Protein AF-A0A9P1DIW6-F1 (afdb_monomer)

pLDDT: mean 87.78, std 13.2, range [25.47, 98.81]

Solvent-accessible surface area (backbone atoms only — not comparable to full-atom values): 33264 Å² total; per-residue (Å²): 138,62,74,63,28,59,47,50,49,52,50,36,61,75,68,66,60,57,73,90,80,55,85,47,70,55,65,44,51,48,47,33,37,69,75,28,48,71,43,39,50,51,54,51,56,49,51,27,59,48,53,73,47,86,48,31,51,28,42,22,46,47,41,66,28,62,101,30,38,67,57,37,50,53,44,52,49,51,38,34,76,72,56,43,21,75,39,52,29,36,16,64,69,49,72,65,61,49,49,55,37,54,76,69,69,48,83,81,48,56,30,41,39,33,76,36,30,46,51,48,53,44,60,43,43,52,52,52,45,44,74,75,66,26,40,45,33,31,41,58,39,67,35,57,95,82,37,65,62,57,60,70,29,68,69,42,48,52,51,12,62,74,70,76,46,51,43,62,34,51,41,49,27,52,36,46,77,71,67,30,48,66,71,88,84,70,91,48,66,72,58,46,59,55,53,63,50,34,77,78,62,80,80,53,73,69,59,50,52,58,40,63,66,51,42,44,72,68,45,42,53,50,48,50,56,49,48,66,49,57,41,40,64,61,48,62,75,78,57,38,71,79,46,56,79,91,75,79,79,71,47,46,69,59,63,60,82,68,61,79,74,50,67,88,65,94,72,91,81,60,72,78,78,64,52,44,74,87,58,94,66,55,76,86,49,41,49,81,57,60,44,58,47,76,56,100,52,37,36,29,24,36,28,31,35,67,91,78,68,46,69,29,25,39,38,40,32,37,44,55,56,33,58,76,69,68,40,55,69,44,55,53,44,19,54,58,51,46,66,70,56,75,48,97,47,38,56,46,58,28,30,58,34,67,61,62,33,35,39,38,39,39,27,59,55,59,57,32,19,40,39,37,62,54,41,60,74,59,45,39,40,53,71,68,51,37,48,59,52,51,51,54,54,49,53,52,50,48,57,34,44,76,70,31,33,34,55,54,54,72,50,50,75,37,26,30,27,25,65,77,29,48,53,28,40,49,83,46,62,62,34,42,80,49,95,71,65,47,70,80,82,70,55,51,78,68,38,53,40,54,50,53,79,65,61,68,47,41,51,65,58,44,45,37,24,20,50,22,36,50,51,43,19,34,57,67,45,50,55,77,38,76,56,97,44,71,66,54,20,50,53,42,50,68,64,65,72,74,86,81,62,90,86,56,52,70,49,54,52,55,50,32,54,33,21,63,35,87,53,61,91,68,14,46,44,54,45,98,63,25,54,50,57,54,62,70,28,78,64,40,68,90,59,56,68,67,40,49,66,37,65,69,57,83,50,86,52,58,50,90,73,90,52,97,83,39,63,84,52,38,66,91,56,81,85,78,90,76,79,66,63,69,49,55,77,96,75,43,90,61,81,86,87

Organism: NCBI:txid2562237

Sequence (593 aa):
MSMLGWLFELERQAAGIPRSELYIASKVWNDRIFEGPAAVRAQCLKSIEDLQCEYLDLYMIHWPVPGKHLEAYQELMKLKEEGKVKSIGVSNYTVEDLAELEAAKLPLPTVNQIEINPFLYRKKTIAHFASLGIKFQAYRALSNFGKSASLESEVVAALAAKHGRSASQILGRWCVQKGFQHIPKSEKFSRMQENAQVFDFALDKEDMEKLENLTSEATLETFKSTYQKCVLRDTPLEAQKELAKSSITLDCPDWREYWGWFSGQTFTMTEKEMDLSGEKLSVGDFSLGKTLGTGAFGRVRFVTHKGNGRHYALKTLKKAAIIKMKQVDHIMSEKQILAKLQHPFIVNMFGSFHDPRYIYMVLEYIVGGEFFTHLRKAGRFENEQSLFYAAQITCIFEYCHELNIVYRDLKPENILINADGYVKLTDFGFAKVIEHRTYTLCGTPEYIAPEVLLNKGHGKPVDWWTLGILIYEMIVGYPPFVDEDPMGIYQKILAGKITFPKIFHKEAKSLVKKLLTPDLGKRFGNLKNGAADIKEHKWFKDLSWEDLLAKKIEAPFKPAVKGATDTSNFDDYPDSDQEPPAVNASQDPFTNW

Structure (mmCIF, N/CA/C/O backbone):
data_AF-A0A9P1DIW6-F1
#
_entry.id   AF-A0A9P1DIW6-F1
#
loop_
_atom_site.group_PDB
_atom_site.id
_atom_site.type_symbol
_atom_site.label_atom_id
_atom_site.label_alt_id
_atom_site.label_comp_id
_atom_site.label_asym_id
_atom_site.label_entity_id
_atom_site.label_seq_id
_atom_site.pdbx_PDB_ins_code
_atom_site.Cartn_x
_atom_site.Cartn_y
_atom_site.Cartn_z
_atom_site.occupancy
_atom_site.B_iso_or_equiv
_atom_site.auth_seq_id
_atom_site.auth_comp_id
_atom_site.auth_asym_id
_atom_site.auth_atom_id
_atom_site.pdbx_PDB_model_num
ATOM 1 N N . MET A 1 1 ? -45.781 -22.981 -8.769 1.00 44.72 1 MET A N 1
ATOM 2 C CA . MET A 1 1 ? -46.181 -23.899 -7.686 1.00 44.72 1 MET A CA 1
ATOM 3 C C . MET A 1 1 ? -45.787 -25.283 -8.147 1.00 44.72 1 MET A C 1
ATOM 5 O O . MET A 1 1 ? -46.456 -25.826 -9.016 1.00 44.72 1 MET A O 1
ATOM 9 N N . SER A 1 2 ? -44.625 -25.779 -7.732 1.00 46.06 2 SER A N 1
ATOM 10 C CA . SER A 1 2 ? -44.123 -27.054 -8.238 1.00 46.06 2 SER A CA 1
ATOM 11 C C . SER A 1 2 ? -44.399 -28.150 -7.217 1.00 46.06 2 SER A C 1
ATOM 13 O O . SER A 1 2 ? -43.998 -28.068 -6.063 1.00 46.06 2 SER A O 1
ATOM 15 N N . MET A 1 3 ? -45.054 -29.204 -7.691 1.00 53.44 3 MET A N 1
ATOM 16 C CA . MET A 1 3 ? -45.194 -30.535 -7.087 1.00 53.44 3 MET A CA 1
ATOM 17 C C . MET A 1 3 ? -43.943 -31.001 -6.300 1.00 53.44 3 MET A C 1
ATOM 19 O O . MET A 1 3 ? -44.057 -31.707 -5.309 1.00 53.44 3 MET A O 1
ATOM 23 N N . LEU A 1 4 ? -42.759 -30.528 -6.701 1.00 57.12 4 LEU A N 1
ATOM 24 C CA . LEU A 1 4 ? -41.448 -30.765 -6.095 1.00 57.12 4 LEU A CA 1
ATOM 25 C C . LEU A 1 4 ? -41.312 -30.346 -4.621 1.00 57.12 4 LEU A C 1
ATOM 27 O O . LEU A 1 4 ? -40.657 -31.059 -3.872 1.00 57.12 4 LEU A O 1
ATOM 31 N N . GLY A 1 5 ? -41.895 -29.220 -4.199 1.00 60.81 5 GLY A N 1
ATOM 32 C CA . GLY A 1 5 ? -41.768 -28.747 -2.811 1.00 60.81 5 GLY A CA 1
ATOM 33 C C . GLY A 1 5 ? -42.530 -29.629 -1.817 1.00 60.81 5 GLY A C 1
ATOM 34 O O . GLY A 1 5 ? -41.997 -30.047 -0.793 1.00 60.81 5 GLY A O 1
ATOM 35 N N . TRP A 1 6 ? -43.746 -30.017 -2.205 1.00 60.25 6 TRP A N 1
ATOM 36 C CA . TRP A 1 6 ? -44.558 -30.992 -1.478 1.00 60.25 6 TRP A CA 1
ATOM 37 C C . TRP A 1 6 ? -43.916 -32.381 -1.457 1.00 60.25 6 TRP A C 1
ATOM 39 O O . TRP A 1 6 ? -43.907 -33.026 -0.413 1.00 60.25 6 TRP A O 1
ATOM 49 N N . LEU A 1 7 ? -43.358 -32.839 -2.585 1.00 63.25 7 LEU A N 1
ATOM 50 C CA . LEU A 1 7 ? -42.628 -34.109 -2.624 1.00 63.25 7 LEU A CA 1
ATOM 51 C C . LEU A 1 7 ? -41.418 -34.098 -1.685 1.00 63.25 7 LEU A C 1
ATOM 53 O O . LEU A 1 7 ? -41.221 -35.072 -0.972 1.00 63.25 7 LEU A O 1
ATOM 57 N N . PHE A 1 8 ? -40.648 -33.009 -1.638 1.00 73.25 8 PHE A N 1
ATOM 58 C CA . PHE A 1 8 ? -39.472 -32.905 -0.773 1.00 73.25 8 PHE A CA 1
ATOM 59 C C . PHE A 1 8 ? -39.815 -33.087 0.710 1.00 73.25 8 PHE A C 1
ATOM 61 O O . PHE A 1 8 ? -39.167 -33.870 1.401 1.00 73.25 8 PHE A O 1
ATOM 68 N N . GLU A 1 9 ? -40.842 -32.394 1.201 1.00 70.25 9 GLU A N 1
ATOM 69 C CA . GLU A 1 9 ? -41.228 -32.477 2.610 1.00 70.25 9 GLU A CA 1
ATOM 70 C C . GLU A 1 9 ? -41.873 -33.829 2.949 1.00 70.25 9 GLU A C 1
ATOM 72 O O . GLU A 1 9 ? -41.573 -34.410 3.993 1.00 70.25 9 GLU A O 1
ATOM 77 N N . LEU A 1 10 ? -42.686 -34.384 2.042 1.00 67.88 10 LEU A N 1
ATOM 78 C CA . LEU A 1 10 ? -43.236 -35.736 2.185 1.00 67.88 10 LEU A CA 1
ATOM 79 C C . LEU A 1 10 ? -42.131 -36.800 2.225 1.00 67.88 10 LEU A C 1
ATOM 81 O O . LEU A 1 10 ? -42.157 -37.672 3.090 1.00 67.88 10 LEU A O 1
ATOM 85 N N . GLU A 1 11 ? -41.140 -36.719 1.334 1.00 74.12 11 GLU A N 1
ATOM 86 C CA . GLU A 1 11 ? -39.992 -37.631 1.309 1.00 74.12 11 GLU A CA 1
ATOM 87 C C . GLU A 1 11 ? -39.104 -37.460 2.547 1.00 74.12 11 GLU A C 1
ATOM 89 O O . GLU A 1 11 ? -38.665 -38.457 3.120 1.00 74.12 11 GLU A O 1
A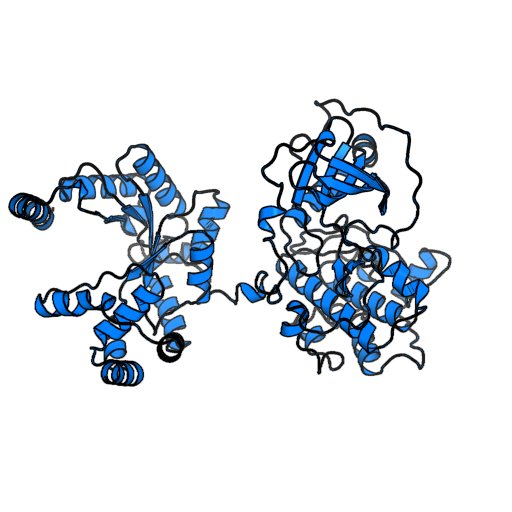TOM 94 N N . ARG A 1 12 ? -38.888 -36.226 3.024 1.00 81.38 12 ARG A N 1
ATOM 95 C CA . ARG A 1 12 ? -38.149 -35.952 4.268 1.00 81.38 12 ARG A CA 1
ATOM 96 C C . ARG A 1 12 ? -38.835 -36.584 5.475 1.00 81.38 12 ARG A C 1
ATOM 98 O O . ARG A 1 12 ? -38.172 -37.238 6.282 1.00 81.38 12 ARG A O 1
ATOM 105 N N . GLN A 1 13 ? -40.144 -36.370 5.611 1.00 74.56 13 GLN A N 1
ATOM 106 C CA . GLN A 1 13 ? -40.936 -36.937 6.701 1.00 74.56 13 GLN A CA 1
ATOM 107 C C . GLN A 1 13 ? -40.965 -38.466 6.619 1.00 74.56 13 GLN A C 1
ATOM 109 O O . GLN A 1 13 ? -40.765 -39.126 7.636 1.00 74.56 13 GLN A O 1
ATOM 114 N N . ALA A 1 14 ? -41.121 -39.031 5.417 1.00 74.81 14 ALA A N 1
ATOM 115 C CA . ALA A 1 14 ? -41.066 -40.474 5.191 1.00 74.81 14 ALA A CA 1
ATOM 116 C C . ALA A 1 14 ? -39.682 -41.076 5.506 1.00 74.81 14 ALA A C 1
ATOM 118 O O . ALA A 1 14 ? -39.604 -42.188 6.022 1.00 74.81 14 ALA A O 1
ATOM 119 N N . ALA A 1 15 ? -38.598 -40.339 5.243 1.00 78.25 15 ALA A N 1
ATOM 120 C CA . ALA A 1 15 ? -37.229 -40.731 5.582 1.00 78.25 15 ALA A CA 1
ATOM 121 C C . ALA A 1 15 ? -36.866 -40.493 7.062 1.00 78.25 15 ALA A C 1
ATOM 123 O O . ALA A 1 15 ? -35.792 -40.902 7.497 1.00 78.25 15 ALA A O 1
ATOM 124 N N . GLY A 1 16 ? -37.731 -39.827 7.838 1.00 82.25 16 GLY A N 1
ATOM 125 C CA . GLY A 1 16 ? -37.520 -39.556 9.262 1.00 82.25 16 GLY A CA 1
ATOM 126 C C . GLY A 1 16 ? -36.393 -38.564 9.576 1.00 82.25 16 GLY A C 1
ATOM 127 O O . GLY A 1 16 ? -35.950 -38.515 10.719 1.00 82.25 16 GLY A O 1
ATOM 128 N N . ILE A 1 17 ? -35.922 -37.777 8.601 1.00 81.62 17 ILE A N 1
ATOM 129 C CA . ILE A 1 17 ? -34.770 -36.873 8.772 1.00 81.62 17 ILE A CA 1
ATOM 130 C C . ILE A 1 17 ? -35.231 -35.556 9.420 1.00 81.62 17 ILE A C 1
ATOM 132 O O . ILE A 1 17 ? -36.020 -34.833 8.801 1.00 81.62 17 ILE A O 1
ATOM 136 N N . PRO A 1 18 ? -34.759 -35.181 10.624 1.00 83.94 18 PRO A N 1
ATOM 137 C CA . PRO A 1 18 ? -35.119 -33.915 11.265 1.00 83.94 18 PRO A CA 1
ATOM 138 C C . PRO A 1 18 ? -34.714 -32.688 10.431 1.00 83.94 18 PRO A C 1
ATOM 140 O O . PRO A 1 18 ? -33.638 -32.653 9.839 1.00 83.94 18 PRO A O 1
ATOM 143 N N . ARG A 1 19 ? -35.521 -31.613 10.442 1.00 83.81 19 ARG A N 1
ATOM 144 C CA . ARG A 1 19 ? -35.181 -30.343 9.756 1.00 83.81 19 ARG A CA 1
ATOM 145 C C . ARG A 1 19 ? -33.834 -29.768 10.211 1.00 83.81 19 ARG A C 1
ATOM 147 O O . ARG A 1 19 ? -33.161 -29.122 9.412 1.00 83.81 19 ARG A O 1
ATOM 154 N N . SER A 1 20 ? -33.444 -30.003 11.465 1.00 82.38 20 SER A N 1
ATOM 155 C CA . SER A 1 20 ? -32.158 -29.584 12.037 1.00 82.38 20 SER A CA 1
ATOM 156 C C . SER A 1 20 ? -30.943 -30.271 11.412 1.00 82.38 20 SER A C 1
ATOM 158 O O . SER A 1 20 ? -29.840 -29.752 11.540 1.00 82.38 20 SER A O 1
ATOM 160 N N . GLU A 1 21 ? -31.131 -31.410 10.741 1.00 83.81 21 GLU A N 1
ATOM 161 C CA . GLU A 1 21 ? -30.065 -32.139 10.042 1.00 83.81 21 GLU A CA 1
ATOM 162 C C . GLU A 1 21 ? -29.923 -31.716 8.572 1.00 83.81 21 GLU A C 1
ATOM 164 O O . GLU A 1 21 ? -28.983 -32.122 7.891 1.00 83.81 21 GLU A O 1
ATOM 169 N N . LEU A 1 22 ? -30.830 -30.869 8.074 1.00 84.69 22 LEU A N 1
ATOM 170 C CA . LEU A 1 22 ? -30.790 -30.348 6.713 1.00 84.69 22 LEU A CA 1
ATOM 171 C C . LEU A 1 22 ? -30.205 -28.939 6.675 1.00 84.69 22 LEU A C 1
ATOM 173 O O . LEU A 1 22 ? -30.529 -28.090 7.503 1.00 84.69 22 LEU A O 1
ATOM 177 N N . TYR A 1 23 ? -29.410 -28.674 5.642 1.00 87.44 23 TYR A N 1
ATOM 178 C CA . TYR A 1 23 ? -28.941 -27.335 5.308 1.00 87.44 23 TYR A CA 1
ATOM 179 C C . TYR A 1 23 ? -29.617 -26.872 4.016 1.00 87.44 23 TYR A C 1
ATOM 181 O O . TYR A 1 23 ? -29.267 -27.326 2.925 1.00 87.44 23 TYR A O 1
ATOM 189 N N . ILE A 1 24 ? -30.611 -25.991 4.133 1.00 90.50 24 ILE A N 1
ATOM 190 C CA . ILE A 1 24 ? -31.422 -25.541 2.996 1.00 90.50 24 ILE A CA 1
ATOM 191 C C . ILE A 1 24 ? -30.920 -24.185 2.506 1.00 90.50 24 ILE A C 1
ATOM 193 O O . ILE A 1 24 ? -30.925 -23.199 3.246 1.00 90.50 24 ILE A O 1
ATOM 197 N N . ALA A 1 25 ? -30.530 -24.131 1.233 1.00 91.94 25 ALA A N 1
ATOM 198 C CA . ALA A 1 25 ? -30.071 -22.916 0.575 1.00 91.94 25 ALA A CA 1
ATOM 199 C C . ALA A 1 25 ? -30.934 -22.569 -0.647 1.00 91.94 25 ALA A C 1
ATOM 201 O O . ALA A 1 25 ? -31.302 -23.453 -1.419 1.00 91.94 25 ALA A O 1
ATOM 202 N N . SER A 1 26 ? -31.207 -21.280 -0.860 1.00 94.38 26 SER A N 1
ATOM 203 C CA . SER A 1 26 ? -31.887 -20.772 -2.064 1.00 94.38 26 SER A CA 1
ATOM 204 C C . SER A 1 26 ? -31.258 -19.458 -2.546 1.00 94.38 26 SER A C 1
ATOM 206 O O . SER A 1 26 ? -30.336 -18.929 -1.916 1.00 94.38 26 SER A O 1
ATOM 208 N N . LYS A 1 27 ? -31.718 -18.936 -3.688 1.00 95.00 27 LYS A N 1
ATOM 209 C CA . LYS A 1 27 ? -31.220 -17.686 -4.275 1.00 95.00 27 LYS A CA 1
ATOM 210 C C . LYS A 1 27 ? -32.324 -16.818 -4.857 1.00 95.00 27 LYS A C 1
ATOM 212 O O . LYS A 1 27 ? -33.278 -17.341 -5.431 1.00 95.00 27 LYS A O 1
ATOM 217 N N . VAL A 1 28 ? -32.114 -15.504 -4.802 1.00 96.31 28 VAL A N 1
ATOM 218 C CA . VAL A 1 28 ? -32.919 -14.521 -5.530 1.00 96.31 28 VAL A CA 1
ATOM 219 C C . VAL A 1 28 ? -32.389 -14.335 -6.955 1.00 96.31 28 VAL A C 1
ATOM 221 O O . VAL A 1 28 ? -31.180 -14.194 -7.156 1.00 96.31 28 VAL A O 1
ATOM 224 N N . TRP A 1 29 ? -33.285 -14.357 -7.942 1.00 94.31 29 TRP A N 1
ATOM 225 C CA . TRP A 1 29 ? -32.956 -14.265 -9.371 1.00 94.31 29 TRP A CA 1
ATOM 226 C C . TRP A 1 29 ? -32.946 -12.820 -9.887 1.00 94.31 29 TRP A C 1
ATOM 228 O O . TRP A 1 29 ? -33.507 -11.916 -9.270 1.00 94.31 29 TRP A O 1
ATOM 238 N N . ASN A 1 30 ? -32.274 -12.608 -11.022 1.00 92.88 30 ASN A N 1
ATOM 239 C CA . ASN A 1 30 ? -31.995 -11.287 -11.587 1.00 92.88 30 ASN A CA 1
ATOM 240 C C . ASN A 1 30 ? -33.263 -10.471 -11.872 1.00 92.88 30 ASN A C 1
ATOM 242 O O . ASN A 1 30 ? -33.261 -9.267 -11.635 1.00 92.88 30 ASN A O 1
ATOM 246 N N . ASP A 1 31 ? -34.338 -11.118 -12.328 1.00 92.50 31 ASP A N 1
ATOM 247 C CA . ASP A 1 31 ? -35.634 -10.483 -12.587 1.00 92.50 31 ASP A CA 1
ATOM 248 C C . ASP A 1 31 ? -36.193 -9.824 -11.317 1.00 92.50 31 ASP A C 1
ATOM 250 O O . ASP A 1 31 ? -36.545 -8.646 -11.322 1.00 92.50 31 ASP A O 1
ATOM 254 N N . ARG A 1 32 ? -36.181 -10.550 -10.193 1.00 95.81 32 ARG A N 1
ATOM 255 C CA . ARG A 1 32 ? -36.654 -10.035 -8.899 1.00 95.81 32 ARG A CA 1
ATOM 256 C C . ARG A 1 32 ? -35.725 -8.983 -8.314 1.00 95.81 32 ARG A C 1
ATOM 258 O O . ARG A 1 32 ? -36.202 -8.032 -7.705 1.00 95.81 32 ARG A O 1
ATOM 265 N N . ILE A 1 33 ? -34.413 -9.123 -8.509 1.00 95.38 33 ILE A N 1
ATOM 266 C CA . ILE A 1 33 ? -33.445 -8.090 -8.108 1.00 95.38 33 ILE A CA 1
ATOM 267 C C . ILE A 1 33 ? -33.717 -6.789 -8.875 1.00 95.38 33 ILE A C 1
ATOM 269 O O . ILE A 1 33 ? -33.694 -5.714 -8.280 1.00 95.38 33 ILE A O 1
ATOM 273 N N . PHE A 1 34 ? -33.997 -6.880 -10.177 1.00 94.00 34 PHE A N 1
ATOM 274 C CA . PHE A 1 34 ? -34.291 -5.720 -11.013 1.00 94.00 34 PHE A CA 1
ATOM 275 C C . PHE A 1 34 ? -35.615 -5.038 -10.633 1.00 94.00 34 PHE A C 1
ATOM 277 O O . PHE A 1 34 ? -35.664 -3.809 -10.572 1.00 94.00 34 PHE A O 1
ATOM 284 N N . GLU A 1 35 ? -36.660 -5.818 -10.328 1.00 94.94 35 GLU A N 1
ATOM 285 C CA . GLU A 1 35 ? -37.954 -5.314 -9.834 1.00 94.94 35 GLU A CA 1
ATOM 286 C C . GLU A 1 35 ? -37.833 -4.566 -8.492 1.00 94.94 35 GLU A C 1
ATOM 288 O O . GLU A 1 35 ? -38.607 -3.645 -8.225 1.00 94.94 35 GLU A O 1
ATOM 293 N N . GLY A 1 36 ? -36.851 -4.931 -7.662 1.00 96.00 36 GLY A N 1
ATOM 294 C CA . GLY A 1 36 ? -36.481 -4.214 -6.443 1.00 96.00 36 GLY A CA 1
ATOM 295 C C . GLY A 1 36 ? -36.782 -4.965 -5.137 1.00 96.00 36 GLY A C 1
ATOM 296 O O . GLY A 1 36 ? -37.245 -6.110 -5.146 1.00 96.00 36 GLY A O 1
ATOM 297 N N . PRO A 1 37 ? -36.534 -4.331 -3.973 1.00 97.25 37 PRO A N 1
ATOM 298 C CA . PRO A 1 37 ? -36.513 -5.008 -2.670 1.00 97.25 37 PRO A CA 1
ATOM 299 C C . PRO A 1 37 ? -37.789 -5.787 -2.313 1.00 97.25 37 PRO A C 1
ATOM 301 O O . PRO A 1 37 ? -37.720 -6.900 -1.794 1.00 97.25 37 PRO A O 1
ATOM 304 N N . ALA A 1 38 ? -38.972 -5.260 -2.639 1.00 97.56 38 ALA A N 1
ATOM 305 C CA . ALA A 1 38 ? -40.235 -5.945 -2.350 1.00 97.56 38 ALA A CA 1
ATOM 306 C C . ALA A 1 38 ? -40.355 -7.295 -3.087 1.00 97.56 38 ALA A C 1
ATOM 308 O O . ALA A 1 38 ? -40.826 -8.279 -2.510 1.00 97.56 38 ALA A O 1
ATOM 309 N N . ALA A 1 39 ? -39.879 -7.367 -4.334 1.00 97.62 39 ALA A N 1
ATOM 310 C CA . ALA A 1 39 ? -39.869 -8.595 -5.122 1.00 97.62 39 ALA A CA 1
ATOM 311 C C . ALA A 1 39 ? -38.831 -9.602 -4.600 1.00 97.62 39 ALA A C 1
ATOM 313 O O . ALA A 1 39 ? -39.126 -10.797 -4.501 1.00 97.62 39 ALA A O 1
ATOM 314 N N . VAL A 1 40 ? -37.650 -9.120 -4.189 1.00 97.88 40 VAL A N 1
ATOM 315 C CA . VAL A 1 40 ? -36.606 -9.928 -3.527 1.00 97.88 40 VAL A CA 1
ATOM 316 C C . VAL A 1 40 ? -37.167 -10.621 -2.282 1.00 97.88 40 VAL A C 1
ATOM 318 O O . VAL A 1 40 ? -37.023 -11.839 -2.121 1.00 97.88 40 VAL A O 1
ATOM 321 N N . ARG A 1 41 ? -37.865 -9.861 -1.428 1.00 98.06 41 ARG A N 1
ATOM 322 C CA . ARG A 1 41 ? -38.547 -10.378 -0.235 1.00 98.06 41 ARG A CA 1
ATOM 323 C C . ARG A 1 41 ? -39.611 -11.410 -0.589 1.00 98.06 41 ARG A C 1
ATOM 325 O O . ARG A 1 41 ? -39.607 -12.500 -0.018 1.00 98.06 41 ARG A O 1
ATOM 332 N N . ALA A 1 42 ? -40.500 -11.090 -1.527 1.00 97.62 42 ALA A N 1
ATOM 333 C CA . ALA A 1 42 ? -41.580 -11.987 -1.927 1.00 97.62 42 ALA A CA 1
ATOM 334 C C . ALA A 1 42 ? -41.048 -13.343 -2.428 1.00 97.62 42 ALA A C 1
ATOM 336 O O . ALA A 1 42 ? -41.591 -14.385 -2.064 1.00 97.62 42 ALA A O 1
ATOM 337 N N . GLN A 1 43 ? -39.950 -13.354 -3.194 1.00 96.88 43 GLN A N 1
ATOM 338 C CA . GLN A 1 43 ? -39.327 -14.594 -3.669 1.00 96.88 43 GLN A CA 1
ATOM 339 C C . GLN A 1 43 ? -38.721 -15.435 -2.533 1.00 96.88 43 GLN A C 1
ATOM 341 O O . GLN A 1 43 ? -38.816 -16.666 -2.567 1.00 96.88 43 GLN A O 1
ATOM 346 N N . CYS A 1 44 ? -38.137 -14.795 -1.515 1.00 96.81 44 CYS A N 1
ATOM 347 C CA . CYS A 1 44 ? -37.619 -15.501 -0.342 1.00 96.81 44 CYS A CA 1
ATOM 348 C C . CYS A 1 44 ? -38.751 -16.187 0.432 1.00 96.81 44 CYS A C 1
ATOM 350 O O . CYS A 1 44 ? -38.705 -17.396 0.658 1.00 96.81 44 CYS A O 1
ATOM 352 N N . LEU A 1 45 ? -39.805 -15.435 0.769 1.00 96.56 45 LEU A N 1
ATOM 353 C CA . LEU A 1 45 ? -40.954 -15.959 1.514 1.00 96.56 45 LEU A CA 1
ATOM 354 C C . LEU A 1 45 ? -41.661 -17.079 0.749 1.00 96.56 45 LEU A C 1
ATOM 356 O O . LEU A 1 45 ? -42.007 -18.100 1.337 1.00 96.56 45 LEU A O 1
ATOM 360 N N . LYS A 1 46 ? -41.784 -16.932 -0.572 1.00 94.44 46 LYS A N 1
ATOM 361 C CA . LYS A 1 46 ? -42.299 -17.989 -1.438 1.00 94.44 46 LYS A CA 1
ATOM 362 C C . LYS A 1 46 ? -41.430 -19.247 -1.408 1.00 94.44 46 LYS A C 1
ATOM 364 O O . LYS A 1 46 ? -41.967 -20.343 -1.384 1.00 94.44 46 LYS A O 1
ATOM 369 N N . SER A 1 47 ? -40.102 -19.109 -1.396 1.00 93.75 47 SER A N 1
ATOM 370 C CA . SER A 1 47 ? -39.196 -20.264 -1.297 1.00 93.75 47 SER A CA 1
ATOM 371 C C . SER A 1 47 ? -39.362 -21.002 0.034 1.00 93.75 47 SER A C 1
ATOM 373 O O . SER A 1 47 ? -39.327 -22.226 0.061 1.00 93.75 47 SER A O 1
ATOM 375 N N . ILE A 1 48 ? -39.556 -20.260 1.128 1.00 92.88 48 ILE A N 1
ATOM 376 C CA . ILE A 1 48 ? -39.814 -20.809 2.466 1.00 92.88 48 ILE A CA 1
ATOM 377 C C . ILE A 1 48 ? -41.136 -21.591 2.484 1.00 92.88 48 ILE A C 1
ATOM 379 O O . ILE A 1 48 ? -41.166 -22.723 2.964 1.00 92.88 48 ILE A O 1
ATOM 383 N N . GLU A 1 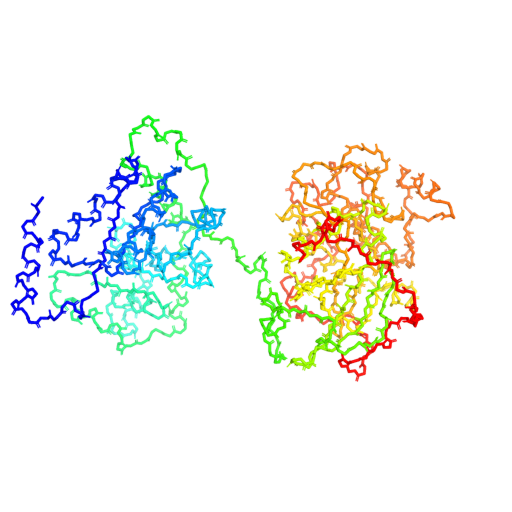49 ? -42.193 -21.009 1.909 1.00 91.81 49 GLU A N 1
ATOM 384 C CA . GLU A 1 49 ? -43.514 -21.632 1.765 1.00 91.81 49 GLU A CA 1
ATOM 385 C C . GLU A 1 49 ? -43.467 -22.889 0.884 1.00 91.81 49 GLU A C 1
ATOM 387 O O . GLU A 1 49 ? -43.922 -23.952 1.305 1.00 91.81 49 GLU A O 1
ATOM 392 N N . ASP A 1 50 ? -42.878 -22.791 -0.313 1.00 86.62 50 ASP A N 1
ATOM 393 C CA . ASP A 1 50 ? -42.801 -23.895 -1.276 1.00 86.62 50 ASP A CA 1
ATOM 394 C C . ASP A 1 50 ? -41.985 -25.076 -0.707 1.00 86.62 50 ASP A C 1
ATOM 396 O O . ASP A 1 50 ? -42.306 -26.228 -0.987 1.00 86.62 50 ASP A O 1
ATOM 400 N N . LEU A 1 51 ? -40.956 -24.810 0.109 1.00 85.62 51 LEU A N 1
ATOM 401 C CA . LEU A 1 51 ? -40.149 -25.832 0.794 1.00 85.62 51 LEU A CA 1
ATOM 402 C C . LEU A 1 51 ? -40.730 -26.270 2.147 1.00 85.62 51 LEU A C 1
ATOM 404 O O . LEU A 1 51 ? -40.103 -27.079 2.828 1.00 85.62 51 LEU A O 1
ATOM 408 N N . GLN A 1 52 ? -41.883 -25.722 2.546 1.00 85.25 52 GLN A N 1
ATOM 409 C CA . GLN A 1 52 ? -42.577 -26.026 3.801 1.00 85.25 52 GLN A CA 1
ATOM 410 C C . GLN A 1 52 ? -41.662 -25.936 5.037 1.00 85.25 52 GLN A C 1
ATOM 412 O O . GLN A 1 52 ? -41.711 -26.769 5.940 1.00 85.25 52 GLN A O 1
ATOM 417 N N . CYS A 1 53 ? -40.813 -24.907 5.086 1.00 85.38 53 CYS A N 1
ATOM 418 C CA . CYS A 1 53 ? -39.884 -24.672 6.191 1.00 85.38 53 CYS A CA 1
ATOM 419 C C . CYS A 1 53 ? -40.168 -23.334 6.890 1.00 85.38 53 CYS A C 1
ATOM 421 O O . CYS A 1 53 ? -40.906 -22.501 6.380 1.00 85.38 53 CYS A O 1
ATOM 423 N N . GLU A 1 54 ? -39.600 -23.113 8.078 1.00 89.31 54 GLU A N 1
ATOM 424 C CA . GLU A 1 54 ? -39.760 -21.839 8.807 1.00 89.31 54 GLU A CA 1
ATOM 425 C C . GLU A 1 54 ? -38.729 -20.782 8.379 1.00 89.31 54 GLU A C 1
ATOM 427 O O . GLU A 1 54 ? -38.985 -19.577 8.456 1.00 89.31 54 GLU A O 1
ATOM 432 N N . TYR A 1 55 ? -37.561 -21.247 7.928 1.00 93.19 55 TYR A N 1
ATOM 433 C CA . TYR A 1 55 ? -36.414 -20.432 7.546 1.00 93.19 55 TYR A CA 1
ATOM 434 C C . TYR A 1 55 ? -35.509 -21.168 6.546 1.00 93.19 55 TYR A C 1
ATOM 436 O O . TYR A 1 55 ? -35.465 -22.406 6.491 1.00 93.19 55 TYR A O 1
ATOM 444 N N . LEU A 1 56 ? -34.701 -20.390 5.826 1.00 95.19 56 LEU A N 1
ATOM 445 C CA . LEU A 1 56 ? -33.578 -20.881 5.023 1.00 95.19 56 LEU A CA 1
ATOM 446 C C . LEU A 1 56 ? -32.269 -20.781 5.814 1.00 95.19 56 LEU A C 1
ATOM 448 O O . LEU A 1 56 ? -32.024 -19.793 6.509 1.00 95.19 56 LEU A O 1
ATOM 452 N N . ASP A 1 57 ? -31.397 -21.782 5.706 1.00 95.88 57 ASP A N 1
ATOM 453 C CA . ASP A 1 57 ? -30.072 -21.719 6.336 1.00 95.88 57 ASP A CA 1
ATOM 454 C C . ASP A 1 57 ? -29.165 -20.720 5.605 1.00 95.88 57 ASP A C 1
ATOM 456 O O . ASP A 1 57 ? -28.383 -20.009 6.240 1.00 95.88 57 ASP A O 1
ATOM 460 N N . LEU A 1 58 ? -29.330 -20.611 4.282 1.00 95.75 58 LEU A N 1
ATOM 461 C CA . LEU A 1 58 ? -28.601 -19.682 3.428 1.00 95.75 58 LEU A CA 1
ATOM 462 C C . LEU A 1 58 ? -29.494 -19.105 2.321 1.00 95.75 58 LEU A C 1
ATOM 464 O O . LEU A 1 58 ? -30.119 -19.848 1.565 1.00 95.75 58 LEU A O 1
ATOM 468 N N . TYR A 1 59 ? -29.492 -17.784 2.156 1.00 97.75 59 TYR A N 1
ATOM 469 C CA . TYR A 1 59 ? -30.114 -17.128 1.003 1.00 97.75 59 TYR A CA 1
ATOM 470 C C . TYR A 1 59 ? -29.111 -16.224 0.290 1.00 97.75 59 TYR A C 1
ATOM 472 O O . TYR A 1 59 ? -28.379 -15.477 0.941 1.00 97.75 59 TYR A O 1
ATOM 480 N N . MET A 1 60 ? -29.031 -16.324 -1.039 1.00 97.75 60 MET A N 1
ATOM 481 C CA . MET A 1 60 ? -27.993 -15.633 -1.812 1.00 97.75 60 MET A CA 1
ATOM 482 C C . MET A 1 60 ? -28.538 -14.780 -2.949 1.00 97.75 60 MET A C 1
ATOM 484 O O . MET A 1 60 ? -29.533 -15.125 -3.581 1.00 97.75 60 MET A O 1
ATOM 488 N N . ILE A 1 61 ? -27.802 -13.728 -3.296 1.00 97.44 61 ILE A N 1
ATOM 489 C CA . ILE A 1 61 ? -27.944 -13.063 -4.597 1.00 97.44 61 ILE A CA 1
ATOM 490 C C . ILE A 1 61 ? -27.402 -13.989 -5.693 1.00 97.44 61 ILE A C 1
ATOM 492 O O . ILE A 1 61 ? -26.285 -14.491 -5.570 1.00 97.44 61 ILE A O 1
ATOM 496 N N . HIS A 1 62 ? -28.175 -14.243 -6.756 1.00 94.88 62 HIS A N 1
ATOM 497 C CA . HIS A 1 62 ? -27.741 -15.127 -7.845 1.00 94.88 62 HIS A CA 1
ATOM 498 C C . HIS A 1 62 ? -26.711 -14.474 -8.779 1.00 94.88 62 HIS A C 1
ATOM 500 O O . HIS A 1 62 ? -25.697 -15.099 -9.096 1.00 94.88 62 HIS A O 1
ATOM 506 N N . TRP A 1 63 ? -26.969 -13.238 -9.205 1.00 94.44 63 TRP A N 1
ATOM 507 C CA . TRP A 1 63 ? -26.028 -12.401 -9.945 1.00 94.44 63 TRP A CA 1
ATOM 508 C C . TRP A 1 63 ? -26.138 -10.952 -9.459 1.00 94.44 63 TRP A C 1
ATOM 510 O O . TRP A 1 63 ? -27.244 -10.504 -9.143 1.00 94.44 63 TRP A O 1
ATOM 520 N N . PRO A 1 64 ? -25.025 -10.208 -9.409 1.00 93.81 64 PRO A N 1
ATOM 521 C CA . PRO A 1 64 ? -25.008 -8.813 -8.984 1.00 93.81 64 PRO A CA 1
ATOM 522 C C . PRO A 1 64 ? -25.541 -7.898 -10.091 1.00 93.81 64 PRO A C 1
ATOM 524 O O . PRO A 1 64 ? -24.777 -7.299 -10.840 1.00 93.81 64 PRO A O 1
ATOM 527 N N . VAL A 1 65 ? -26.869 -7.797 -10.218 1.00 93.75 65 VAL A N 1
ATOM 528 C CA . VAL A 1 65 ? -27.499 -6.889 -11.192 1.00 93.75 65 VAL A CA 1
ATOM 529 C C . VAL A 1 65 ? -26.981 -5.458 -10.957 1.00 93.75 65 VAL A C 1
ATOM 531 O O . VAL A 1 65 ? -27.192 -4.921 -9.859 1.00 93.75 65 VAL A O 1
ATOM 534 N N . PRO A 1 66 ? -26.306 -4.831 -11.941 1.00 90.81 66 PRO A N 1
ATOM 535 C CA . PRO A 1 66 ? -25.642 -3.548 -11.738 1.00 90.81 66 PRO A CA 1
ATOM 536 C C . PRO A 1 66 ? -26.635 -2.472 -11.298 1.00 90.81 66 PRO A C 1
ATOM 538 O O . PRO A 1 66 ? -27.771 -2.432 -11.770 1.00 90.81 66 PRO A O 1
ATOM 541 N N . GLY A 1 67 ? -26.235 -1.645 -10.331 1.00 89.69 67 GLY A N 1
ATOM 542 C CA . GLY A 1 67 ? -27.083 -0.592 -9.758 1.00 89.69 67 GLY A CA 1
ATOM 543 C C . GLY A 1 67 ? -28.267 -1.078 -8.907 1.00 89.69 67 GLY A C 1
ATOM 544 O O . GLY A 1 67 ? -28.981 -0.249 -8.352 1.00 89.69 67 GLY A O 1
ATOM 545 N N . LYS A 1 68 ? -28.493 -2.394 -8.784 1.00 94.31 68 LYS A N 1
ATOM 546 C CA . LYS A 1 68 ? -29.627 -2.974 -8.035 1.00 94.31 68 LYS A CA 1
ATOM 547 C C . LYS A 1 68 ? -29.210 -3.958 -6.945 1.00 94.31 68 LYS A C 1
ATOM 549 O O . LYS A 1 68 ? -29.934 -4.144 -5.968 1.00 94.31 68 LYS A O 1
ATOM 554 N N . HIS A 1 69 ? -28.039 -4.580 -7.073 1.00 94.94 69 HIS A N 1
ATOM 555 C CA . HIS A 1 69 ? -27.605 -5.630 -6.150 1.00 94.94 69 HIS A CA 1
ATOM 556 C C . HIS A 1 69 ? -27.398 -5.155 -4.696 1.00 94.94 69 HIS A C 1
ATOM 558 O O . HIS A 1 69 ? -27.622 -5.944 -3.780 1.00 94.94 69 HIS A O 1
ATOM 564 N N . LEU A 1 70 ? -27.045 -3.882 -4.459 1.00 96.19 70 LEU A N 1
ATOM 565 C CA . LEU A 1 70 ? -26.887 -3.327 -3.106 1.00 96.19 70 LEU A CA 1
ATOM 566 C C . LEU A 1 70 ? -28.219 -3.282 -2.345 1.00 96.19 70 LEU A C 1
ATOM 568 O O . LEU A 1 70 ? -28.294 -3.745 -1.208 1.00 96.19 70 LEU A O 1
ATOM 572 N N . GLU A 1 71 ? -29.281 -2.788 -2.987 1.00 97.25 71 GLU A N 1
ATOM 573 C CA . GLU A 1 71 ? -30.629 -2.735 -2.401 1.00 97.25 71 GLU A CA 1
ATOM 574 C C . GLU A 1 71 ? -31.161 -4.147 -2.118 1.00 97.25 71 GLU A C 1
ATOM 576 O O . GLU A 1 71 ? -31.748 -4.406 -1.065 1.00 97.25 71 GLU A O 1
ATOM 581 N N . ALA A 1 72 ? -30.899 -5.096 -3.024 1.00 97.50 72 ALA A N 1
ATOM 582 C CA . ALA A 1 72 ? -31.238 -6.498 -2.805 1.00 97.50 72 ALA A CA 1
ATOM 583 C C . ALA A 1 72 ? -30.468 -7.101 -1.618 1.00 97.50 72 ALA A C 1
ATOM 585 O O . ALA A 1 72 ? -31.049 -7.841 -0.825 1.00 97.50 72 ALA A O 1
ATOM 586 N N . TYR A 1 73 ? -29.181 -6.773 -1.460 1.00 98.00 73 TYR A N 1
ATOM 587 C CA . TYR A 1 73 ? -28.362 -7.273 -0.353 1.00 98.00 73 TYR A CA 1
ATOM 588 C C . TYR A 1 73 ? -28.837 -6.730 0.999 1.00 98.00 73 TYR A C 1
ATOM 590 O O . TYR A 1 73 ? -28.951 -7.482 1.967 1.00 98.00 73 TYR A O 1
ATOM 598 N N . GLN A 1 74 ? -29.194 -5.446 1.054 1.00 98.06 74 GLN A N 1
ATOM 599 C CA . GLN A 1 74 ? -29.817 -4.837 2.231 1.00 98.06 74 GLN A CA 1
ATOM 600 C C . GLN A 1 74 ? -31.141 -5.523 2.591 1.00 98.06 74 GLN A C 1
ATOM 602 O O . GLN A 1 74 ? -31.423 -5.747 3.767 1.00 98.06 74 GLN A O 1
ATOM 607 N N . GLU A 1 75 ? -31.950 -5.907 1.603 1.00 98.25 75 GLU A N 1
ATOM 608 C CA . GLU A 1 75 ? -33.194 -6.633 1.867 1.00 98.25 75 GLU A CA 1
ATOM 609 C C . GLU A 1 75 ? -32.946 -8.047 2.418 1.00 98.25 75 GLU A C 1
ATOM 611 O O . GLU A 1 75 ? -33.643 -8.493 3.331 1.00 98.25 75 GLU A O 1
ATOM 616 N N . LEU A 1 76 ? -31.906 -8.731 1.932 1.00 97.94 76 LEU A N 1
ATOM 617 C CA . LEU A 1 76 ? -31.430 -9.995 2.501 1.00 97.94 76 LEU A CA 1
ATOM 618 C C . LEU A 1 76 ? -31.031 -9.849 3.979 1.00 97.94 76 LEU A C 1
ATOM 620 O O . LEU A 1 76 ? -31.313 -10.744 4.776 1.00 97.94 76 LEU A O 1
ATOM 624 N N . MET A 1 77 ? -30.410 -8.729 4.360 1.00 97.69 77 MET A N 1
ATOM 625 C CA . MET A 1 77 ? -30.071 -8.450 5.760 1.00 97.69 77 MET A CA 1
ATOM 626 C C . MET A 1 77 ? -31.317 -8.300 6.634 1.00 97.69 77 MET A C 1
ATOM 628 O O . MET A 1 77 ? -31.370 -8.903 7.702 1.00 97.69 77 MET A O 1
ATOM 632 N N . LYS A 1 78 ? -32.350 -7.592 6.162 1.00 98.00 78 LYS A N 1
ATOM 633 C CA . LYS A 1 78 ? -33.622 -7.482 6.898 1.00 98.00 78 LYS A CA 1
ATOM 634 C C . LYS A 1 78 ? -34.276 -8.849 7.098 1.00 98.00 78 LYS A C 1
ATOM 636 O O . LYS A 1 78 ? -34.691 -9.186 8.199 1.00 98.00 78 LYS A O 1
ATOM 641 N N . LEU A 1 79 ? -34.297 -9.685 6.058 1.00 97.81 79 LEU A N 1
ATOM 642 C CA . LEU A 1 79 ? -34.803 -11.062 6.156 1.00 97.81 79 LEU A CA 1
ATOM 643 C C . LEU A 1 79 ? -34.020 -11.909 7.172 1.00 97.81 79 LEU A C 1
ATOM 645 O O . LEU A 1 79 ? -34.593 -12.800 7.805 1.00 97.81 79 LEU A O 1
ATOM 649 N N . LYS A 1 80 ? -32.720 -11.640 7.330 1.00 97.25 80 LYS A N 1
ATOM 650 C CA . LYS A 1 80 ? -31.885 -12.275 8.352 1.00 97.25 80 LYS A CA 1
ATOM 651 C C . LYS A 1 80 ? -32.238 -11.791 9.757 1.00 97.25 80 LYS A C 1
ATOM 653 O O . LYS A 1 80 ? -32.383 -12.613 10.656 1.00 97.25 80 LYS A O 1
ATOM 658 N N . GLU A 1 81 ? -32.408 -10.486 9.941 1.00 97.06 81 GLU A N 1
ATOM 659 C CA . GLU A 1 81 ? -32.841 -9.888 11.214 1.00 97.06 81 GLU A CA 1
ATOM 660 C C . GLU A 1 81 ? -34.223 -10.400 11.649 1.00 97.06 81 GLU A C 1
ATOM 662 O O . GLU A 1 81 ? -34.451 -10.655 12.828 1.00 97.06 81 GLU A O 1
ATOM 667 N N . GLU A 1 82 ? -35.116 -10.648 10.691 1.00 97.12 82 GLU A N 1
ATOM 668 C CA . GLU A 1 82 ? -36.445 -11.236 10.910 1.00 97.12 82 GLU A CA 1
ATOM 669 C C . GLU A 1 82 ? -36.427 -12.757 11.162 1.00 97.12 82 GLU A C 1
ATOM 671 O O . GLU A 1 82 ? -37.481 -13.368 11.351 1.00 97.12 82 GLU A O 1
ATOM 676 N N . GLY A 1 83 ? -35.258 -13.403 11.118 1.00 96.50 83 GLY A N 1
ATOM 677 C CA . GLY A 1 83 ? -35.112 -14.844 11.339 1.00 96.50 83 GLY A CA 1
ATOM 678 C C . GLY A 1 83 ? -35.618 -15.730 10.194 1.00 96.50 83 GLY A C 1
ATOM 679 O O . GLY A 1 83 ? -35.652 -16.950 10.338 1.00 96.50 83 GLY A O 1
ATOM 680 N N . LYS A 1 84 ? -35.981 -15.156 9.039 1.00 97.12 84 LYS A N 1
ATOM 681 C CA . LYS A 1 84 ? -36.378 -15.918 7.837 1.00 97.12 84 LYS A CA 1
ATOM 682 C C . LYS A 1 84 ? -35.191 -16.576 7.145 1.00 97.12 84 LYS A C 1
ATOM 684 O O . LYS A 1 84 ? -35.350 -17.566 6.431 1.00 97.12 84 LYS A O 1
ATOM 689 N N . VAL A 1 85 ? -33.997 -16.038 7.366 1.00 96.94 85 VAL A N 1
ATOM 690 C CA . VAL A 1 85 ? -32.743 -16.552 6.824 1.00 96.94 85 VAL A CA 1
ATOM 691 C C . VAL A 1 85 ? -31.684 -16.545 7.925 1.00 96.94 85 VAL A C 1
ATOM 693 O O . VAL A 1 85 ? -31.510 -15.538 8.598 1.00 96.94 85 VAL A O 1
ATOM 696 N N . LYS A 1 86 ? -30.931 -17.632 8.110 1.00 95.25 86 LYS A N 1
ATOM 697 C CA . LYS A 1 86 ? -29.843 -17.657 9.107 1.00 95.25 86 LYS A CA 1
ATOM 698 C C . LYS A 1 86 ? -28.563 -16.984 8.613 1.00 95.25 86 LYS A C 1
ATOM 700 O O . LYS A 1 86 ? -27.897 -16.283 9.372 1.00 95.25 86 LYS A O 1
ATOM 705 N N . SER A 1 87 ? -28.198 -17.210 7.352 1.00 96.19 87 SER A N 1
ATOM 706 C CA . SER A 1 87 ? -26.982 -16.671 6.733 1.00 96.19 87 SER A CA 1
ATOM 707 C C . SER A 1 87 ? -27.258 -16.116 5.342 1.00 96.19 87 SER A C 1
ATOM 709 O O . SER A 1 87 ? -28.096 -16.633 4.607 1.00 96.19 87 SER A O 1
ATOM 711 N N . ILE A 1 88 ? -26.520 -15.081 4.956 1.00 97.50 88 ILE A N 1
ATOM 712 C CA . ILE A 1 88 ? -26.619 -14.486 3.623 1.00 97.50 88 ILE A CA 1
ATOM 713 C C . ILE A 1 88 ? -25.329 -14.737 2.854 1.00 97.50 88 ILE A C 1
ATOM 715 O O . ILE A 1 88 ? -24.233 -14.760 3.421 1.00 97.50 88 ILE A O 1
ATOM 719 N N . GLY A 1 89 ? -25.467 -14.953 1.555 1.00 97.12 89 GLY A N 1
ATOM 720 C CA . GLY A 1 89 ? -24.338 -15.162 0.665 1.00 97.12 89 GLY A CA 1
ATOM 721 C C . GLY A 1 89 ? -24.544 -14.485 -0.675 1.00 97.12 89 GLY A C 1
ATOM 722 O O . GLY A 1 89 ? -25.538 -13.806 -0.928 1.00 97.12 89 GLY A O 1
ATOM 723 N N . VAL A 1 90 ? -23.588 -14.701 -1.557 1.00 97.31 90 VAL A N 1
ATOM 724 C CA . VAL A 1 90 ? -23.607 -14.181 -2.917 1.00 97.31 90 VAL A CA 1
ATOM 725 C C . VAL A 1 90 ? -23.218 -15.279 -3.892 1.00 97.31 90 VAL A C 1
ATOM 727 O O . VAL A 1 90 ? -22.684 -16.323 -3.515 1.00 97.31 90 VAL A O 1
ATOM 730 N N . SER A 1 91 ? -23.514 -15.069 -5.164 1.00 95.62 91 SER A N 1
ATOM 731 C CA . SER A 1 91 ? -23.131 -15.979 -6.227 1.00 95.62 91 SER A CA 1
ATOM 732 C C . SER A 1 91 ? -22.627 -15.187 -7.416 1.00 95.62 91 SER A C 1
ATOM 734 O O . SER A 1 91 ? -23.169 -14.137 -7.752 1.00 95.62 91 SER A O 1
ATOM 736 N N . ASN A 1 92 ? -21.571 -15.706 -8.038 1.00 93.75 92 ASN A N 1
ATOM 737 C CA . ASN A 1 92 ? -20.915 -15.107 -9.197 1.00 93.75 92 ASN A CA 1
ATOM 738 C C . ASN A 1 92 ? -20.285 -13.728 -8.957 1.00 93.75 92 ASN A C 1
ATOM 740 O O . ASN A 1 92 ? -19.859 -13.122 -9.927 1.00 93.75 92 ASN A O 1
ATOM 744 N N . TYR A 1 93 ? -20.161 -13.253 -7.713 1.00 93.94 93 TYR A N 1
ATOM 745 C CA . TYR A 1 93 ? -19.566 -11.940 -7.435 1.00 93.94 93 TYR A CA 1
ATOM 746 C C . TYR A 1 93 ? -18.094 -11.887 -7.862 1.00 93.94 93 TYR A C 1
ATOM 748 O O . TYR A 1 93 ? -17.326 -12.820 -7.582 1.00 93.94 93 TYR A O 1
ATOM 756 N N . THR A 1 94 ? -17.716 -10.790 -8.515 1.00 91.75 94 THR A N 1
ATOM 757 C CA . THR A 1 94 ? -16.337 -10.379 -8.798 1.00 91.75 94 THR A CA 1
ATOM 758 C C . THR A 1 94 ? -15.796 -9.483 -7.683 1.00 91.75 94 THR A C 1
ATOM 760 O O . THR A 1 94 ? -16.496 -9.166 -6.721 1.00 91.75 94 THR A O 1
ATOM 763 N N . VAL A 1 95 ? -14.524 -9.089 -7.793 1.00 86.94 95 VAL A N 1
ATOM 764 C CA . VAL A 1 95 ? -13.884 -8.174 -6.834 1.00 86.94 95 VAL A CA 1
ATOM 765 C C . VAL A 1 95 ? -14.561 -6.803 -6.823 1.00 86.94 95 VAL A C 1
ATOM 767 O O . VAL A 1 95 ? -14.724 -6.216 -5.762 1.00 86.94 95 VAL A O 1
ATOM 770 N N . GLU A 1 96 ? -15.037 -6.330 -7.974 1.00 87.81 96 GLU A N 1
ATOM 771 C CA . GLU A 1 96 ? -15.760 -5.064 -8.095 1.00 87.81 96 GLU A CA 1
ATOM 772 C C . GLU A 1 96 ? -17.111 -5.127 -7.381 1.00 87.81 96 GLU A C 1
ATOM 774 O O . GLU A 1 96 ? -17.460 -4.212 -6.645 1.00 87.81 96 GLU A O 1
ATOM 779 N N . ASP A 1 97 ? -17.842 -6.238 -7.526 1.00 91.88 97 ASP A N 1
ATOM 780 C CA . ASP A 1 97 ? -19.126 -6.426 -6.839 1.00 91.88 97 ASP A CA 1
ATOM 781 C C . ASP A 1 97 ? -18.967 -6.448 -5.312 1.00 91.88 97 ASP A C 1
ATOM 783 O O . ASP A 1 97 ? -19.849 -6.002 -4.576 1.00 91.88 97 ASP A O 1
ATOM 787 N N . LEU A 1 98 ? -17.850 -7.000 -4.828 1.00 89.62 98 LEU A N 1
ATOM 788 C CA . LEU A 1 98 ? -17.520 -7.007 -3.407 1.00 89.62 98 LEU A CA 1
ATOM 789 C C . LEU A 1 98 ? -17.119 -5.607 -2.925 1.00 89.62 98 LEU A C 1
ATOM 791 O O . LEU A 1 98 ? -17.619 -5.164 -1.894 1.00 89.62 98 LEU A O 1
ATOM 795 N N . ALA A 1 99 ? -16.307 -4.890 -3.703 1.00 84.00 99 ALA A N 1
ATOM 796 C CA . ALA A 1 99 ? -15.913 -3.516 -3.405 1.00 84.00 99 ALA A CA 1
ATOM 797 C C . ALA A 1 99 ? -17.125 -2.569 -3.343 1.00 84.00 99 ALA A C 1
ATOM 799 O O . ALA A 1 99 ? -17.158 -1.667 -2.509 1.00 84.00 99 ALA A O 1
ATOM 800 N N . GLU A 1 100 ? -18.153 -2.793 -4.170 1.00 88.12 100 GLU A N 1
ATOM 801 C CA . GLU A 1 100 ? -19.423 -2.058 -4.095 1.00 88.12 100 GLU A CA 1
ATOM 802 C C . GLU A 1 100 ? -20.138 -2.291 -2.744 1.00 88.12 100 GLU A C 1
ATOM 804 O O . GLU A 1 100 ? -20.651 -1.338 -2.149 1.00 88.12 100 GLU A O 1
ATOM 809 N N . LEU A 1 101 ? -20.122 -3.520 -2.200 1.00 87.31 101 LEU A N 1
ATOM 810 C CA . LEU A 1 101 ? -20.660 -3.809 -0.859 1.00 87.31 101 LEU A CA 1
ATOM 811 C C . LEU A 1 101 ? -19.847 -3.119 0.247 1.00 87.31 101 LEU A C 1
ATOM 813 O O . LEU A 1 101 ? -20.426 -2.536 1.167 1.00 87.31 101 LEU A O 1
ATOM 817 N N . GLU A 1 102 ? -18.518 -3.172 0.157 1.00 83.62 102 GLU A N 1
ATOM 818 C CA . GLU A 1 102 ? -17.611 -2.556 1.132 1.00 83.62 102 GLU A CA 1
ATOM 819 C C . GLU A 1 102 ? -17.731 -1.028 1.135 1.00 83.62 102 GLU A C 1
ATOM 821 O O . GLU A 1 102 ? -17.828 -0.412 2.199 1.00 83.62 102 GLU A O 1
ATOM 826 N N . ALA A 1 103 ? -17.811 -0.407 -0.046 1.00 78.38 103 ALA A N 1
ATOM 827 C CA . ALA A 1 103 ? -18.033 1.029 -0.198 1.00 78.38 103 ALA A CA 1
ATOM 828 C C . ALA A 1 103 ? -19.380 1.463 0.404 1.00 78.38 103 ALA A C 1
ATOM 830 O O . ALA A 1 103 ? -19.473 2.519 1.035 1.00 78.38 103 ALA A O 1
ATOM 831 N N . ALA A 1 104 ? -20.406 0.616 0.279 1.00 84.25 104 ALA A N 1
ATOM 832 C CA . ALA A 1 104 ? -21.702 0.798 0.925 1.00 84.25 104 ALA A CA 1
ATOM 833 C C . ALA A 1 104 ? -21.700 0.461 2.432 1.00 84.25 104 ALA A C 1
ATOM 835 O O . ALA A 1 104 ? -22.736 0.594 3.085 1.00 84.25 104 ALA A O 1
ATOM 836 N N . LYS A 1 105 ? -20.552 0.053 2.998 1.00 88.50 105 LYS A N 1
ATOM 837 C CA . LYS A 1 105 ? -20.367 -0.363 4.400 1.00 88.50 105 LYS A CA 1
ATOM 838 C C . LYS A 1 105 ? -21.297 -1.505 4.818 1.00 88.50 105 LYS A C 1
ATOM 840 O O . LYS A 1 105 ? -21.736 -1.571 5.967 1.00 88.50 105 LYS A O 1
ATOM 845 N N . LEU A 1 106 ? -21.615 -2.395 3.883 1.00 88.44 106 LEU A N 1
ATOM 846 C CA . LEU A 1 106 ? -22.443 -3.566 4.141 1.00 88.44 106 LEU A CA 1
ATOM 847 C C . LEU A 1 106 ? -21.573 -4.720 4.668 1.00 88.44 106 LEU A C 1
ATOM 849 O O . LEU A 1 106 ? -20.418 -4.858 4.265 1.00 88.44 106 LEU A O 1
ATOM 853 N N . PRO A 1 107 ? -22.096 -5.565 5.575 1.00 90.56 107 PRO A N 1
ATOM 854 C CA . PRO A 1 107 ? -21.360 -6.712 6.089 1.00 90.56 107 PRO A CA 1
ATOM 855 C C . PRO A 1 107 ? -21.051 -7.709 4.973 1.00 90.56 107 PRO A C 1
ATOM 857 O O . PRO A 1 107 ? -21.878 -7.958 4.093 1.00 90.56 107 PRO A O 1
ATOM 860 N N . LEU A 1 108 ? -19.878 -8.331 5.055 1.00 90.75 108 LEU A N 1
ATOM 861 C CA . LEU A 1 108 ? -19.416 -9.284 4.053 1.00 90.75 108 LEU A CA 1
ATOM 862 C C . LEU A 1 108 ? -20.282 -10.558 4.015 1.00 90.75 108 LEU A C 1
ATOM 864 O O . LEU A 1 108 ? -20.760 -11.020 5.060 1.00 90.75 108 LEU A O 1
ATOM 868 N N . PRO A 1 109 ? -20.477 -11.156 2.826 1.00 95.81 109 PRO A N 1
ATOM 869 C CA . PRO A 1 109 ? -21.256 -12.379 2.684 1.00 95.81 109 PRO A CA 1
ATOM 870 C C . PRO A 1 109 ? -20.526 -13.578 3.289 1.00 95.81 109 PRO A C 1
ATOM 872 O O . PRO A 1 109 ? -19.304 -13.679 3.238 1.00 95.81 109 PRO A O 1
ATOM 875 N N . THR A 1 110 ? -21.271 -14.555 3.806 1.00 95.00 110 THR A N 1
ATOM 876 C CA . THR A 1 110 ? -20.664 -15.763 4.396 1.00 95.00 110 THR A CA 1
ATOM 877 C C . THR A 1 110 ? -20.052 -16.684 3.335 1.00 95.00 110 THR A C 1
ATOM 879 O O . THR A 1 110 ? -19.072 -17.387 3.593 1.00 95.00 110 THR A O 1
ATOM 882 N N . VAL A 1 111 ? -20.622 -16.689 2.128 1.00 95.50 111 VAL A N 1
ATOM 883 C CA . VAL A 1 111 ? -20.201 -17.555 1.023 1.00 95.50 111 VAL A CA 1
ATOM 884 C C . VAL A 1 111 ? -20.333 -16.838 -0.316 1.00 95.50 111 VAL A C 1
ATOM 886 O O . VAL A 1 111 ? -21.290 -16.091 -0.526 1.00 95.50 111 VAL A O 1
ATOM 889 N N . ASN A 1 112 ? -19.399 -17.105 -1.228 1.00 96.44 112 ASN A N 1
ATOM 890 C CA . ASN A 1 112 ? -19.527 -16.807 -2.648 1.00 96.44 112 ASN A CA 1
ATOM 891 C C . ASN A 1 112 ? -19.603 -18.126 -3.435 1.00 96.44 112 ASN A C 1
ATOM 893 O O . ASN A 1 112 ? -18.641 -18.898 -3.481 1.00 96.44 112 ASN A O 1
ATOM 897 N N . GLN A 1 113 ? -20.759 -18.415 -4.035 1.00 94.94 113 GLN A N 1
ATOM 898 C CA . GLN A 1 113 ? -20.926 -19.577 -4.909 1.00 94.94 113 GLN A CA 1
ATOM 899 C C . GLN A 1 113 ? -20.528 -19.201 -6.346 1.00 94.94 113 GLN A C 1
ATOM 901 O O . GLN A 1 113 ? -21.254 -18.461 -7.019 1.00 94.94 113 GLN A O 1
ATOM 906 N N . ILE A 1 114 ? -19.400 -19.729 -6.828 1.00 92.19 114 ILE A N 1
ATOM 907 C CA . ILE A 1 114 ? -18.839 -19.442 -8.162 1.00 92.19 114 ILE A CA 1
ATOM 908 C C . ILE A 1 114 ? -18.450 -20.732 -8.900 1.00 92.19 114 ILE A C 1
ATOM 910 O O . ILE A 1 114 ? -18.344 -21.800 -8.290 1.00 92.19 114 ILE A O 1
ATOM 914 N N . GLU A 1 115 ? -18.253 -20.640 -10.218 1.00 90.44 115 GLU A N 1
ATOM 915 C CA . GLU A 1 115 ? -17.687 -21.745 -10.994 1.00 90.44 115 GLU A CA 1
ATOM 916 C C . GLU A 1 115 ? -16.214 -21.882 -10.609 1.00 90.44 115 GLU A C 1
ATOM 918 O O . GLU A 1 115 ? -15.446 -20.927 -10.745 1.00 90.44 115 GLU A O 1
ATOM 923 N N . ILE A 1 116 ? -15.846 -23.045 -10.066 1.00 90.12 116 ILE A N 1
ATOM 924 C CA . ILE A 1 116 ? -14.466 -23.368 -9.691 1.00 90.12 116 ILE A CA 1
ATOM 925 C C . ILE A 1 116 ? -14.182 -24.794 -10.121 1.00 90.12 116 ILE A C 1
ATOM 927 O O . ILE A 1 116 ? -14.798 -25.738 -9.627 1.00 90.12 116 ILE A O 1
ATOM 931 N N . ASN A 1 117 ? -13.221 -24.941 -11.018 1.00 90.50 117 ASN A N 1
ATOM 932 C CA . ASN A 1 117 ? -12.652 -26.216 -11.429 1.00 90.50 117 ASN A CA 1
ATOM 933 C C . ASN A 1 117 ? -11.213 -25.964 -11.926 1.00 90.50 117 ASN A C 1
ATOM 935 O O . ASN A 1 117 ? -10.866 -24.808 -12.166 1.00 90.50 117 ASN A O 1
ATOM 939 N N . PRO A 1 118 ? -10.375 -26.997 -12.109 1.00 90.44 118 PRO A N 1
ATOM 940 C CA . PRO A 1 118 ? -8.995 -26.842 -12.591 1.00 90.44 118 PRO A CA 1
ATOM 941 C C . PRO A 1 118 ? -8.828 -26.004 -13.873 1.00 90.44 118 PRO A C 1
ATOM 943 O O . PRO A 1 118 ? -7.809 -25.345 -14.058 1.00 90.44 118 PRO A O 1
ATOM 946 N N . PHE A 1 119 ? -9.840 -25.980 -14.743 1.00 89.56 119 PHE A N 1
ATOM 947 C CA . PHE A 1 119 ? -9.814 -25.256 -16.017 1.00 89.56 119 PHE A CA 1
ATOM 948 C C . PHE A 1 119 ? -10.316 -23.814 -15.912 1.00 89.56 119 PHE A C 1
ATOM 950 O O . PHE A 1 119 ? -10.061 -23.036 -16.830 1.00 89.56 119 PHE A O 1
ATOM 957 N N . LEU A 1 120 ? -11.012 -23.470 -14.823 1.00 89.44 120 LEU A N 1
ATOM 958 C CA . LEU A 1 120 ? -11.452 -22.125 -14.451 1.00 89.44 120 LEU A CA 1
ATOM 959 C C . LEU A 1 120 ? -11.159 -21.900 -12.960 1.00 89.44 120 LEU A C 1
ATOM 961 O O . LEU A 1 120 ? -12.054 -21.837 -12.112 1.00 89.44 120 LEU A O 1
ATOM 965 N N . TYR A 1 121 ? -9.873 -21.811 -12.639 1.00 90.12 121 TYR A N 1
ATOM 966 C CA . TYR A 1 121 ? -9.380 -21.549 -11.298 1.00 90.12 121 TYR A CA 1
ATOM 967 C C . TYR A 1 121 ? -8.799 -20.137 -11.225 1.00 90.12 121 TYR A C 1
ATOM 969 O O . TYR A 1 121 ? -7.607 -19.921 -11.419 1.00 90.12 121 TYR A O 1
ATOM 977 N N . ARG A 1 122 ? -9.666 -19.166 -10.914 1.00 90.12 122 ARG A N 1
ATOM 978 C CA . ARG A 1 122 ? -9.290 -17.765 -10.655 1.00 90.12 122 ARG A CA 1
ATOM 979 C C . ARG A 1 122 ? -8.595 -17.647 -9.297 1.00 90.12 122 ARG A C 1
ATOM 981 O O . ARG A 1 122 ? -9.201 -17.242 -8.298 1.00 90.12 122 ARG A O 1
ATOM 988 N N . LYS A 1 123 ? -7.362 -18.152 -9.231 1.00 85.88 123 LYS A N 1
ATOM 989 C CA . LYS A 1 123 ? -6.606 -18.417 -8.001 1.00 85.88 123 LYS A CA 1
ATOM 990 C C . LYS A 1 123 ? -6.494 -17.171 -7.133 1.00 85.88 123 LYS A C 1
ATOM 992 O O . LYS A 1 123 ? -6.663 -17.259 -5.915 1.00 85.88 123 LYS A O 1
ATOM 997 N N . LYS A 1 124 ? -6.236 -16.023 -7.755 1.00 77.44 124 LYS A N 1
ATOM 998 C CA . LYS A 1 124 ? -5.969 -14.768 -7.055 1.00 77.44 124 LYS A CA 1
ATOM 999 C C . LYS A 1 124 ? -7.270 -14.152 -6.533 1.00 77.44 124 LYS A C 1
ATOM 1001 O O . LYS A 1 124 ? -7.330 -13.762 -5.368 1.00 77.44 124 LYS A O 1
ATOM 1006 N N . THR A 1 125 ? -8.349 -14.185 -7.319 1.00 84.25 125 THR A N 1
ATOM 1007 C CA . THR A 1 125 ? -9.692 -13.796 -6.847 1.00 84.25 125 THR A CA 1
ATOM 1008 C C . THR A 1 125 ? -10.161 -14.663 -5.677 1.00 84.25 125 THR A C 1
ATOM 1010 O O . THR A 1 125 ? -10.664 -14.145 -4.681 1.00 84.25 125 THR A O 1
ATOM 1013 N N . ILE A 1 126 ? -9.977 -15.983 -5.765 1.00 89.38 126 ILE A N 1
ATOM 1014 C CA . ILE A 1 126 ? -10.385 -16.911 -4.703 1.00 89.38 126 ILE A CA 1
ATOM 1015 C C . ILE A 1 126 ? -9.589 -16.660 -3.417 1.00 89.38 126 ILE A C 1
ATOM 1017 O O . ILE A 1 126 ? -10.169 -16.621 -2.334 1.00 89.38 126 ILE A O 1
ATOM 1021 N N . ALA A 1 127 ? -8.276 -16.441 -3.516 1.00 81.50 127 ALA A N 1
ATOM 1022 C CA . ALA A 1 127 ? -7.450 -16.120 -2.354 1.00 81.50 127 ALA A CA 1
ATOM 1023 C C . ALA A 1 127 ? -7.901 -14.823 -1.658 1.00 81.50 127 ALA A C 1
ATOM 1025 O O . ALA A 1 127 ? -7.979 -14.791 -0.429 1.00 81.50 127 ALA A O 1
ATOM 1026 N N . HIS A 1 128 ? -8.252 -13.789 -2.429 1.00 77.50 128 HIS A N 1
ATOM 1027 C CA . HIS A 1 128 ? -8.715 -12.511 -1.888 1.00 77.50 128 HIS A CA 1
ATOM 1028 C C . HIS A 1 128 ? -9.992 -12.664 -1.049 1.00 77.50 128 HIS A C 1
ATOM 1030 O O . HIS A 1 128 ? -9.989 -12.360 0.141 1.00 77.50 128 HIS A O 1
ATOM 1036 N N . PHE A 1 129 ? -11.057 -13.233 -1.611 1.00 87.56 129 PHE A N 1
ATOM 1037 C CA . PHE A 1 129 ? -12.302 -13.479 -0.869 1.00 87.56 129 PHE A CA 1
ATOM 1038 C C . PHE A 1 129 ? -12.083 -14.380 0.358 1.00 87.56 129 PHE A C 1
ATOM 1040 O O . PHE A 1 129 ? -12.655 -14.132 1.419 1.00 87.56 129 PHE A O 1
ATOM 1047 N N . ALA A 1 130 ? -11.230 -15.406 0.243 1.00 83.56 130 ALA A N 1
ATOM 1048 C CA . ALA A 1 130 ? -10.921 -16.290 1.363 1.00 83.56 130 ALA A CA 1
ATOM 1049 C C . ALA A 1 130 ? -10.223 -15.548 2.520 1.00 83.56 130 ALA A C 1
ATOM 1051 O O . ALA A 1 130 ? -10.504 -15.849 3.682 1.00 83.56 130 ALA A O 1
ATOM 1052 N N . SER A 1 131 ? -9.364 -14.560 2.220 1.00 78.69 131 SER A N 1
ATOM 1053 C CA . SER A 1 131 ? -8.706 -13.705 3.227 1.00 78.69 131 SER A CA 1
ATOM 1054 C C . SER A 1 131 ? -9.690 -12.844 4.022 1.00 78.69 131 SER A C 1
ATOM 1056 O O . SER A 1 131 ? -9.477 -12.592 5.204 1.00 78.69 131 SER A O 1
ATOM 1058 N N . LEU A 1 132 ? -10.821 -12.496 3.408 1.00 80.19 132 LEU A N 1
ATOM 1059 C CA . LEU A 1 132 ? -11.927 -11.771 4.033 1.00 80.19 132 LEU A CA 1
ATOM 1060 C C . LEU A 1 132 ? -12.876 -12.689 4.830 1.00 80.19 132 LEU A C 1
ATOM 1062 O O . LEU A 1 132 ? -13.926 -12.262 5.302 1.00 80.19 132 LEU A O 1
ATOM 1066 N N . GLY A 1 133 ? -12.529 -13.973 4.970 1.00 86.69 133 GLY A N 1
ATOM 1067 C CA . GLY A 1 133 ? -13.338 -14.974 5.665 1.00 86.69 133 GLY A CA 1
ATOM 1068 C C . GLY A 1 133 ? -14.494 -15.542 4.836 1.00 86.69 133 GLY A C 1
ATOM 1069 O O . GLY A 1 133 ? -15.233 -16.391 5.341 1.00 86.69 133 GLY A O 1
ATOM 1070 N N . ILE A 1 134 ? -14.632 -15.141 3.569 1.00 93.38 134 ILE A N 1
ATOM 1071 C CA . ILE A 1 134 ? -15.709 -15.590 2.683 1.00 93.38 134 ILE A CA 1
ATOM 1072 C C . ILE A 1 134 ? -15.408 -17.014 2.212 1.00 93.38 134 ILE A C 1
ATOM 1074 O O . ILE A 1 134 ? -14.342 -17.306 1.664 1.00 93.38 134 ILE A O 1
ATOM 1078 N N . LYS A 1 135 ? -16.351 -17.934 2.427 1.00 93.75 135 LYS A N 1
ATOM 1079 C CA . LYS A 1 135 ? -16.211 -19.325 1.979 1.00 93.75 135 LYS A CA 1
ATOM 1080 C C . LYS A 1 135 ? -16.596 -19.473 0.514 1.00 93.75 135 LYS A C 1
ATOM 1082 O O . LYS A 1 135 ? -17.379 -18.697 -0.024 1.00 93.75 135 LYS A O 1
ATOM 1087 N N . PHE A 1 136 ? -16.077 -20.513 -0.124 1.00 94.62 136 PHE A N 1
ATOM 1088 C CA . PHE A 1 136 ? -16.381 -20.815 -1.515 1.00 94.62 136 PHE A CA 1
ATOM 1089 C C . PHE A 1 136 ? -17.156 -22.109 -1.642 1.00 94.62 136 PHE A C 1
ATOM 1091 O O . PHE A 1 136 ? -16.746 -23.148 -1.121 1.00 94.62 136 PHE A O 1
ATOM 1098 N N . GLN A 1 137 ? -18.242 -22.040 -2.401 1.00 92.62 137 GLN A N 1
ATOM 1099 C CA . GLN A 1 137 ? -18.957 -23.213 -2.867 1.00 92.62 137 GLN A CA 1
ATOM 1100 C C . GLN A 1 137 ? -18.741 -23.347 -4.370 1.00 92.62 137 GLN A C 1
ATOM 1102 O O . GLN A 1 137 ? -19.144 -22.481 -5.147 1.00 92.62 137 GLN A O 1
ATOM 1107 N N . ALA A 1 138 ? -18.080 -24.435 -4.760 1.00 90.94 138 ALA A N 1
ATOM 1108 C CA . ALA A 1 138 ? -17.752 -24.707 -6.149 1.00 90.94 138 ALA A CA 1
ATOM 1109 C C . ALA A 1 138 ? -18.981 -25.288 -6.854 1.00 90.94 138 ALA A C 1
ATOM 1111 O O . ALA A 1 138 ? -19.385 -26.421 -6.577 1.00 90.94 138 ALA A O 1
ATOM 1112 N N . TYR A 1 139 ? -19.568 -24.535 -7.786 1.00 85.50 139 TYR A N 1
ATOM 1113 C CA . TYR A 1 139 ? -20.521 -25.107 -8.736 1.00 85.50 139 TYR A CA 1
ATOM 1114 C C . TYR A 1 139 ? -19.799 -25.510 -10.023 1.00 85.50 139 TYR A C 1
ATOM 1116 O O . TYR A 1 139 ? -18.736 -24.982 -10.341 1.00 85.50 139 TYR A O 1
ATOM 1124 N N . ARG A 1 140 ? -20.356 -26.488 -10.753 1.00 81.50 140 ARG A N 1
ATOM 1125 C CA . ARG A 1 140 ? -19.747 -27.033 -11.986 1.00 81.50 140 ARG A CA 1
ATOM 1126 C C . ARG A 1 140 ? -18.296 -27.513 -11.801 1.00 81.50 140 ARG A C 1
ATOM 1128 O O . ARG A 1 140 ? -17.523 -27.531 -12.745 1.00 81.50 140 ARG A O 1
ATOM 1135 N N . ALA A 1 141 ? -17.956 -28.024 -10.619 1.00 80.00 141 ALA A N 1
ATOM 1136 C CA . ALA A 1 141 ? -16.621 -28.547 -10.312 1.00 80.00 141 ALA A CA 1
ATOM 1137 C C . ALA A 1 141 ? -16.107 -29.631 -11.287 1.00 80.00 141 ALA A C 1
ATOM 1139 O O . ALA A 1 141 ? -14.903 -29.816 -11.429 1.00 80.00 141 ALA A O 1
ATOM 1140 N N . LEU A 1 142 ? -17.016 -30.341 -11.966 1.00 79.38 142 LEU A N 1
ATOM 1141 C CA . LEU A 1 142 ? -16.691 -31.426 -12.897 1.00 79.38 142 LEU A CA 1
ATOM 1142 C C . LEU A 1 142 ? -16.759 -31.024 -14.380 1.00 79.38 142 LEU A C 1
ATOM 1144 O O . LEU A 1 142 ? -16.458 -31.850 -15.237 1.00 79.38 142 LEU A O 1
ATOM 1148 N N . SER A 1 143 ? -17.187 -29.800 -14.705 1.00 68.81 143 SER A N 1
ATOM 1149 C CA . SER A 1 143 ? -17.466 -29.359 -16.081 1.00 68.81 143 SER A CA 1
ATOM 1150 C C . SER A 1 143 ? -16.929 -27.957 -16.326 1.00 68.81 143 SER A C 1
ATOM 1152 O O . SER A 1 143 ? -17.135 -27.098 -15.479 1.00 68.81 143 SER A O 1
ATOM 1154 N N . ASN A 1 144 ? -16.383 -27.682 -17.507 1.00 59.69 144 ASN A N 1
ATOM 1155 C CA . ASN A 1 144 ? -16.028 -26.318 -17.903 1.00 59.69 144 ASN A CA 1
ATOM 1156 C C . ASN A 1 144 ? -17.100 -25.760 -18.856 1.00 59.69 144 ASN A C 1
ATOM 1158 O O . ASN A 1 144 ? -17.297 -26.313 -19.943 1.00 59.69 144 ASN A O 1
ATOM 1162 N N . PHE A 1 145 ? -17.854 -24.737 -18.437 1.00 56.06 145 PHE A N 1
ATOM 1163 C CA . PHE A 1 145 ? -18.952 -24.127 -19.217 1.00 56.06 145 PHE A CA 1
ATOM 1164 C C . PHE A 1 145 ? -19.983 -25.126 -19.786 1.00 56.06 145 PHE A C 1
ATOM 1166 O O . PHE A 1 145 ? -20.543 -24.937 -20.865 1.00 56.06 145 PHE A O 1
ATOM 1173 N N . GLY A 1 146 ? -20.236 -26.226 -19.070 1.00 54.66 146 GLY A N 1
ATOM 1174 C CA . GLY A 1 146 ? -21.199 -27.254 -19.486 1.00 54.66 146 GLY A CA 1
ATOM 1175 C C . GLY A 1 146 ? -20.705 -28.223 -20.563 1.00 54.66 146 GLY A C 1
ATOM 1176 O O . GLY A 1 146 ? -21.504 -29.018 -21.051 1.00 54.66 146 GLY A O 1
ATOM 1177 N N . LYS A 1 147 ? -19.411 -28.202 -20.903 1.00 58.75 147 LYS A N 1
ATOM 1178 C CA . LYS A 1 147 ? -18.770 -29.207 -21.760 1.00 58.75 147 LYS A CA 1
ATOM 1179 C C . LYS A 1 147 ? -18.074 -30.277 -20.913 1.00 58.75 147 LYS A C 1
ATOM 1181 O O . LYS A 1 147 ? -17.477 -29.966 -19.882 1.00 58.75 147 LYS A O 1
ATOM 1186 N N . SER A 1 148 ? -18.100 -31.522 -21.392 1.00 60.69 148 SER A N 1
ATOM 1187 C CA . SER A 1 148 ? -17.391 -32.676 -20.805 1.00 60.69 148 SER A CA 1
ATOM 1188 C C . SER A 1 148 ? -15.868 -32.618 -20.974 1.00 60.69 148 SER A C 1
ATOM 1190 O O . SER A 1 148 ? -15.176 -33.521 -20.523 1.00 60.69 148 SER A O 1
ATOM 1192 N N . ALA A 1 149 ? -15.336 -31.554 -21.585 1.00 63.19 149 ALA A N 1
ATOM 1193 C CA . ALA A 1 149 ? -13.919 -31.393 -21.916 1.00 63.19 149 ALA A CA 1
ATOM 1194 C C . ALA A 1 149 ? -12.974 -31.542 -20.707 1.00 63.19 149 ALA A C 1
ATOM 1196 O O . ALA A 1 149 ? -11.840 -31.981 -20.855 1.00 63.19 149 ALA A O 1
ATOM 1197 N N . SER A 1 150 ? -13.444 -31.229 -19.497 1.00 67.81 150 SER A N 1
ATOM 1198 C CA . SER A 1 150 ? -12.698 -31.451 -18.251 1.00 67.81 150 SER A CA 1
ATOM 1199 C C . SER A 1 150 ? -12.529 -32.932 -17.892 1.00 67.81 150 SER A C 1
ATOM 1201 O O . SER A 1 150 ? -11.538 -33.293 -17.266 1.00 67.81 150 SER A O 1
ATOM 1203 N N . LEU A 1 151 ? -13.478 -33.788 -18.281 1.00 73.00 151 LEU A N 1
ATOM 1204 C CA . LEU A 1 151 ? -13.428 -35.241 -18.078 1.00 73.00 151 LEU A CA 1
ATOM 1205 C C . LEU A 1 151 ? -12.621 -35.956 -19.171 1.00 73.00 151 LEU A C 1
ATOM 1207 O O . LEU A 1 151 ? -12.156 -37.068 -18.947 1.00 73.00 151 LEU A O 1
ATOM 1211 N N . GLU A 1 152 ? -12.454 -35.315 -20.327 1.00 77.12 152 GLU A N 1
ATOM 1212 C CA . GLU A 1 152 ? -11.695 -35.816 -21.485 1.00 77.12 152 GLU A CA 1
ATOM 1213 C C . GLU A 1 152 ? -10.236 -35.328 -21.492 1.00 77.12 152 GLU A C 1
ATOM 1215 O O . GLU A 1 152 ? -9.474 -35.632 -22.404 1.00 77.12 152 GLU A O 1
ATOM 1220 N N . SER A 1 153 ? -9.830 -34.568 -20.473 1.00 84.88 153 SER A N 1
ATOM 1221 C CA . SER A 1 153 ? -8.466 -34.065 -20.348 1.00 84.88 153 SER A CA 1
ATOM 1222 C C . SER A 1 153 ? -7.470 -35.203 -20.130 1.00 84.88 153 SER A C 1
ATOM 1224 O O . SER A 1 153 ? -7.581 -35.960 -19.165 1.00 84.88 153 SER A O 1
ATOM 1226 N N . GLU A 1 154 ? -6.438 -35.258 -20.974 1.00 88.69 154 GLU A N 1
ATOM 1227 C CA . GLU A 1 154 ? -5.335 -36.219 -20.849 1.00 88.69 154 GLU A CA 1
ATOM 1228 C C . GLU A 1 154 ? -4.635 -36.122 -19.486 1.00 88.69 154 GLU A C 1
ATOM 1230 O O . GLU A 1 154 ? -4.295 -37.142 -18.888 1.00 88.69 154 GLU A O 1
ATOM 1235 N N . VAL A 1 155 ? -4.494 -34.905 -18.945 1.00 90.50 155 VAL A N 1
ATOM 1236 C CA . VAL A 1 155 ? -3.903 -34.670 -17.617 1.00 90.50 155 VAL A CA 1
ATOM 1237 C C . VAL A 1 155 ? -4.763 -35.308 -16.528 1.00 90.50 155 VAL A C 1
ATOM 1239 O O . VAL A 1 155 ? -4.250 -36.029 -15.675 1.00 90.50 155 VAL A O 1
ATOM 1242 N N . VAL A 1 156 ? -6.080 -35.097 -16.573 1.00 91.94 156 VAL A N 1
ATOM 1243 C CA . VAL A 1 156 ? -7.006 -35.680 -15.593 1.00 91.94 156 VAL A CA 1
ATOM 1244 C C . VAL A 1 156 ? -7.057 -37.204 -15.732 1.00 91.94 156 VAL A C 1
ATOM 1246 O O . VAL A 1 156 ? -7.077 -37.898 -14.719 1.00 91.94 156 VAL A O 1
ATOM 1249 N N . ALA A 1 157 ? -7.018 -37.737 -16.957 1.00 92.25 157 ALA A N 1
ATOM 1250 C CA . ALA A 1 157 ? -6.987 -39.176 -17.218 1.00 92.25 157 ALA A CA 1
ATOM 1251 C C . ALA A 1 157 ? -5.703 -39.843 -16.692 1.00 92.25 157 ALA A C 1
ATOM 1253 O O . ALA A 1 157 ? -5.766 -40.911 -16.081 1.00 92.25 157 ALA A O 1
ATOM 1254 N N . ALA A 1 158 ? -4.545 -39.199 -16.860 1.00 93.44 158 ALA A N 1
ATOM 1255 C CA . ALA A 1 158 ? -3.279 -39.687 -16.318 1.00 93.44 158 ALA A CA 1
ATOM 1256 C C . ALA A 1 158 ? -3.289 -39.716 -14.779 1.00 93.44 158 ALA A C 1
ATOM 1258 O O . ALA A 1 158 ? -2.863 -40.701 -14.173 1.00 93.44 158 ALA A O 1
ATOM 1259 N N . LEU A 1 159 ? -3.831 -38.673 -14.139 1.00 94.88 159 LEU A N 1
ATOM 1260 C CA . LEU A 1 159 ? -3.986 -38.624 -12.681 1.00 94.88 159 LEU A CA 1
ATOM 1261 C C . LEU A 1 159 ? -4.990 -39.664 -12.171 1.00 94.88 159 LEU A C 1
ATOM 1263 O O . LEU A 1 159 ? -4.742 -40.327 -11.167 1.00 94.88 159 LEU A O 1
ATOM 1267 N N . ALA A 1 160 ? -6.097 -39.849 -12.887 1.00 93.88 160 ALA A N 1
ATOM 1268 C CA . ALA A 1 160 ? -7.090 -40.879 -12.606 1.00 93.88 160 ALA A CA 1
ATOM 1269 C C . ALA A 1 160 ? -6.449 -42.280 -12.601 1.00 93.88 160 ALA A C 1
ATOM 1271 O O . ALA A 1 160 ? -6.594 -43.023 -11.628 1.00 93.88 160 ALA A O 1
ATOM 1272 N N . ALA A 1 161 ? -5.653 -42.601 -13.626 1.00 94.69 161 ALA A N 1
ATOM 1273 C CA . ALA A 1 161 ? -4.914 -43.860 -13.703 1.00 94.69 161 ALA A CA 1
ATOM 1274 C C . ALA A 1 161 ? -3.879 -44.008 -12.573 1.00 94.69 161 ALA A C 1
ATOM 1276 O O . ALA A 1 161 ? -3.827 -45.059 -11.936 1.00 94.69 161 ALA A O 1
ATOM 1277 N N . LYS A 1 162 ? -3.105 -42.951 -12.279 1.00 95.44 162 LYS A N 1
ATOM 1278 C CA . LYS A 1 162 ? -2.099 -42.935 -11.200 1.00 95.44 162 LYS A CA 1
ATOM 1279 C C . LYS A 1 162 ? -2.705 -43.269 -9.834 1.00 95.44 162 LYS A C 1
ATOM 1281 O O . LYS A 1 162 ? -2.116 -44.033 -9.076 1.00 95.44 162 LYS A O 1
ATOM 1286 N N . HIS A 1 163 ? -3.871 -42.705 -9.522 1.00 94.44 163 HIS A N 1
ATOM 1287 C CA . HIS A 1 163 ? -4.528 -42.875 -8.220 1.00 94.44 163 HIS A CA 1
ATOM 1288 C C . HIS A 1 163 ? -5.513 -44.048 -8.169 1.00 94.44 163 HIS A C 1
ATOM 1290 O O . HIS A 1 163 ? -6.068 -44.325 -7.106 1.00 94.44 163 HIS A O 1
ATOM 1296 N N . GLY A 1 164 ? -5.762 -44.728 -9.294 1.00 94.19 164 GLY A N 1
ATOM 1297 C CA . GLY A 1 164 ? -6.800 -45.758 -9.391 1.00 94.19 164 GLY A CA 1
ATOM 1298 C C . GLY A 1 164 ? -8.206 -45.203 -9.129 1.00 94.19 164 GLY A C 1
ATOM 1299 O O . GLY A 1 164 ? -9.028 -45.867 -8.500 1.00 94.19 164 GLY A O 1
ATOM 1300 N N . ARG A 1 165 ? -8.467 -43.962 -9.555 1.00 93.62 165 ARG A N 1
ATOM 1301 C CA . ARG A 1 165 ? -9.720 -43.218 -9.331 1.00 93.62 165 ARG A CA 1
ATOM 1302 C C . ARG A 1 165 ? -10.314 -42.746 -10.652 1.00 93.62 165 ARG A C 1
ATOM 1304 O O . ARG A 1 165 ? -9.638 -42.758 -11.673 1.00 93.62 165 ARG A O 1
ATOM 1311 N N . SER A 1 166 ? -11.571 -42.310 -10.655 1.00 90.94 166 SER A N 1
ATOM 1312 C CA . SER A 1 166 ? -12.178 -41.712 -11.850 1.00 90.94 166 SER A CA 1
ATOM 1313 C C . SER A 1 166 ? -11.828 -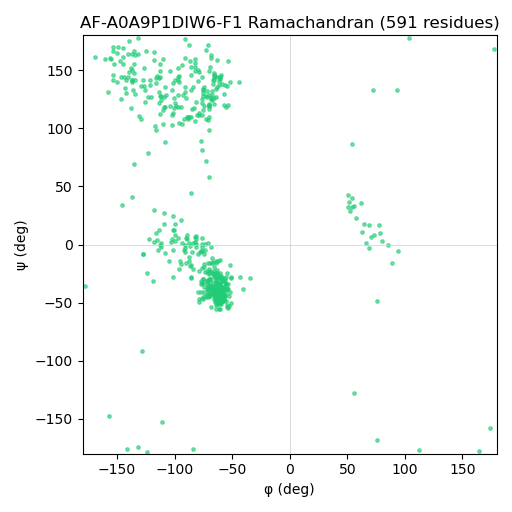40.232 -12.005 1.00 90.94 166 SER A C 1
ATOM 1315 O O . SER A 1 166 ? -11.520 -39.539 -11.036 1.00 90.94 166 SER A O 1
ATOM 1317 N N . ALA A 1 167 ? -11.952 -39.703 -13.226 1.00 89.69 167 ALA A N 1
ATOM 1318 C CA . ALA A 1 167 ? -11.765 -38.275 -13.495 1.00 89.69 167 ALA A CA 1
ATOM 1319 C C . ALA A 1 167 ? -12.658 -37.385 -12.606 1.00 89.69 167 ALA A C 1
ATOM 1321 O O . ALA A 1 167 ? -12.220 -36.342 -12.126 1.00 89.69 167 ALA A O 1
ATOM 1322 N N . SER A 1 168 ? -13.893 -37.822 -12.326 1.00 88.50 168 SER A N 1
ATOM 1323 C CA . SER A 1 168 ? -14.807 -37.091 -11.438 1.00 88.50 168 SER A CA 1
ATOM 1324 C C . SER A 1 168 ? -14.283 -37.035 -10.003 1.00 88.50 168 SER A C 1
ATOM 1326 O O . SER A 1 168 ? -14.333 -35.979 -9.374 1.00 88.50 168 SER A O 1
ATOM 1328 N N . GLN A 1 169 ? -13.716 -38.140 -9.511 1.00 90.75 169 GLN A N 1
ATOM 1329 C CA . GLN A 1 169 ? -13.094 -38.191 -8.192 1.00 90.75 169 GLN A CA 1
ATOM 1330 C C . GLN A 1 169 ? -11.838 -37.317 -8.119 1.00 90.75 169 GLN A C 1
ATOM 1332 O O . GLN A 1 169 ? -11.661 -36.636 -7.117 1.00 90.75 169 GLN A O 1
ATOM 1337 N N . ILE A 1 170 ? -11.001 -37.272 -9.164 1.00 93.69 170 ILE A N 1
ATOM 1338 C CA . ILE A 1 170 ? -9.818 -36.390 -9.206 1.00 93.69 170 ILE A CA 1
ATOM 1339 C C . ILE A 1 170 ? -10.229 -34.916 -9.091 1.00 93.69 170 ILE A C 1
ATOM 1341 O O . ILE A 1 170 ? -9.724 -34.196 -8.229 1.00 93.69 170 ILE A O 1
ATOM 1345 N N . LEU A 1 171 ? -11.186 -34.471 -9.911 1.00 91.25 171 LEU A N 1
ATOM 1346 C CA . LEU A 1 171 ? -11.668 -33.084 -9.897 1.00 91.25 171 LEU A CA 1
ATOM 1347 C C . LEU A 1 171 ? -12.365 -32.731 -8.571 1.00 91.25 171 LEU A C 1
ATOM 1349 O O . LEU A 1 171 ? -12.110 -31.673 -7.993 1.00 91.25 171 LEU A O 1
ATOM 1353 N N . GLY A 1 172 ? -13.210 -33.630 -8.057 1.00 91.38 172 GLY A N 1
ATOM 1354 C CA . GLY A 1 172 ? -13.877 -33.451 -6.767 1.00 91.38 172 GLY A CA 1
ATOM 1355 C C . GLY A 1 172 ? -12.887 -33.406 -5.603 1.00 91.38 172 GLY A C 1
ATOM 1356 O O . GLY A 1 172 ? -12.976 -32.528 -4.743 1.00 91.38 172 GLY A O 1
ATOM 1357 N N . ARG A 1 173 ? -11.885 -34.293 -5.612 1.00 93.56 173 ARG A N 1
ATOM 1358 C CA . ARG A 1 173 ? -10.825 -34.323 -4.604 1.00 93.56 173 ARG A CA 1
ATOM 1359 C C . ARG A 1 173 ? -9.999 -33.045 -4.614 1.00 93.56 173 ARG A C 1
ATOM 1361 O O . ARG A 1 173 ? -9.707 -32.523 -3.540 1.00 93.56 173 ARG A O 1
ATOM 1368 N N . TRP A 1 174 ? -9.679 -32.511 -5.791 1.00 94.06 174 TRP A N 1
ATOM 1369 C CA . TRP A 1 174 ? -9.010 -31.218 -5.909 1.00 94.06 174 TRP A CA 1
ATOM 1370 C C . TRP A 1 174 ? -9.822 -30.104 -5.231 1.00 94.06 174 TRP A C 1
ATOM 1372 O O . TRP A 1 174 ? -9.272 -29.375 -4.406 1.00 94.06 174 TRP A O 1
ATOM 1382 N N . CYS A 1 175 ? -11.138 -30.019 -5.474 1.00 92.50 175 CYS A N 1
ATOM 1383 C CA . CYS A 1 175 ? -11.989 -29.029 -4.802 1.00 92.50 175 CYS A CA 1
ATOM 1384 C C . CYS A 1 175 ? -11.975 -29.183 -3.273 1.00 92.50 175 CYS A C 1
ATOM 1386 O O . CYS A 1 175 ? -11.818 -28.193 -2.557 1.00 92.50 175 CYS A O 1
ATOM 1388 N N . VAL A 1 176 ? -12.108 -30.416 -2.778 1.00 91.75 176 VAL A N 1
ATOM 1389 C CA . VAL A 1 176 ? -12.113 -30.717 -1.338 1.00 91.75 176 VAL A CA 1
ATOM 1390 C C . VAL A 1 176 ? -10.769 -30.375 -0.691 1.00 91.75 176 VAL A C 1
ATOM 1392 O O . VAL A 1 176 ? -10.748 -29.701 0.336 1.00 91.75 176 VAL A O 1
ATOM 1395 N N . GLN A 1 177 ? -9.639 -30.767 -1.293 1.00 93.44 177 GLN A N 1
ATOM 1396 C CA . GLN A 1 177 ? -8.299 -30.439 -0.778 1.00 93.44 177 GLN A CA 1
ATOM 1397 C C . GLN A 1 177 ? -7.995 -28.942 -0.814 1.00 93.44 177 GLN A C 1
ATOM 1399 O O . GLN A 1 177 ? -7.217 -28.459 0.005 1.00 93.44 177 GLN A O 1
ATOM 1404 N N . LYS A 1 178 ? -8.620 -28.196 -1.730 1.00 90.31 178 LYS A N 1
ATOM 1405 C CA . LYS A 1 178 ? -8.576 -26.730 -1.746 1.00 90.31 178 LYS A CA 1
ATOM 1406 C C . LYS A 1 178 ? -9.482 -26.071 -0.703 1.00 90.31 178 LYS A C 1
ATOM 1408 O O . LYS A 1 178 ? -9.433 -24.853 -0.552 1.00 90.31 178 LYS A O 1
ATOM 1413 N N . GLY A 1 179 ? -10.283 -26.847 0.026 1.00 90.31 179 GLY A N 1
ATOM 1414 C CA . GLY A 1 179 ? -11.209 -26.341 1.037 1.00 90.31 179 GLY A CA 1
ATOM 1415 C C . GLY A 1 179 ? -12.481 -25.726 0.453 1.00 90.31 179 GLY A C 1
ATOM 1416 O O . GLY A 1 179 ? -13.183 -24.996 1.154 1.00 90.31 179 GLY A O 1
ATOM 1417 N N . PHE A 1 180 ? -12.792 -25.998 -0.818 1.00 92.44 180 PHE A N 1
ATOM 1418 C CA . PHE A 1 180 ? -14.052 -25.577 -1.423 1.00 92.44 180 PHE A CA 1
ATOM 1419 C C . PHE A 1 180 ? -15.173 -26.525 -1.009 1.00 92.44 180 PHE A C 1
ATOM 1421 O O . PHE A 1 180 ? -15.000 -27.744 -0.972 1.00 92.44 180 PHE A O 1
ATOM 1428 N N . GLN A 1 181 ? -16.355 -25.967 -0.753 1.00 89.69 181 GLN A N 1
ATOM 1429 C CA . GLN A 1 181 ? -17.557 -26.761 -0.531 1.00 89.69 181 GLN A CA 1
ATOM 1430 C C . GLN A 1 181 ? -17.953 -27.394 -1.867 1.00 89.69 181 GLN A C 1
ATOM 1432 O O . GLN A 1 181 ? -18.525 -26.741 -2.743 1.00 89.69 181 GLN A O 1
ATOM 1437 N N . HIS A 1 182 ? -17.576 -28.659 -2.034 1.00 86.19 182 HIS A N 1
ATOM 1438 C CA . HIS A 1 182 ? -17.866 -29.460 -3.212 1.00 86.19 182 HIS A CA 1
ATOM 1439 C C . HIS A 1 182 ? -19.136 -30.275 -2.973 1.00 86.19 182 HIS A C 1
ATOM 1441 O O . HIS A 1 182 ? -19.180 -31.111 -2.074 1.00 86.19 182 HIS A O 1
ATOM 1447 N N . ILE A 1 183 ? -20.163 -30.036 -3.789 1.00 75.06 183 ILE A N 1
ATOM 1448 C CA . ILE A 1 183 ? -21.394 -30.829 -3.776 1.00 75.06 183 ILE A CA 1
ATOM 1449 C C . ILE A 1 183 ? -21.511 -31.520 -5.137 1.00 75.06 183 ILE A C 1
ATOM 1451 O O . ILE A 1 183 ? -21.925 -30.884 -6.114 1.00 75.06 183 ILE A O 1
ATOM 1455 N N . PRO A 1 184 ? -21.122 -32.800 -5.247 1.00 68.44 184 PRO A N 1
ATOM 1456 C CA . PRO A 1 184 ? -21.229 -33.528 -6.499 1.00 68.44 184 PRO A CA 1
ATOM 1457 C C . PRO A 1 184 ? -22.705 -33.800 -6.803 1.00 68.44 184 PRO A C 1
ATOM 1459 O O . PRO A 1 184 ? -23.352 -34.620 -6.154 1.00 68.44 184 PRO A O 1
ATOM 1462 N N . LYS A 1 185 ? -23.257 -33.123 -7.815 1.00 71.81 185 LYS A N 1
ATOM 1463 C CA . LYS A 1 185 ? -24.617 -33.398 -8.292 1.00 71.81 185 LYS A CA 1
ATOM 1464 C C . LYS A 1 185 ? -24.602 -34.609 -9.225 1.00 71.81 185 LYS A C 1
ATOM 1466 O O . LYS A 1 185 ? -23.925 -34.597 -10.250 1.00 71.81 185 LYS A O 1
ATOM 1471 N N . SER A 1 186 ? -25.381 -35.632 -8.896 1.00 78.00 186 SER A N 1
ATOM 1472 C CA . SER A 1 186 ? -25.633 -36.787 -9.759 1.00 78.00 186 SER A CA 1
ATOM 1473 C C . SER A 1 186 ? -27.062 -37.269 -9.560 1.00 78.00 186 SER A C 1
ATOM 1475 O O . SER A 1 186 ? -27.634 -37.046 -8.504 1.00 78.00 186 SER A O 1
ATOM 1477 N N . GLU A 1 187 ? -27.623 -37.941 -10.558 1.00 78.81 187 GLU A N 1
ATOM 1478 C CA . GLU A 1 187 ? -28.925 -38.626 -10.467 1.00 78.81 187 GLU A CA 1
ATOM 1479 C C . GLU A 1 187 ? -28.751 -40.152 -10.450 1.00 78.81 187 GLU A C 1
ATOM 1481 O O . GLU A 1 187 ? -29.694 -40.902 -10.226 1.00 78.81 187 GLU A O 1
ATOM 1486 N N . LYS A 1 188 ? -27.521 -40.636 -10.675 1.00 83.44 188 LYS A N 1
ATOM 1487 C CA . LYS A 1 188 ? -27.194 -42.063 -10.653 1.00 83.44 188 LYS A CA 1
ATOM 1488 C C . LYS A 1 188 ? -26.624 -42.427 -9.292 1.00 83.44 188 LYS A C 1
ATOM 1490 O O . LYS A 1 188 ? -25.541 -41.954 -8.947 1.00 83.44 188 LYS A O 1
ATOM 1495 N N . PHE A 1 189 ? -27.312 -43.315 -8.579 1.00 82.12 189 PHE A N 1
ATOM 1496 C CA . PHE A 1 189 ? -26.918 -43.771 -7.245 1.00 82.12 189 PHE A CA 1
ATOM 1497 C C . PHE A 1 189 ? -25.472 -44.291 -7.192 1.00 82.12 189 PHE A C 1
ATOM 1499 O O . PHE A 1 189 ? -24.699 -43.874 -6.335 1.00 82.12 189 PHE A O 1
ATOM 1506 N N . SER A 1 190 ? -25.055 -45.095 -8.177 1.00 83.38 190 SER A N 1
ATOM 1507 C CA . SER A 1 190 ? -23.676 -45.598 -8.264 1.00 83.38 190 SER A CA 1
ATOM 1508 C C . SER A 1 190 ? -22.628 -44.479 -8.321 1.00 83.38 190 SER A C 1
ATOM 1510 O O . SER A 1 190 ? -21.610 -44.552 -7.642 1.00 83.38 190 SER A O 1
ATOM 1512 N N . ARG A 1 191 ? -22.902 -43.395 -9.061 1.00 83.44 191 ARG A N 1
ATOM 1513 C CA . ARG A 1 191 ? -22.021 -42.218 -9.132 1.00 83.44 191 ARG A CA 1
ATOM 1514 C C . ARG A 1 191 ? -22.044 -41.394 -7.847 1.00 83.44 191 ARG A C 1
ATOM 1516 O O . ARG A 1 191 ? -21.048 -40.762 -7.529 1.00 83.44 191 ARG A O 1
ATOM 1523 N N . MET A 1 192 ? -23.169 -41.355 -7.128 1.00 82.94 192 MET A N 1
ATOM 1524 C CA . MET A 1 192 ? -23.227 -40.696 -5.817 1.00 82.94 192 MET A CA 1
ATOM 1525 C C . MET A 1 192 ? -22.312 -41.412 -4.820 1.00 82.94 192 MET A C 1
ATOM 1527 O O . MET A 1 192 ? -21.512 -40.757 -4.161 1.00 82.94 192 MET A O 1
ATOM 1531 N N . GLN A 1 193 ? -22.386 -42.747 -4.765 1.00 83.81 193 GLN A N 1
ATOM 1532 C CA . GLN A 1 193 ? -21.514 -43.564 -3.917 1.00 83.81 193 GLN A CA 1
ATOM 1533 C C . GLN A 1 193 ? -20.041 -43.394 -4.296 1.00 83.81 193 GLN A C 1
ATOM 1535 O O . GLN A 1 193 ? -19.204 -43.166 -3.430 1.00 83.81 193 GLN A O 1
ATOM 1540 N N . GLU A 1 194 ? -19.728 -43.443 -5.590 1.00 85.62 194 GLU A N 1
ATOM 1541 C CA . GLU A 1 194 ? -18.372 -43.225 -6.096 1.00 85.62 194 GLU A CA 1
ATOM 1542 C C . GLU A 1 194 ? -17.839 -41.826 -5.739 1.00 85.62 194 GLU A C 1
ATOM 1544 O O . GLU A 1 194 ? -16.725 -41.690 -5.233 1.00 85.62 194 GLU A O 1
ATOM 1549 N N . ASN A 1 195 ? -18.637 -40.775 -5.948 1.00 84.06 195 ASN A N 1
ATOM 1550 C CA . ASN A 1 195 ? -18.242 -39.400 -5.643 1.00 84.06 195 ASN A CA 1
ATOM 1551 C C . ASN A 1 195 ? -18.130 -39.133 -4.136 1.00 84.06 195 ASN A C 1
ATOM 1553 O O . ASN A 1 195 ? -17.417 -38.214 -3.749 1.00 84.06 195 ASN A O 1
ATOM 1557 N N . ALA A 1 196 ? -18.789 -39.916 -3.278 1.00 84.00 196 ALA A N 1
ATOM 1558 C CA . ALA A 1 196 ? -18.609 -39.812 -1.830 1.00 84.00 196 ALA A CA 1
ATOM 1559 C C . ALA A 1 196 ? -17.192 -40.228 -1.391 1.00 84.00 196 ALA A C 1
ATOM 1561 O O . ALA A 1 196 ? -16.680 -39.713 -0.402 1.00 84.00 196 ALA A O 1
ATOM 1562 N N . GLN A 1 197 ? -16.513 -41.080 -2.167 1.00 87.94 197 GLN A N 1
ATOM 1563 C CA . GLN A 1 197 ? -15.156 -41.562 -1.874 1.00 87.94 197 GLN A CA 1
ATOM 1564 C C . GLN A 1 197 ? -14.055 -40.527 -2.163 1.00 87.94 197 GLN A C 1
ATOM 1566 O O . GLN A 1 197 ? -12.868 -40.826 -2.036 1.00 87.94 197 GLN A O 1
ATOM 1571 N N . VAL A 1 198 ? -14.403 -39.285 -2.530 1.00 89.44 198 VAL A N 1
ATOM 1572 C CA . VAL A 1 198 ? -13.422 -38.187 -2.650 1.00 89.44 198 VAL A CA 1
ATOM 1573 C C . VAL A 1 198 ? -12.717 -37.879 -1.330 1.00 89.44 198 VAL A C 1
ATOM 1575 O O . VAL A 1 198 ? -11.709 -37.182 -1.330 1.00 89.44 198 VAL A O 1
ATOM 1578 N N . PHE A 1 199 ? -13.201 -38.377 -0.194 1.00 88.62 199 PHE A N 1
ATOM 1579 C CA . PHE A 1 199 ? -12.534 -38.212 1.096 1.00 88.62 199 PHE A CA 1
ATOM 1580 C C . PHE A 1 199 ? -11.490 -39.306 1.389 1.00 88.62 199 PHE A C 1
ATOM 1582 O O . PHE A 1 199 ? -10.628 -39.081 2.237 1.00 88.62 199 PHE A O 1
ATOM 1589 N N . ASP A 1 200 ? -11.486 -40.408 0.630 1.00 91.62 200 ASP A N 1
ATOM 1590 C CA . ASP A 1 200 ? -10.748 -41.646 0.947 1.00 91.62 200 ASP A CA 1
ATOM 1591 C C . ASP A 1 200 ? -9.324 -41.711 0.369 1.00 91.62 200 ASP A C 1
ATOM 1593 O O . ASP A 1 200 ? -8.604 -42.690 0.559 1.00 91.62 200 ASP A O 1
ATOM 1597 N N . PHE A 1 201 ? -8.905 -40.707 -0.394 1.00 94.50 201 PHE A N 1
ATOM 1598 C CA . PHE A 1 201 ? -7.566 -40.629 -0.984 1.00 94.50 201 PHE A CA 1
ATOM 1599 C C . PHE A 1 201 ? -7.097 -39.183 -1.009 1.00 94.50 201 PHE A C 1
ATOM 1601 O O . PHE A 1 201 ? -7.905 -38.298 -0.772 1.00 94.50 201 PHE A O 1
ATOM 1608 N N . ALA A 1 202 ? -5.826 -38.917 -1.304 1.00 94.81 202 ALA A N 1
ATOM 1609 C CA . ALA A 1 202 ? -5.314 -37.563 -1.482 1.00 94.81 202 ALA A CA 1
ATOM 1610 C C . ALA A 1 202 ? -4.441 -37.470 -2.734 1.00 94.81 202 ALA A C 1
ATOM 1612 O O . ALA A 1 202 ? -3.659 -38.371 -3.021 1.00 94.81 202 ALA A O 1
ATOM 1613 N N . LEU A 1 203 ? -4.567 -36.356 -3.447 1.00 94.56 203 LEU A N 1
ATOM 1614 C CA . LEU A 1 203 ? -3.636 -35.944 -4.483 1.00 94.56 203 LEU A CA 1
ATOM 1615 C C . LEU A 1 203 ? -2.377 -35.403 -3.812 1.00 94.56 203 LEU A C 1
ATOM 1617 O O . LEU A 1 203 ? -2.468 -34.616 -2.859 1.00 94.56 203 LEU A O 1
ATOM 1621 N N . ASP A 1 204 ? -1.219 -35.831 -4.306 1.00 94.06 204 ASP A N 1
ATOM 1622 C CA . ASP A 1 204 ? 0.057 -35.287 -3.867 1.00 94.06 204 ASP A CA 1
ATOM 1623 C C . ASP A 1 204 ? 0.258 -33.853 -4.381 1.00 94.06 204 ASP A C 1
ATOM 1625 O O . ASP A 1 204 ? -0.539 -33.307 -5.151 1.00 94.06 204 ASP A O 1
ATOM 1629 N N . LYS A 1 205 ? 1.319 -33.207 -3.894 1.00 90.00 205 LYS A N 1
ATOM 1630 C CA . LYS A 1 205 ? 1.604 -31.808 -4.215 1.00 90.00 205 LYS A CA 1
ATOM 1631 C C . LYS A 1 205 ? 1.805 -31.592 -5.720 1.00 90.00 205 LYS A C 1
ATOM 1633 O O . LYS A 1 205 ? 1.299 -30.610 -6.252 1.00 90.00 205 LYS A O 1
ATOM 1638 N N . GLU A 1 206 ? 2.499 -32.508 -6.389 1.00 92.94 206 GLU A N 1
ATOM 1639 C CA . GLU A 1 206 ? 2.792 -32.411 -7.821 1.00 92.94 206 GLU A CA 1
ATOM 1640 C C . GLU A 1 206 ? 1.506 -32.518 -8.654 1.00 92.94 206 GLU A C 1
ATOM 1642 O O . GLU A 1 206 ? 1.293 -31.763 -9.602 1.00 92.94 206 GLU A O 1
ATOM 1647 N N . ASP A 1 207 ? 0.602 -33.416 -8.270 1.00 94.50 207 ASP A N 1
ATOM 1648 C CA . ASP A 1 207 ? -0.672 -33.616 -8.955 1.00 94.50 207 ASP A CA 1
ATOM 1649 C C . ASP A 1 207 ? -1.639 -32.447 -8.741 1.00 94.50 207 ASP A C 1
ATOM 1651 O O . ASP A 1 207 ? -2.342 -32.040 -9.670 1.00 94.50 207 ASP A O 1
ATOM 1655 N N . MET A 1 208 ? -1.647 -31.863 -7.538 1.00 92.75 208 MET A N 1
ATOM 1656 C CA . MET A 1 208 ? -2.391 -30.632 -7.262 1.00 92.75 208 MET A CA 1
ATOM 1657 C C . MET A 1 208 ? -1.881 -29.472 -8.127 1.00 92.75 208 MET A C 1
ATOM 1659 O O . MET A 1 208 ? -2.692 -28.764 -8.726 1.00 92.75 208 MET A O 1
ATOM 1663 N N . GLU A 1 209 ? -0.559 -29.311 -8.245 1.00 89.25 209 GLU A N 1
ATOM 1664 C CA . GLU A 1 209 ? 0.067 -28.276 -9.079 1.00 89.25 209 GLU A CA 1
ATOM 1665 C C . GLU A 1 209 ? -0.250 -28.463 -10.570 1.00 89.25 209 GLU A C 1
ATOM 1667 O O . GLU A 1 209 ? -0.581 -27.490 -11.250 1.00 89.25 209 GLU A O 1
ATOM 1672 N N . LYS A 1 210 ? -0.245 -29.704 -11.077 1.00 92.00 210 LYS A N 1
ATOM 1673 C CA . LYS A 1 210 ? -0.652 -30.001 -12.463 1.00 92.00 210 LYS A CA 1
ATOM 1674 C C . LYS A 1 210 ? -2.068 -29.520 -12.760 1.00 92.00 210 LYS A C 1
ATOM 1676 O O . LYS A 1 210 ? -2.291 -28.920 -13.806 1.00 92.00 210 LYS A O 1
ATOM 1681 N N . LEU A 1 211 ? -3.010 -29.760 -11.847 1.00 90.12 211 LEU A N 1
ATOM 1682 C CA . LEU A 1 211 ? -4.403 -29.334 -12.006 1.00 90.12 211 LEU A CA 1
ATOM 1683 C C . LEU A 1 211 ? -4.561 -27.811 -11.913 1.00 90.12 211 LEU A C 1
ATOM 1685 O O . LEU A 1 211 ? -5.344 -27.233 -12.659 1.00 90.12 211 LEU A O 1
ATOM 1689 N N . GLU A 1 212 ? -3.814 -27.139 -11.036 1.00 87.50 212 GLU A N 1
ATOM 1690 C CA . GLU A 1 212 ? -3.874 -25.675 -10.901 1.00 87.50 212 GLU A CA 1
ATOM 1691 C C . GLU A 1 212 ? -3.445 -24.926 -12.168 1.00 87.50 212 GLU A C 1
ATOM 1693 O O . GLU A 1 212 ? -3.935 -23.827 -12.418 1.00 87.50 212 GLU A O 1
ATOM 1698 N N . ASN A 1 213 ? -2.573 -25.531 -12.973 1.00 86.69 213 ASN A N 1
ATOM 1699 C CA . ASN A 1 213 ? -2.030 -24.931 -14.190 1.00 86.69 213 ASN A CA 1
ATOM 1700 C C . ASN A 1 213 ? -2.879 -25.205 -15.447 1.00 86.69 213 ASN A C 1
ATOM 1702 O O . ASN A 1 213 ? -2.459 -24.875 -16.553 1.00 86.69 213 ASN A O 1
ATOM 1706 N N . LEU A 1 214 ? -4.074 -25.797 -15.306 1.00 88.81 214 LEU A N 1
ATOM 1707 C CA . LEU A 1 214 ? -4.977 -26.082 -16.434 1.00 88.81 214 LEU A CA 1
ATOM 1708 C C . LEU A 1 214 ? -5.875 -24.900 -16.827 1.00 88.81 214 LEU A C 1
ATOM 1710 O O . LEU A 1 214 ? -6.595 -24.974 -17.826 1.00 88.81 214 LEU A O 1
ATOM 1714 N N . THR A 1 215 ? -5.856 -23.810 -16.059 1.00 87.38 215 THR A N 1
ATOM 1715 C CA . THR A 1 215 ? -6.602 -22.595 -16.402 1.00 87.38 215 THR A CA 1
ATOM 1716 C C . THR A 1 215 ? -5.900 -21.848 -17.531 1.00 87.38 215 THR A C 1
ATOM 1718 O O . THR A 1 215 ? -4.714 -21.550 -17.444 1.00 87.38 215 THR A O 1
ATOM 1721 N N . SER A 1 216 ? -6.644 -21.532 -18.593 1.00 85.50 216 SER A N 1
ATOM 1722 C CA . SER A 1 216 ? -6.121 -20.844 -19.780 1.00 85.50 216 SER A CA 1
ATOM 1723 C C . SER A 1 216 ? -6.703 -19.438 -19.927 1.00 85.50 216 SER A C 1
ATOM 1725 O O . SER A 1 216 ? -7.827 -19.179 -19.490 1.00 85.50 216 SER A O 1
ATOM 1727 N N . GLU A 1 217 ? -5.986 -18.546 -20.617 1.00 82.06 217 GLU A N 1
ATOM 1728 C CA . GLU A 1 217 ? 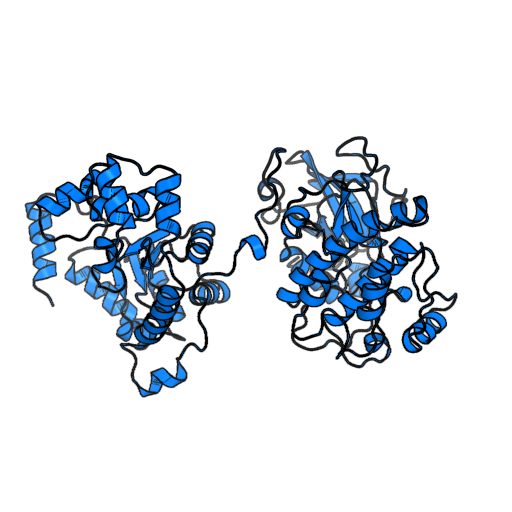-6.491 -17.208 -20.967 1.00 82.06 217 GLU A CA 1
ATOM 1729 C C . GLU A 1 217 ? -7.816 -17.277 -21.744 1.00 82.06 217 GLU A C 1
ATOM 1731 O O . GLU A 1 217 ? -8.739 -16.508 -21.481 1.00 82.06 217 GLU A O 1
ATOM 1736 N N . ALA A 1 218 ? -7.964 -18.260 -22.639 1.00 83.88 218 ALA A N 1
ATOM 1737 C CA . ALA A 1 218 ? -9.200 -18.479 -23.389 1.00 83.88 218 ALA A CA 1
ATOM 1738 C C . ALA A 1 218 ? -10.388 -18.823 -22.473 1.00 83.88 218 ALA A C 1
ATOM 1740 O O . ALA A 1 218 ? -11.513 -18.361 -22.697 1.00 83.88 218 ALA A O 1
ATOM 1741 N N . THR A 1 219 ? -10.150 -19.605 -21.414 1.00 83.81 219 THR A N 1
ATOM 1742 C CA . THR A 1 219 ? -11.168 -19.882 -20.393 1.00 83.81 219 THR A CA 1
ATOM 1743 C C . THR A 1 219 ? -11.555 -18.599 -19.653 1.00 83.81 219 THR A C 1
ATOM 1745 O O . THR A 1 219 ? -12.743 -18.349 -19.447 1.00 83.81 219 THR A O 1
ATOM 1748 N N . LEU A 1 220 ? -10.579 -17.769 -19.274 1.00 85.00 220 LEU A N 1
ATOM 1749 C CA . LEU A 1 220 ? -10.827 -16.513 -18.559 1.00 85.00 220 LEU A CA 1
ATOM 1750 C C . LEU A 1 220 ? -11.632 -15.512 -19.404 1.00 85.00 220 LEU A C 1
ATOM 1752 O O . LEU A 1 220 ? -12.568 -14.893 -18.898 1.00 85.00 220 LEU A O 1
ATOM 1756 N N . GLU A 1 221 ? -11.354 -15.412 -20.703 1.00 84.81 221 GLU A N 1
ATOM 1757 C CA . GLU A 1 221 ? -12.137 -14.561 -21.608 1.00 84.81 221 GLU A CA 1
ATOM 1758 C C . GLU A 1 221 ? -13.554 -15.120 -21.836 1.00 84.81 221 GLU A C 1
ATOM 1760 O O . GLU A 1 221 ? -14.539 -14.378 -21.867 1.00 84.81 221 GLU A O 1
ATOM 1765 N N . THR A 1 222 ? -13.698 -16.448 -21.899 1.00 86.38 222 THR A N 1
ATOM 1766 C CA . THR A 1 222 ? -15.022 -17.094 -21.948 1.00 86.38 222 THR A CA 1
ATOM 1767 C C . THR A 1 222 ? -15.828 -16.798 -20.681 1.00 86.38 222 THR A C 1
ATOM 1769 O O . THR A 1 222 ? -17.028 -16.509 -20.757 1.00 86.38 222 THR A O 1
ATOM 1772 N N . PHE A 1 223 ? -15.174 -16.812 -19.515 1.00 88.50 223 PHE A N 1
ATOM 1773 C CA . PHE A 1 223 ? -15.779 -16.396 -18.252 1.00 88.50 223 PHE A CA 1
ATOM 1774 C C . PHE A 1 223 ? -16.240 -14.938 -18.321 1.00 88.50 223 PHE A C 1
ATOM 1776 O O . PHE A 1 223 ? -17.387 -14.664 -17.970 1.00 88.50 223 PHE A O 1
ATOM 1783 N N . LYS A 1 224 ? -15.409 -14.029 -18.845 1.00 88.00 224 LYS A N 1
ATOM 1784 C CA . LYS A 1 224 ? -15.752 -12.609 -19.009 1.00 88.00 224 LYS A CA 1
ATOM 1785 C C . LYS A 1 224 ? -17.049 -12.411 -19.782 1.00 88.00 224 LYS A C 1
ATOM 1787 O O . LYS A 1 224 ? -17.988 -11.781 -19.293 1.00 88.00 224 LYS A O 1
ATOM 1792 N N . SER A 1 225 ? -17.101 -12.996 -20.977 1.00 86.31 225 SER A N 1
ATOM 1793 C CA . SER A 1 225 ? -18.252 -12.902 -21.872 1.00 86.31 225 SER A CA 1
ATOM 1794 C C . SER A 1 225 ? -19.503 -13.500 -21.224 1.00 86.31 225 SER A C 1
ATOM 1796 O O . SER A 1 225 ? -20.587 -12.911 -21.264 1.00 86.31 225 SER A O 1
ATOM 1798 N N . THR A 1 226 ? -19.344 -14.642 -20.549 1.00 87.06 226 THR A N 1
ATOM 1799 C CA . THR A 1 226 ? -20.436 -15.308 -19.832 1.00 87.06 226 THR A CA 1
ATOM 1800 C C . THR A 1 226 ? -20.957 -14.451 -18.683 1.00 87.06 226 THR A C 1
ATOM 1802 O O . THR A 1 226 ? -22.169 -14.312 -18.541 1.00 87.06 226 THR A O 1
ATOM 1805 N N . TYR A 1 227 ? -20.072 -13.851 -17.885 1.00 90.25 227 TYR A N 1
ATOM 1806 C CA . TYR A 1 227 ? -20.449 -12.983 -16.774 1.00 90.25 227 TYR A CA 1
ATOM 1807 C C . TYR A 1 227 ? -21.237 -11.765 -17.273 1.00 90.25 227 TYR A C 1
ATOM 1809 O O . TYR A 1 227 ? -22.350 -11.526 -16.805 1.00 90.25 227 TYR A O 1
ATOM 1817 N N . GLN A 1 228 ? -20.714 -11.051 -18.277 1.00 87.38 228 GLN A N 1
ATOM 1818 C CA . GLN A 1 228 ? -21.358 -9.855 -18.838 1.00 87.38 228 GLN A CA 1
ATOM 1819 C C . GLN A 1 228 ? -22.750 -10.160 -19.400 1.00 87.38 228 GLN A C 1
ATOM 1821 O O . GLN A 1 228 ? -23.687 -9.387 -19.212 1.00 87.38 228 GLN A O 1
ATOM 1826 N N . LYS A 1 229 ? -22.912 -11.321 -20.042 1.00 87.56 229 LYS A N 1
ATOM 1827 C CA . LYS A 1 229 ? -24.213 -11.783 -20.528 1.00 87.56 229 LYS A CA 1
ATOM 1828 C C . LYS A 1 229 ? -25.160 -12.151 -19.383 1.00 87.56 229 LYS A C 1
ATOM 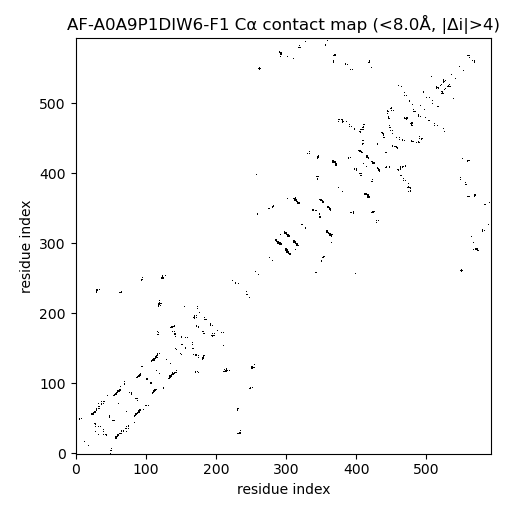1830 O O . LYS A 1 229 ? -26.344 -11.831 -19.433 1.00 87.56 229 LYS A O 1
ATOM 1835 N N . CYS A 1 230 ? -24.669 -12.871 -18.378 1.00 89.12 230 CYS A N 1
ATOM 1836 C CA . CYS A 1 230 ? -25.507 -13.430 -17.320 1.00 89.12 230 CYS A CA 1
ATOM 1837 C C . CYS A 1 230 ? -25.981 -12.385 -16.313 1.00 89.12 230 CYS A C 1
ATOM 1839 O O . CYS A 1 230 ? -27.102 -12.502 -15.823 1.00 89.12 230 CYS A O 1
ATOM 1841 N N . VAL A 1 231 ? -25.179 -11.354 -16.036 1.00 88.12 231 VAL A N 1
ATOM 1842 C CA . VAL A 1 231 ? -25.537 -10.316 -15.061 1.00 88.12 231 VAL A CA 1
ATOM 1843 C C . VAL A 1 231 ? -26.759 -9.490 -15.503 1.00 88.12 231 VAL A C 1
ATOM 1845 O O . VAL A 1 231 ? -27.515 -9.004 -14.666 1.00 88.12 231 VAL A O 1
ATOM 1848 N N . LEU A 1 232 ? -27.018 -9.431 -16.815 1.00 86.38 232 LEU A N 1
ATOM 1849 C CA . LEU A 1 232 ? -28.132 -8.701 -17.434 1.00 86.38 232 LEU A CA 1
ATOM 1850 C C . LEU A 1 232 ? -29.204 -9.605 -18.066 1.00 86.38 232 LEU A C 1
ATOM 1852 O O . LEU A 1 232 ? -30.158 -9.093 -18.647 1.00 86.38 232 LEU A O 1
ATOM 1856 N N . ARG A 1 233 ? -29.062 -10.937 -17.982 1.00 82.56 233 ARG A N 1
ATOM 1857 C CA . ARG A 1 233 ? -29.855 -11.900 -18.773 1.00 82.56 233 ARG A CA 1
ATOM 1858 C C . ARG A 1 233 ? -31.368 -11.720 -18.638 1.00 82.56 233 ARG A C 1
ATOM 1860 O O . ARG A 1 233 ? -32.078 -11.875 -19.625 1.00 82.56 233 ARG A O 1
ATOM 1867 N N . ASP A 1 234 ? -31.828 -11.397 -17.434 1.00 83.38 234 ASP A N 1
ATOM 1868 C CA . ASP A 1 234 ? -33.253 -11.316 -17.102 1.00 83.38 234 ASP A CA 1
ATOM 1869 C C . ASP A 1 234 ? -33.705 -9.848 -16.882 1.00 83.38 234 ASP A C 1
ATOM 1871 O O . ASP A 1 234 ? -34.758 -9.583 -16.310 1.00 83.38 234 ASP A O 1
ATOM 1875 N N . THR A 1 235 ? -32.901 -8.889 -17.359 1.00 84.12 235 THR A N 1
ATOM 1876 C CA . THR A 1 235 ? -33.172 -7.442 -17.337 1.00 84.12 235 THR A CA 1
ATOM 1877 C C . THR A 1 235 ? -33.760 -6.993 -18.686 1.00 84.12 235 THR A C 1
ATOM 1879 O O . THR A 1 235 ? -33.286 -7.465 -19.725 1.00 84.12 235 THR A O 1
ATOM 1882 N N . PRO A 1 236 ? -34.744 -6.070 -18.740 1.00 86.00 236 PRO A N 1
ATOM 1883 C CA . PRO A 1 236 ? -35.282 -5.548 -20.003 1.00 86.00 236 PRO A CA 1
ATOM 1884 C C . PRO A 1 236 ? -34.197 -4.973 -20.926 1.00 86.00 236 PRO A C 1
ATOM 1886 O O . PRO A 1 236 ? -33.335 -4.230 -20.463 1.00 86.00 236 PRO A O 1
ATOM 1889 N N . LEU A 1 237 ? -34.264 -5.277 -22.231 1.00 83.31 237 LEU A N 1
ATOM 1890 C CA . LEU A 1 237 ? -33.203 -4.977 -23.211 1.00 83.31 237 LEU A CA 1
ATOM 1891 C C . LEU A 1 237 ? -32.779 -3.499 -23.234 1.00 83.31 237 LEU A C 1
ATOM 1893 O O . LEU A 1 237 ? -31.591 -3.207 -23.347 1.00 83.31 237 LEU A O 1
ATOM 1897 N N . GLU A 1 238 ? -33.728 -2.574 -23.078 1.00 80.94 238 GLU A N 1
ATOM 1898 C CA . GLU A 1 238 ? -33.427 -1.137 -23.057 1.00 80.94 238 GLU A CA 1
ATOM 1899 C C . GLU A 1 238 ? -32.598 -0.729 -21.831 1.00 80.94 238 GLU A C 1
ATOM 1901 O O . GLU A 1 238 ? -31.657 0.050 -21.956 1.00 80.94 238 GLU A O 1
ATOM 1906 N N . ALA A 1 239 ? -32.856 -1.338 -20.670 1.00 78.88 239 ALA A N 1
ATOM 1907 C CA . ALA A 1 239 ? -32.095 -1.091 -19.446 1.00 78.88 239 ALA A CA 1
ATOM 1908 C C . ALA A 1 239 ? -30.716 -1.779 -19.452 1.00 78.88 239 ALA A C 1
ATOM 1910 O O . ALA A 1 239 ? -29.817 -1.371 -18.719 1.00 78.88 239 ALA A O 1
ATOM 1911 N N . GLN A 1 240 ? -30.506 -2.805 -20.287 1.00 83.00 240 GLN A N 1
ATOM 1912 C CA . GLN A 1 240 ? -29.217 -3.507 -20.359 1.00 83.00 240 GLN A CA 1
ATOM 1913 C C . GLN A 1 240 ? -28.078 -2.594 -20.830 1.00 83.00 240 GLN A C 1
ATOM 1915 O O . GLN A 1 240 ? -26.951 -2.748 -20.368 1.00 83.00 240 GLN A O 1
ATOM 1920 N N . LYS A 1 241 ? -28.357 -1.638 -21.727 1.00 77.50 241 LYS A N 1
ATOM 1921 C CA . LYS A 1 241 ? -27.338 -0.707 -22.242 1.00 77.50 241 LYS A CA 1
ATOM 1922 C C . LYS A 1 241 ? -26.841 0.258 -21.168 1.00 77.50 241 LYS A C 1
ATOM 1924 O O . LYS A 1 241 ? -25.650 0.541 -21.120 1.00 77.50 241 LYS A O 1
ATOM 1929 N N . GLU A 1 242 ? -27.742 0.738 -20.315 1.00 76.19 242 GLU A N 1
ATOM 1930 C CA . GLU A 1 242 ? -27.426 1.680 -19.234 1.00 76.19 242 GLU A CA 1
ATOM 1931 C C . GLU A 1 242 ? -26.713 0.997 -18.060 1.00 76.19 242 GLU A C 1
ATOM 1933 O O . GLU A 1 242 ? -25.892 1.611 -17.386 1.00 76.19 242 GLU A O 1
ATOM 1938 N N . LEU A 1 243 ? -27.001 -0.289 -17.841 1.00 76.88 243 LEU A N 1
ATOM 1939 C CA . LEU A 1 243 ? -26.471 -1.084 -16.730 1.00 76.88 243 LEU A CA 1
ATOM 1940 C C . LEU A 1 243 ? -25.256 -1.941 -17.113 1.00 76.88 243 LEU A C 1
ATOM 1942 O O . LEU A 1 243 ? -24.791 -2.748 -16.308 1.00 76.88 243 LEU A O 1
ATOM 1946 N N . ALA A 1 244 ? -24.732 -1.810 -18.331 1.00 72.31 244 ALA A N 1
ATOM 1947 C CA . ALA A 1 244 ? -23.589 -2.594 -18.778 1.00 72.31 244 ALA A CA 1
ATOM 1948 C C . ALA A 1 244 ? -22.321 -2.243 -17.981 1.00 72.31 244 ALA A C 1
ATOM 1950 O O . ALA A 1 244 ? -21.840 -1.111 -18.014 1.00 72.31 244 ALA A O 1
ATOM 1951 N N . LYS A 1 245 ? -21.725 -3.238 -17.308 1.00 70.62 245 LYS A N 1
ATOM 1952 C CA . LYS A 1 245 ? -20.400 -3.079 -16.691 1.00 70.62 245 LYS A CA 1
ATOM 1953 C C . LYS A 1 245 ? -19.328 -2.982 -17.781 1.00 70.62 245 LYS A C 1
ATOM 1955 O O . LYS A 1 245 ? -19.141 -3.918 -18.561 1.00 70.62 245 LYS A O 1
ATOM 1960 N N . SER A 1 246 ? -18.616 -1.856 -17.816 1.00 59.75 246 SER A N 1
ATOM 1961 C CA . SER A 1 246 ? -17.584 -1.549 -18.818 1.00 59.75 246 SER A CA 1
ATOM 1962 C C . SER A 1 246 ? -16.307 -2.386 -18.659 1.00 59.75 246 SER A C 1
ATOM 1964 O O . SER A 1 246 ? -15.603 -2.616 -19.643 1.00 59.75 246 SER A O 1
ATOM 1966 N N . SER A 1 247 ? -16.022 -2.899 -17.457 1.00 69.81 247 SER A N 1
ATOM 1967 C CA . SER A 1 247 ? -14.856 -3.747 -17.175 1.00 69.81 247 SER A CA 1
ATOM 1968 C C . SER A 1 247 ? -15.094 -4.684 -15.990 1.00 69.81 247 SER A C 1
ATOM 1970 O O . SER A 1 247 ? -15.757 -4.302 -15.029 1.00 69.81 247 SER A O 1
ATOM 1972 N N . ILE A 1 248 ? -14.519 -5.890 -16.053 1.00 78.31 248 ILE A N 1
ATOM 1973 C CA . ILE A 1 248 ? -14.463 -6.854 -14.945 1.00 78.31 248 ILE A CA 1
ATOM 1974 C C . ILE A 1 248 ? -13.067 -7.476 -14.862 1.00 78.31 248 ILE A C 1
ATOM 1976 O O . ILE A 1 248 ? -12.456 -7.775 -15.894 1.00 78.31 248 ILE A O 1
ATOM 1980 N N . THR A 1 249 ? -12.582 -7.694 -13.645 1.00 80.12 249 THR A N 1
ATOM 1981 C CA . THR A 1 249 ? -11.306 -8.362 -13.380 1.00 80.12 249 THR A CA 1
ATOM 1982 C C . THR A 1 249 ? -11.442 -9.875 -13.575 1.00 80.12 249 THR A C 1
ATOM 1984 O O . THR A 1 249 ? -12.278 -10.530 -12.945 1.00 80.12 249 THR A O 1
ATOM 1987 N N . LEU A 1 250 ? -10.629 -10.440 -14.477 1.00 79.62 250 LEU A N 1
ATOM 1988 C CA . LEU A 1 250 ? -10.733 -11.844 -14.909 1.00 79.62 250 LEU A CA 1
ATOM 1989 C C . LEU A 1 250 ? -10.179 -12.827 -13.887 1.00 79.62 250 LEU A C 1
ATOM 1991 O O . LEU A 1 250 ? -10.815 -13.825 -13.574 1.00 79.62 250 LEU A O 1
ATOM 1995 N N . ASP A 1 251 ? -9.009 -12.513 -13.364 1.00 70.50 251 ASP A N 1
ATOM 1996 C CA . ASP A 1 251 ? -8.440 -13.041 -12.137 1.00 70.50 251 ASP A CA 1
ATOM 1997 C C . ASP A 1 251 ? -7.732 -11.841 -11.513 1.00 70.50 251 ASP A C 1
ATOM 1999 O O . ASP A 1 251 ? -7.214 -10.992 -12.247 1.00 70.50 251 ASP A O 1
ATOM 2003 N N . CYS A 1 252 ? -7.789 -11.700 -10.190 1.00 52.16 252 CYS A N 1
ATOM 2004 C CA . CYS A 1 252 ? -7.135 -10.571 -9.524 1.00 52.16 252 CYS A CA 1
ATOM 2005 C C . CYS A 1 252 ? -5.665 -10.509 -9.999 1.00 52.16 252 CYS A C 1
ATOM 2007 O O . CYS A 1 252 ? -5.071 -11.572 -10.142 1.00 52.16 252 CYS A O 1
ATOM 2009 N N . PRO A 1 253 ? -5.042 -9.350 -10.270 1.00 44.00 253 PRO A N 1
ATOM 2010 C CA . PRO A 1 253 ? -3.577 -9.251 -10.313 1.00 44.00 253 PRO A CA 1
ATOM 2011 C C . PRO A 1 253 ? -2.994 -9.801 -8.999 1.00 44.00 253 PRO A C 1
ATOM 2013 O O . PRO A 1 253 ? -3.743 -9.961 -8.033 1.00 44.00 253 PRO A O 1
ATOM 2016 N N . ASP A 1 254 ? -1.723 -10.224 -8.947 1.00 40.75 254 ASP A N 1
ATOM 2017 C CA . ASP A 1 254 ? -1.253 -10.923 -7.740 1.00 40.75 254 ASP A CA 1
ATOM 2018 C C . ASP A 1 254 ? -1.466 -10.013 -6.529 1.00 40.75 254 ASP A C 1
ATOM 2020 O O . ASP A 1 254 ? -0.950 -8.908 -6.478 1.00 40.75 254 ASP A O 1
ATOM 2024 N N . TRP A 1 255 ? -2.249 -10.423 -5.536 1.00 38.50 255 TRP A N 1
ATOM 2025 C CA . TRP A 1 255 ? -2.440 -9.572 -4.357 1.00 38.50 255 TRP A CA 1
ATOM 2026 C C . TRP A 1 255 ? -1.126 -9.454 -3.555 1.00 38.50 255 TRP A C 1
ATOM 2028 O O . TRP A 1 255 ? -0.986 -8.594 -2.689 1.00 38.50 255 TRP A O 1
ATOM 2038 N N . ARG A 1 256 ? -0.124 -10.286 -3.881 1.00 37.62 256 ARG A N 1
ATOM 2039 C CA . ARG A 1 256 ? 1.274 -10.158 -3.447 1.00 37.62 256 ARG A CA 1
ATOM 2040 C C . ARG A 1 256 ? 2.062 -9.111 -4.238 1.00 37.62 256 ARG A C 1
ATOM 2042 O O . ARG A 1 256 ? 3.004 -8.566 -3.682 1.00 37.62 256 ARG A O 1
ATOM 2049 N N . GLU A 1 257 ? 1.629 -8.776 -5.454 1.00 40.81 257 GLU A N 1
ATOM 2050 C CA . GLU A 1 257 ? 2.028 -7.553 -6.172 1.00 40.81 257 GLU A CA 1
ATOM 2051 C C . GLU A 1 257 ? 1.368 -6.306 -5.569 1.00 40.81 257 GLU A C 1
ATOM 2053 O O . GLU A 1 257 ? 1.646 -5.207 -6.030 1.00 40.81 257 GLU A O 1
ATOM 2058 N N . TYR A 1 258 ? 0.553 -6.450 -4.511 1.00 36.19 258 TYR A N 1
ATOM 2059 C CA . TYR A 1 258 ? 0.042 -5.300 -3.779 1.00 36.19 258 TYR A CA 1
ATOM 2060 C C . TYR A 1 258 ? 0.237 -5.286 -2.268 1.00 36.19 258 TYR A C 1
ATOM 2062 O O . TYR A 1 258 ? -0.027 -4.214 -1.752 1.00 36.19 258 TYR A O 1
ATOM 2070 N N . TRP A 1 259 ? 0.702 -6.339 -1.551 1.00 33.09 259 TRP A N 1
ATOM 2071 C CA . TRP A 1 259 ? 1.465 -6.074 -0.308 1.00 33.09 259 TRP A CA 1
ATOM 2072 C C . TRP A 1 259 ? 2.084 -7.199 0.549 1.00 33.09 259 TRP A C 1
ATOM 2074 O O . TRP A 1 259 ? 3.100 -6.993 1.212 1.00 33.09 259 TRP A O 1
ATOM 2084 N N . GLY A 1 260 ? 1.447 -8.362 0.674 1.00 31.45 260 GLY A N 1
ATOM 2085 C CA . GLY A 1 260 ? 1.551 -9.115 1.941 1.00 31.45 260 GLY A CA 1
ATOM 2086 C C . GLY A 1 260 ? 2.539 -10.286 2.035 1.00 31.45 260 GLY A C 1
ATOM 2087 O O . GLY A 1 260 ? 2.451 -11.038 3.003 1.00 31.45 260 GLY A O 1
ATOM 2088 N N . TRP A 1 261 ? 3.414 -10.542 1.054 1.00 29.62 261 TRP A N 1
ATOM 2089 C CA . TRP A 1 261 ? 4.129 -11.837 0.970 1.00 29.62 261 TRP A CA 1
ATOM 2090 C C . TRP A 1 261 ? 5.646 -11.794 1.078 1.00 29.62 261 TRP A C 1
ATOM 2092 O O . TRP A 1 261 ? 6.338 -12.686 0.591 1.00 29.62 261 TRP A O 1
ATOM 2102 N N . PHE A 1 262 ? 6.152 -10.805 1.806 1.00 28.23 262 PHE A N 1
ATOM 2103 C CA . PHE A 1 262 ? 7.553 -10.742 2.176 1.00 28.23 262 PHE A CA 1
ATOM 2104 C C . PHE A 1 262 ? 7.759 -10.665 3.677 1.00 28.23 262 PHE A C 1
ATOM 2106 O O . PHE A 1 262 ? 8.057 -9.632 4.262 1.00 28.23 262 PHE A O 1
ATOM 2113 N N . SER A 1 263 ? 7.637 -11.832 4.294 1.00 30.83 263 SER A N 1
ATOM 2114 C CA . SER A 1 263 ? 8.278 -12.131 5.574 1.00 30.83 263 SER A CA 1
ATOM 2115 C C . SER A 1 263 ? 8.695 -13.599 5.647 1.00 30.83 263 SER A C 1
ATOM 2117 O O . SER A 1 263 ? 8.704 -14.226 6.704 1.00 30.83 263 SER A O 1
ATOM 2119 N N . GLY A 1 264 ? 9.095 -14.163 4.505 1.00 32.03 264 GLY A N 1
ATOM 2120 C CA . GLY A 1 264 ? 9.773 -15.451 4.448 1.00 32.03 264 GLY A CA 1
ATOM 2121 C C . GLY A 1 264 ? 11.193 -15.384 5.015 1.00 32.03 264 GLY A C 1
ATOM 2122 O O . GLY A 1 264 ? 12.123 -15.713 4.293 1.00 32.03 264 GLY A O 1
ATOM 2123 N N . GLN A 1 265 ? 11.352 -14.969 6.275 1.00 27.05 265 GLN A N 1
ATOM 2124 C CA . GLN A 1 265 ? 12.405 -15.406 7.186 1.00 27.05 265 GLN A CA 1
ATOM 2125 C C . GLN A 1 265 ? 11.967 -15.159 8.638 1.00 27.05 265 GLN A C 1
ATOM 2127 O O . GLN A 1 265 ? 11.455 -14.109 9.012 1.00 27.05 265 GLN A O 1
ATOM 2132 N N . THR A 1 266 ? 12.135 -16.204 9.436 1.00 26.41 266 THR A N 1
ATOM 2133 C CA . THR A 1 266 ? 11.759 -16.356 10.840 1.00 26.41 266 THR A CA 1
ATOM 2134 C C . THR A 1 266 ? 12.297 -15.247 11.745 1.00 26.41 266 THR A C 1
ATOM 2136 O O . THR A 1 266 ? 13.504 -15.165 11.921 1.00 26.41 266 THR A O 1
ATOM 2139 N N . PHE A 1 267 ? 11.408 -14.507 12.411 1.00 25.47 267 PHE A N 1
ATOM 2140 C CA . PHE A 1 267 ? 11.431 -14.273 13.861 1.00 25.47 267 PHE A CA 1
ATOM 2141 C C . PHE A 1 267 ? 9.986 -13.993 14.324 1.00 25.47 267 PHE A C 1
ATOM 2143 O O . PHE A 1 267 ? 9.175 -13.424 13.605 1.00 25.47 267 PHE A O 1
ATOM 2150 N N . THR A 1 268 ? 9.655 -14.524 15.491 1.00 32.81 268 THR A N 1
ATOM 2151 C CA . THR A 1 268 ? 8.344 -14.648 16.149 1.00 32.81 268 THR A CA 1
ATOM 2152 C C . THR A 1 268 ? 7.416 -13.419 16.116 1.00 32.81 268 THR A C 1
ATOM 2154 O O . THR A 1 268 ? 7.856 -12.324 16.455 1.00 32.81 268 THR A O 1
ATOM 2157 N N . MET A 1 269 ? 6.114 -13.687 15.906 1.00 37.09 269 MET A N 1
ATOM 2158 C CA . MET A 1 269 ? 4.916 -12.837 16.105 1.00 37.09 269 MET A CA 1
ATOM 2159 C C . MET A 1 269 ? 4.396 -12.015 14.909 1.00 37.09 269 MET A C 1
ATOM 2161 O O . MET A 1 269 ? 5.146 -11.345 14.211 1.00 37.09 269 MET A O 1
ATOM 2165 N N . THR A 1 270 ? 3.075 -12.072 14.680 1.00 43.25 270 THR A N 1
ATOM 2166 C CA . THR A 1 270 ? 2.388 -11.444 13.527 1.00 43.25 270 THR A CA 1
ATOM 2167 C C . THR A 1 270 ? 2.157 -9.937 13.733 1.00 43.25 270 THR A C 1
ATOM 2169 O O . THR A 1 270 ? 1.944 -9.510 14.865 1.00 43.25 270 THR A O 1
ATOM 2172 N N . GLU A 1 271 ? 2.132 -9.120 12.665 1.00 50.16 271 GLU A N 1
ATOM 2173 C CA . GLU A 1 271 ? 1.783 -7.675 12.728 1.00 50.16 271 GLU A CA 1
ATOM 2174 C C . GLU A 1 271 ? 0.453 -7.415 13.465 1.00 50.16 271 GLU A C 1
ATOM 2176 O O . GLU A 1 271 ? 0.295 -6.395 14.131 1.00 50.16 271 GLU A O 1
ATOM 2181 N N . LYS A 1 272 ? -0.464 -8.391 13.445 1.00 50.28 272 LYS A N 1
ATOM 2182 C CA . LYS A 1 272 ? -1.738 -8.383 14.176 1.00 50.28 272 LYS A CA 1
ATOM 2183 C C . LYS A 1 272 ? -1.586 -8.283 15.702 1.00 50.28 272 LYS A C 1
ATOM 2185 O O . LYS A 1 272 ? -2.502 -7.833 16.372 1.00 50.28 272 LYS A O 1
ATOM 2190 N N . GLU A 1 273 ? -0.452 -8.700 16.260 1.00 52.69 273 GLU A N 1
ATOM 2191 C CA . GLU A 1 273 ? -0.155 -8.576 17.696 1.00 52.69 273 GLU A CA 1
ATOM 2192 C C . GLU A 1 273 ? 0.498 -7.235 18.063 1.00 52.69 273 GLU A C 1
ATOM 2194 O O . GLU A 1 273 ? 0.683 -6.934 19.245 1.00 52.69 273 GLU A O 1
ATOM 2199 N N . MET A 1 274 ? 0.909 -6.455 17.059 1.00 60.41 274 MET A N 1
ATOM 2200 C CA . MET A 1 274 ? 1.460 -5.109 17.236 1.00 60.41 274 MET A CA 1
ATOM 2201 C C . MET A 1 274 ? 0.404 -4.023 17.057 1.00 60.41 274 MET A C 1
ATOM 2203 O O . MET A 1 274 ? 0.620 -2.917 17.550 1.00 60.41 274 MET A O 1
ATOM 2207 N N . ASP A 1 275 ? -0.692 -4.350 16.373 1.00 69.81 275 ASP A N 1
ATOM 2208 C CA . ASP A 1 275 ? -1.827 -3.475 16.110 1.00 69.81 275 ASP A CA 1
ATOM 2209 C C . ASP A 1 275 ? -2.610 -3.156 17.393 1.00 69.81 275 ASP A C 1
ATOM 2211 O O . ASP A 1 275 ? -3.045 -4.049 18.119 1.00 69.81 275 ASP A O 1
ATOM 2215 N N . LEU A 1 276 ? -2.780 -1.863 17.660 1.00 76.31 276 LEU A N 1
ATOM 2216 C CA . LEU A 1 276 ? -3.509 -1.301 18.797 1.00 76.31 276 LEU A CA 1
ATOM 2217 C C . LEU A 1 276 ? -4.741 -0.497 18.330 1.00 76.31 276 LEU A C 1
ATOM 2219 O O . LEU A 1 276 ? -5.368 0.198 19.130 1.00 76.31 276 LEU A O 1
ATOM 2223 N N . SER A 1 277 ? -5.106 -0.566 17.043 1.00 62.69 277 SER A N 1
ATOM 2224 C CA . SER A 1 277 ? -6.130 0.282 16.409 1.00 62.69 277 SER A CA 1
ATOM 2225 C C . SER A 1 277 ? -7.576 0.038 16.881 1.00 62.69 277 SER A C 1
ATOM 2227 O O . SER A 1 277 ? -8.483 0.770 16.482 1.00 62.69 277 SER A O 1
ATOM 2229 N N . GLY A 1 278 ? -7.799 -0.933 17.775 1.00 61.97 278 GLY A N 1
ATOM 2230 C CA . GLY A 1 278 ? -9.084 -1.217 18.431 1.00 61.97 278 GLY A CA 1
ATOM 2231 C C . GLY A 1 278 ? -9.124 -0.948 19.941 1.00 61.97 278 GLY A C 1
ATOM 2232 O O . GLY A 1 278 ? -10.161 -1.169 20.569 1.00 61.97 278 GLY A O 1
ATOM 2233 N N . GLU A 1 279 ? -8.024 -0.490 20.542 1.00 73.69 279 GLU A N 1
ATOM 2234 C CA . GLU A 1 279 ? -7.922 -0.264 21.987 1.00 73.69 279 GLU A CA 1
ATOM 2235 C C . GLU A 1 279 ? -8.185 1.206 22.352 1.00 73.69 279 GLU A C 1
ATOM 2237 O O . GLU A 1 279 ? -7.802 2.132 21.636 1.00 73.69 279 GLU A O 1
ATOM 2242 N N . LYS A 1 280 ? -8.822 1.451 23.506 1.00 81.94 280 LYS A N 1
ATOM 2243 C CA . LYS A 1 280 ? -8.891 2.803 24.082 1.00 81.94 280 LYS A CA 1
ATOM 2244 C C . LYS A 1 280 ? -7.551 3.133 24.736 1.00 81.94 280 LYS A C 1
ATOM 2246 O O . LYS A 1 280 ? -7.370 2.871 25.920 1.00 81.94 280 LYS A O 1
ATOM 2251 N N . LEU A 1 281 ? -6.638 3.693 23.950 1.00 89.19 281 LEU A N 1
ATOM 2252 C CA . LEU A 1 281 ? -5.293 4.053 24.394 1.00 89.19 281 LEU A CA 1
ATOM 2253 C C . LEU A 1 281 ? -5.251 5.404 25.117 1.00 89.19 281 LEU A C 1
ATOM 2255 O O . LEU A 1 281 ? -5.972 6.349 24.787 1.00 89.19 281 LEU A O 1
ATOM 2259 N N . SER A 1 282 ? -4.324 5.511 26.059 1.00 92.62 282 SER A N 1
ATOM 2260 C CA . SER A 1 282 ? -3.928 6.737 26.740 1.00 92.62 282 SER A CA 1
ATOM 2261 C C . SER A 1 282 ? -2.406 6.802 26.871 1.00 92.62 282 SER A C 1
ATOM 2263 O O . SER A 1 282 ? -1.704 5.797 26.779 1.00 92.62 282 SER A O 1
ATOM 2265 N N . VAL A 1 283 ? -1.861 7.986 27.165 1.00 91.75 283 VAL A N 1
ATOM 2266 C CA . VAL A 1 283 ? -0.417 8.128 27.439 1.00 91.75 283 VAL A CA 1
ATOM 2267 C C . VAL A 1 283 ? 0.018 7.256 28.624 1.00 91.75 283 VAL A C 1
ATOM 2269 O O . VAL A 1 283 ? 1.151 6.782 28.659 1.00 91.75 283 VAL A O 1
ATOM 2272 N N . GLY A 1 284 ? -0.885 7.014 29.582 1.00 92.75 284 GLY A N 1
ATOM 2273 C CA . GLY A 1 284 ? -0.625 6.200 30.768 1.00 92.75 284 GLY A CA 1
ATOM 2274 C C . GLY A 1 284 ? -0.297 4.738 30.458 1.00 92.75 284 GLY A C 1
ATOM 2275 O O . GLY A 1 284 ? 0.392 4.099 31.258 1.00 92.75 284 GLY A O 1
ATOM 2276 N N . ASP A 1 285 ? -0.696 4.239 29.288 1.00 93.25 285 ASP A N 1
ATOM 2277 C CA . ASP A 1 285 ? -0.438 2.868 28.835 1.00 93.25 285 ASP A CA 1
ATOM 2278 C C . ASP A 1 285 ? 0.997 2.679 28.321 1.00 93.25 285 ASP A C 1
ATOM 2280 O O . ASP A 1 285 ? 1.443 1.557 28.078 1.00 93.25 285 ASP A O 1
ATOM 2284 N N . PHE A 1 286 ? 1.766 3.767 28.218 1.00 95.69 286 PHE A N 1
ATOM 2285 C CA . PHE A 1 286 ? 3.129 3.766 27.709 1.00 95.69 286 PHE A CA 1
ATOM 2286 C C . PHE A 1 286 ? 4.142 4.181 28.780 1.00 95.69 286 PHE A C 1
ATOM 2288 O O . PHE A 1 286 ? 3.939 5.107 29.566 1.00 95.69 286 PHE A O 1
ATOM 2295 N N . SER A 1 287 ? 5.279 3.494 28.801 1.00 96.00 287 SER A N 1
ATOM 2296 C CA . SER A 1 287 ? 6.489 3.929 29.494 1.00 96.00 287 SER A CA 1
ATOM 2297 C C . SER A 1 287 ? 7.304 4.791 28.533 1.00 96.00 287 SER A C 1
ATOM 2299 O O . SER A 1 287 ? 7.827 4.285 27.538 1.00 96.00 287 SER A O 1
ATOM 2301 N N . LEU A 1 288 ? 7.368 6.096 28.805 1.00 93.88 288 LEU A N 1
ATOM 2302 C CA . LEU A 1 288 ? 8.049 7.067 27.948 1.00 93.88 288 LEU A CA 1
ATOM 2303 C C . LEU A 1 288 ? 9.570 6.968 28.106 1.00 93.88 288 LEU A C 1
ATOM 2305 O O . LEU A 1 288 ? 10.088 6.994 29.219 1.00 93.88 288 LEU A O 1
ATOM 2309 N N . GLY A 1 289 ? 10.276 6.889 26.984 1.00 92.44 289 GLY A N 1
ATOM 2310 C CA . GLY A 1 289 ? 11.732 6.922 26.910 1.00 92.44 289 GLY A CA 1
ATOM 2311 C C . GLY A 1 289 ? 12.266 8.201 26.261 1.00 92.44 289 GLY A C 1
ATOM 2312 O O . GLY A 1 289 ? 11.641 9.273 26.308 1.00 92.44 289 GLY A O 1
ATOM 2313 N N . LYS A 1 290 ? 13.454 8.068 25.658 1.00 92.31 290 LYS A N 1
ATOM 2314 C CA . LYS A 1 290 ? 14.204 9.153 25.012 1.00 92.31 290 LYS A CA 1
ATOM 2315 C C . LYS A 1 290 ? 13.411 9.773 23.851 1.00 92.31 290 LYS A C 1
ATOM 2317 O O . LYS A 1 290 ? 12.703 9.079 23.118 1.00 92.31 290 LYS A O 1
ATOM 2322 N N . THR A 1 291 ? 13.548 11.086 23.675 1.00 93.38 291 THR A N 1
ATOM 2323 C CA . THR A 1 291 ? 13.072 11.789 22.476 1.00 93.38 291 THR A CA 1
ATOM 2324 C C . THR A 1 291 ? 13.956 11.405 21.284 1.00 93.38 291 THR A C 1
ATOM 2326 O O . THR A 1 291 ? 15.162 11.619 21.316 1.00 93.38 291 THR A O 1
ATOM 2329 N N . LEU A 1 292 ? 13.349 10.813 20.255 1.00 91.75 292 LEU A N 1
ATOM 2330 C CA . LEU A 1 292 ? 14.014 10.343 19.035 1.00 91.75 292 LEU A CA 1
ATOM 2331 C C . LEU A 1 292 ? 14.163 11.453 17.992 1.00 91.75 292 LEU A C 1
ATOM 2333 O O . LEU A 1 292 ? 15.088 11.414 17.196 1.00 91.75 292 LEU A O 1
ATOM 2337 N N . GLY A 1 293 ? 13.251 12.427 17.997 1.00 90.00 293 GLY A N 1
ATOM 2338 C CA . GLY A 1 293 ? 13.256 13.532 17.046 1.00 90.00 293 GLY A CA 1
ATOM 2339 C C . GLY A 1 293 ? 12.279 14.634 17.438 1.00 90.00 293 GLY A C 1
ATOM 2340 O O . GLY A 1 293 ? 11.350 14.427 18.231 1.00 90.00 293 GLY A O 1
ATOM 2341 N N . THR A 1 294 ? 12.478 15.821 16.870 1.00 88.31 294 THR A N 1
ATOM 2342 C CA . THR A 1 294 ? 11.606 16.984 17.081 1.00 88.31 294 THR A CA 1
ATOM 2343 C C . THR A 1 294 ? 11.161 17.557 15.745 1.00 88.31 294 THR A C 1
ATOM 2345 O O . THR A 1 294 ? 11.924 17.577 14.789 1.00 88.31 294 THR A O 1
ATOM 2348 N N . GLY A 1 295 ? 9.909 18.001 15.677 1.00 81.44 295 GLY A N 1
ATOM 2349 C CA . GLY A 1 295 ? 9.333 18.629 14.494 1.00 81.44 295 GLY A CA 1
ATOM 2350 C C . GLY A 1 295 ? 8.603 19.918 14.851 1.00 81.44 295 GLY A C 1
ATOM 2351 O O . GLY A 1 295 ? 8.472 20.278 16.022 1.00 81.44 295 GLY A O 1
ATOM 2352 N N . ALA A 1 296 ? 8.070 20.599 13.837 1.00 78.56 296 ALA A N 1
ATOM 2353 C CA . ALA A 1 296 ? 7.453 21.921 13.987 1.00 78.56 296 ALA A CA 1
ATOM 2354 C C . ALA A 1 296 ? 6.316 21.972 15.031 1.00 78.56 296 ALA A C 1
ATOM 2356 O O . ALA A 1 296 ? 6.150 22.974 15.727 1.00 78.56 296 ALA A O 1
ATOM 2357 N N . PHE A 1 297 ? 5.545 20.888 15.166 1.00 82.31 297 PHE A N 1
ATOM 2358 C CA . PHE A 1 297 ? 4.356 20.828 16.030 1.00 82.31 297 PHE A CA 1
ATOM 2359 C C . PHE A 1 297 ? 4.510 19.911 17.244 1.00 82.31 297 PHE A C 1
ATOM 2361 O O . PHE A 1 297 ? 3.578 19.794 18.046 1.00 82.31 297 PHE A O 1
ATOM 2368 N N . GLY A 1 298 ? 5.647 19.232 17.395 1.00 87.88 298 GLY A N 1
ATOM 2369 C CA . GLY A 1 298 ? 5.751 18.169 18.380 1.00 87.88 298 GLY A CA 1
ATOM 2370 C C . GLY A 1 298 ? 7.057 17.395 18.348 1.00 87.88 298 GLY A C 1
ATOM 2371 O O . GLY A 1 298 ? 8.090 17.891 17.910 1.00 87.88 298 GLY A O 1
ATOM 2372 N N . ARG A 1 299 ? 7.012 16.177 18.878 1.00 92.06 299 ARG A N 1
ATOM 2373 C CA . ARG A 1 299 ? 8.184 15.315 19.049 1.00 92.06 299 ARG A CA 1
ATOM 2374 C C . ARG A 1 299 ? 7.820 13.852 18.902 1.00 92.06 299 ARG A C 1
ATOM 2376 O O . ARG A 1 299 ? 6.675 13.473 19.139 1.00 92.06 299 ARG A O 1
ATOM 2383 N N . VAL A 1 300 ? 8.812 13.040 18.579 1.00 93.75 300 VAL A N 1
ATOM 2384 C CA . VAL A 1 300 ? 8.700 11.584 18.545 1.00 93.75 300 VAL A CA 1
ATOM 2385 C C . VAL A 1 300 ? 9.494 11.030 19.719 1.00 93.75 300 VAL A C 1
ATOM 2387 O O . VAL A 1 300 ? 10.658 11.384 19.891 1.00 93.75 300 VAL A O 1
ATOM 2390 N N . ARG A 1 301 ? 8.877 10.194 20.555 1.00 94.62 301 ARG A N 1
ATOM 2391 C CA . ARG A 1 301 ? 9.550 9.544 21.691 1.00 94.62 301 ARG A CA 1
ATOM 2392 C C . ARG A 1 301 ? 9.581 8.040 21.499 1.00 94.62 301 ARG A C 1
ATOM 2394 O O . ARG A 1 301 ? 8.606 7.463 21.031 1.00 94.62 301 ARG A O 1
ATOM 2401 N N . PHE A 1 302 ? 10.668 7.408 21.920 1.00 95.62 302 PHE A N 1
ATOM 2402 C CA . PHE A 1 302 ? 10.672 5.973 22.156 1.00 95.62 302 PHE A CA 1
ATOM 2403 C C . PHE A 1 302 ? 9.712 5.673 23.302 1.00 95.62 302 PHE A C 1
ATOM 2405 O O . PHE A 1 302 ? 9.749 6.356 24.328 1.00 95.62 302 PHE A O 1
ATOM 2412 N N . VAL A 1 303 ? 8.862 4.666 23.148 1.00 96.38 303 VAL A N 1
ATOM 2413 C CA . VAL A 1 303 ? 7.949 4.233 24.204 1.00 96.38 303 VAL A CA 1
ATOM 2414 C C . VAL A 1 303 ? 7.884 2.720 24.281 1.00 96.38 303 VAL A C 1
ATOM 2416 O O . VAL A 1 303 ? 8.057 2.031 23.281 1.00 96.38 303 VAL A O 1
ATOM 2419 N N . THR A 1 304 ? 7.600 2.199 25.471 1.00 95.88 304 THR A N 1
ATOM 2420 C CA . THR A 1 304 ? 7.260 0.784 25.663 1.00 95.88 304 THR A CA 1
ATOM 2421 C C . THR A 1 304 ? 5.812 0.678 26.105 1.00 95.88 304 THR A C 1
ATOM 2423 O O . THR A 1 304 ? 5.443 1.271 27.117 1.00 95.88 304 THR A O 1
ATOM 2426 N N . HIS A 1 305 ? 4.984 -0.048 25.362 1.00 94.06 305 HIS A N 1
ATOM 2427 C CA . HIS A 1 305 ? 3.601 -0.284 25.754 1.00 94.06 305 HIS A CA 1
ATOM 2428 C C . HIS A 1 305 ? 3.561 -1.257 26.937 1.00 94.06 305 HIS A C 1
ATOM 2430 O O . HIS A 1 305 ? 4.148 -2.337 26.890 1.00 94.06 305 HIS A O 1
ATOM 2436 N N . LYS A 1 306 ? 2.883 -0.873 28.019 1.00 93.06 306 LYS A N 1
ATOM 2437 C CA . LYS A 1 306 ? 2.856 -1.640 29.271 1.00 93.06 306 LYS A CA 1
ATOM 2438 C C . LYS A 1 306 ? 2.059 -2.937 29.144 1.00 93.06 306 LYS A C 1
ATOM 2440 O O . LYS A 1 306 ? 2.391 -3.899 29.826 1.00 93.06 306 LYS A O 1
ATOM 2445 N N . GLY A 1 307 ? 1.045 -2.970 28.274 1.00 87.38 307 GLY A N 1
ATOM 2446 C CA . GLY A 1 307 ? 0.183 -4.141 28.093 1.00 87.38 307 GLY A CA 1
ATOM 2447 C C . GLY A 1 307 ? 0.879 -5.313 27.399 1.00 87.38 307 GLY A C 1
ATOM 2448 O O . GLY A 1 307 ? 0.727 -6.454 27.825 1.00 87.38 307 GLY A O 1
ATOM 2449 N N . ASN A 1 308 ? 1.671 -5.042 26.355 1.00 85.12 308 ASN A N 1
ATOM 2450 C CA . ASN A 1 308 ? 2.330 -6.084 25.553 1.00 85.12 308 ASN A CA 1
ATOM 2451 C C . ASN A 1 308 ? 3.870 -6.081 25.651 1.00 85.12 308 ASN A C 1
ATOM 2453 O O . ASN A 1 308 ? 4.515 -6.949 25.067 1.00 85.12 308 ASN A O 1
ATOM 2457 N N . GLY A 1 309 ? 4.466 -5.113 26.354 1.00 87.50 309 GLY A N 1
ATOM 2458 C CA . GLY A 1 309 ? 5.915 -4.977 26.523 1.00 87.50 309 GLY A CA 1
ATOM 2459 C C . GLY A 1 309 ? 6.683 -4.543 25.268 1.00 87.50 309 GLY A C 1
ATOM 2460 O O . GLY A 1 309 ? 7.912 -4.543 25.291 1.00 87.50 309 GLY A O 1
ATOM 2461 N N . ARG A 1 310 ? 6.000 -4.187 24.171 1.00 88.44 310 ARG A N 1
ATOM 2462 C CA . ARG A 1 310 ? 6.631 -3.860 22.881 1.00 88.44 310 ARG A CA 1
ATOM 2463 C C . ARG A 1 310 ? 7.041 -2.397 22.784 1.00 88.44 310 ARG A C 1
ATOM 2465 O O . ARG A 1 310 ? 6.499 -1.533 23.473 1.00 88.44 310 ARG A O 1
ATOM 2472 N N . HIS A 1 311 ? 7.986 -2.129 21.888 1.00 93.50 311 HIS A N 1
ATOM 2473 C CA . HIS A 1 311 ? 8.555 -0.805 21.673 1.00 93.50 311 HIS A CA 1
ATOM 2474 C C . HIS A 1 311 ? 7.968 -0.123 20.438 1.00 93.50 311 HIS A C 1
ATOM 2476 O O . HIS A 1 311 ? 7.800 -0.749 19.393 1.00 93.50 311 HIS A O 1
ATOM 2482 N N . TYR A 1 312 ? 7.694 1.171 20.567 1.00 95.62 312 TYR A N 1
ATOM 2483 C CA . TYR A 1 312 ? 7.070 1.996 19.538 1.00 95.62 312 TYR A CA 1
ATOM 2484 C C . TYR A 1 312 ? 7.707 3.388 19.499 1.00 95.62 312 TYR A C 1
ATOM 2486 O O . TYR A 1 312 ? 8.382 3.817 20.439 1.00 95.62 312 TYR A O 1
ATOM 2494 N N . ALA A 1 313 ? 7.458 4.109 18.411 1.00 96.31 313 ALA A N 1
ATOM 2495 C CA . ALA A 1 313 ? 7.740 5.528 18.283 1.00 96.31 313 ALA A CA 1
ATOM 2496 C C . ALA A 1 313 ? 6.429 6.313 18.447 1.00 96.31 313 ALA A C 1
ATOM 2498 O O . ALA A 1 313 ? 5.534 6.239 17.611 1.00 96.31 313 ALA A O 1
ATOM 2499 N N . LEU A 1 314 ? 6.291 7.067 19.536 1.00 96.12 314 LEU A N 1
ATOM 2500 C CA . LEU A 1 314 ? 5.098 7.861 19.822 1.00 96.12 314 LEU A CA 1
ATOM 2501 C C . LEU A 1 314 ? 5.276 9.291 19.306 1.00 96.12 314 LEU A C 1
ATOM 2503 O O . LEU A 1 314 ? 5.962 10.105 19.936 1.00 96.12 314 LEU A O 1
ATOM 2507 N N . LYS A 1 315 ? 4.641 9.616 18.174 1.00 95.38 315 LYS A N 1
ATOM 2508 C CA . LYS A 1 315 ? 4.577 10.986 17.640 1.00 95.38 315 LYS A CA 1
ATOM 2509 C C . LYS A 1 315 ? 3.520 11.760 18.427 1.00 95.38 315 LYS A C 1
ATOM 2511 O O . LYS A 1 315 ? 2.335 11.459 18.342 1.00 95.38 315 LYS A O 1
ATOM 2516 N N . THR A 1 316 ? 3.963 12.734 19.217 1.00 94.94 316 THR A N 1
ATOM 2517 C CA . THR A 1 316 ? 3.133 13.584 20.083 1.00 94.94 316 THR A CA 1
ATOM 2518 C C . THR A 1 316 ? 3.087 14.995 19.514 1.00 94.94 316 THR A C 1
ATOM 2520 O O . THR A 1 316 ? 4.130 15.649 19.430 1.00 94.94 316 THR A O 1
ATOM 2523 N N . LEU A 1 317 ? 1.901 15.489 19.148 1.00 94.50 317 LEU A N 1
ATOM 2524 C CA . LEU A 1 317 ? 1.728 16.802 18.515 1.00 94.50 317 LEU A CA 1
ATOM 2525 C C . LEU A 1 317 ? 0.809 17.711 19.341 1.00 94.50 317 LEU A C 1
ATOM 2527 O O . LEU A 1 317 ? -0.231 17.282 19.838 1.00 94.50 317 LEU A O 1
ATOM 2531 N N . LYS A 1 318 ? 1.189 18.985 19.480 1.00 94.50 318 LYS A N 1
ATOM 2532 C CA . LYS A 1 318 ? 0.488 19.986 20.301 1.00 94.50 318 LYS A CA 1
ATOM 2533 C C . LYS A 1 318 ? -0.749 20.520 19.564 1.00 94.50 318 LYS A C 1
ATOM 2535 O O . LYS A 1 318 ? -0.599 21.270 18.596 1.00 94.50 318 LYS A O 1
ATOM 2540 N N . LYS A 1 319 ? -1.965 20.237 20.053 1.00 94.75 319 LYS A N 1
ATOM 2541 C CA . LYS A 1 319 ? -3.226 20.669 19.407 1.00 94.75 319 LYS A CA 1
ATOM 2542 C C . LYS A 1 319 ? -3.304 22.184 19.228 1.00 94.75 319 LYS A C 1
ATOM 2544 O O . LYS A 1 319 ? -3.566 22.667 18.129 1.00 94.75 319 LYS A O 1
ATOM 2549 N N . ALA A 1 320 ? -2.999 22.939 20.285 1.00 93.00 320 ALA A N 1
ATOM 2550 C CA . ALA A 1 320 ? -3.042 24.401 20.256 1.00 93.00 320 ALA A CA 1
ATOM 2551 C C . ALA A 1 320 ? -2.123 25.007 19.174 1.00 93.00 320 ALA A C 1
ATOM 2553 O O . ALA A 1 320 ? -2.494 25.986 18.525 1.00 93.00 320 ALA A O 1
ATOM 2554 N N . ALA A 1 321 ? -0.946 24.411 18.941 1.00 92.06 321 ALA A N 1
ATOM 2555 C CA . ALA A 1 321 ? -0.019 24.861 17.903 1.00 92.06 321 ALA A CA 1
ATOM 2556 C C . ALA A 1 321 ? -0.557 24.559 16.496 1.00 92.06 321 ALA A C 1
ATOM 2558 O O . ALA A 1 321 ? -0.538 25.436 15.632 1.00 92.06 321 ALA A O 1
ATOM 2559 N N . ILE A 1 322 ? -1.099 23.353 16.291 1.00 92.94 322 ILE A N 1
ATOM 2560 C CA . ILE A 1 322 ? -1.687 22.931 15.012 1.00 92.94 322 ILE A CA 1
ATOM 2561 C C . ILE A 1 322 ? -2.866 23.832 14.622 1.00 92.94 322 ILE A C 1
ATOM 2563 O O . ILE A 1 322 ? -2.929 24.306 13.486 1.00 92.94 322 ILE A O 1
ATOM 2567 N N . ILE A 1 323 ? -3.770 24.114 15.566 1.00 92.75 323 ILE A N 1
ATOM 2568 C CA . ILE A 1 323 ? -4.940 24.978 15.343 1.00 92.75 323 ILE A CA 1
ATOM 2569 C C . ILE A 1 323 ? -4.491 26.404 15.013 1.00 92.75 323 ILE A C 1
ATOM 2571 O O . ILE A 1 323 ? -4.932 26.977 14.017 1.00 92.75 323 ILE A O 1
ATOM 2575 N N . LYS A 1 324 ? -3.562 26.965 15.801 1.00 91.81 324 LYS A N 1
ATOM 2576 C CA . LYS A 1 324 ? -3.035 28.321 15.584 1.00 91.81 324 LYS A CA 1
ATOM 2577 C C . LYS A 1 324 ? -2.396 28.482 14.200 1.00 91.81 324 LYS A C 1
ATOM 2579 O O . LYS A 1 324 ? -2.566 29.524 13.574 1.00 91.81 324 LYS A O 1
ATOM 2584 N N . MET A 1 325 ? -1.683 27.461 13.721 1.00 89.00 325 MET A N 1
ATOM 2585 C CA . MET A 1 325 ? -1.028 27.460 12.406 1.00 89.00 325 MET A CA 1
ATOM 2586 C C . MET A 1 325 ? -1.922 26.942 11.265 1.00 89.00 325 MET A C 1
ATOM 2588 O O . MET A 1 325 ? -1.455 26.824 10.131 1.00 89.00 325 MET A O 1
ATOM 2592 N N . LYS A 1 326 ? -3.203 26.652 11.543 1.00 90.62 326 LYS A N 1
ATOM 2593 C CA . LYS A 1 326 ? -4.189 26.146 10.573 1.00 90.62 326 LYS A CA 1
ATOM 2594 C C . LYS A 1 326 ? -3.722 24.883 9.830 1.00 90.62 326 LYS A C 1
ATOM 2596 O O . LYS A 1 326 ? -3.951 24.750 8.635 1.00 90.62 326 LYS A O 1
ATOM 2601 N N . GLN A 1 327 ? -3.061 23.960 10.532 1.00 90.12 327 GLN A N 1
ATOM 2602 C CA . GLN A 1 327 ? -2.528 22.711 9.956 1.00 90.12 327 GLN A CA 1
ATOM 2603 C C . GLN A 1 327 ? -3.401 21.480 10.245 1.00 90.12 327 GLN A C 1
ATOM 2605 O O . GLN A 1 327 ? -2.966 20.352 10.043 1.00 90.12 327 GLN A O 1
ATOM 2610 N N . VAL A 1 328 ? -4.628 21.681 10.732 1.00 91.00 328 VAL A N 1
ATOM 2611 C CA . VAL A 1 328 ? -5.545 20.601 11.135 1.00 91.00 328 VAL A CA 1
ATOM 2612 C C . VAL A 1 328 ? -5.765 19.601 9.998 1.00 91.00 328 VAL A C 1
ATOM 2614 O O . VAL A 1 328 ? -5.523 18.411 10.184 1.00 91.00 328 VAL A O 1
ATOM 2617 N N . ASP A 1 329 ? -6.139 20.085 8.812 1.00 87.00 329 ASP A N 1
ATOM 2618 C CA . ASP A 1 329 ? -6.445 19.225 7.664 1.00 87.00 329 ASP A CA 1
ATOM 2619 C C . ASP A 1 329 ? -5.226 18.422 7.197 1.00 87.00 329 ASP A C 1
ATOM 2621 O O . ASP A 1 329 ? -5.357 17.256 6.830 1.00 87.00 329 ASP A O 1
ATOM 2625 N N . HIS A 1 330 ? -4.029 19.015 7.253 1.00 85.25 330 HIS A N 1
ATOM 2626 C CA . HIS A 1 330 ? -2.790 18.325 6.891 1.00 85.25 330 HIS A CA 1
ATOM 2627 C C . HIS A 1 330 ? -2.493 17.166 7.845 1.00 85.25 330 HIS A C 1
ATOM 2629 O O . HIS A 1 330 ? -2.193 16.069 7.386 1.00 85.25 330 HIS A O 1
ATOM 2635 N N . ILE A 1 331 ? -2.652 17.369 9.155 1.00 90.94 331 ILE A N 1
ATOM 2636 C CA . ILE A 1 331 ? -2.407 16.314 10.145 1.00 90.94 331 ILE A CA 1
ATOM 2637 C C . ILE A 1 331 ? -3.477 15.212 10.086 1.00 90.94 331 ILE A C 1
ATOM 2639 O O . ILE A 1 331 ? -3.161 14.029 10.211 1.00 90.94 331 ILE A O 1
ATOM 2643 N N . MET A 1 332 ? -4.741 15.573 9.845 1.00 89.19 332 MET A N 1
ATOM 2644 C CA . MET A 1 332 ? -5.802 14.587 9.614 1.00 89.19 332 MET A CA 1
ATOM 2645 C C . MET A 1 332 ? -5.529 13.757 8.356 1.00 89.19 332 MET A C 1
ATOM 2647 O O . MET A 1 332 ? -5.677 12.535 8.382 1.00 89.19 332 MET A O 1
ATOM 2651 N N . SER A 1 333 ? -5.094 14.410 7.275 1.00 85.81 333 SER A N 1
ATOM 2652 C CA . SER A 1 333 ? -4.706 13.746 6.029 1.00 85.81 333 SER A CA 1
ATOM 2653 C C . SER A 1 333 ? -3.511 12.817 6.236 1.00 85.81 333 SER A C 1
ATOM 2655 O O . SER A 1 333 ? -3.555 11.685 5.765 1.00 85.81 333 SER A O 1
ATOM 2657 N N . GLU A 1 334 ? -2.479 13.248 6.970 1.00 91.38 334 GLU A N 1
ATOM 2658 C CA . GLU A 1 334 ? -1.317 12.418 7.314 1.00 91.38 334 GLU A CA 1
ATOM 2659 C C . GLU A 1 334 ? -1.758 11.122 8.002 1.00 91.38 334 GLU A C 1
ATOM 2661 O O . GLU A 1 334 ? -1.445 10.034 7.521 1.00 91.38 334 GLU A O 1
ATOM 2666 N N . LYS A 1 335 ? -2.551 11.229 9.078 1.00 91.25 335 LYS A N 1
ATOM 2667 C CA . LYS A 1 335 ? -3.052 10.062 9.816 1.00 91.25 335 LYS A CA 1
ATOM 2668 C C . LYS A 1 335 ? -3.890 9.145 8.927 1.00 91.25 335 LYS A C 1
ATOM 2670 O O . LYS A 1 335 ? -3.723 7.930 8.967 1.00 91.25 335 LYS A O 1
ATOM 2675 N N . GLN A 1 336 ? -4.793 9.703 8.122 1.00 88.12 336 GLN A N 1
ATOM 2676 C CA . GLN A 1 336 ? -5.659 8.919 7.234 1.00 88.12 336 GLN A CA 1
ATOM 2677 C C . GLN A 1 336 ? -4.891 8.211 6.117 1.00 88.12 336 GLN A C 1
ATOM 2679 O O . GLN A 1 336 ? -5.262 7.099 5.751 1.00 88.12 336 GLN A O 1
ATOM 2684 N N . ILE A 1 337 ? -3.866 8.854 5.557 1.00 88.06 337 ILE A N 1
ATOM 2685 C CA . ILE A 1 337 ? -3.004 8.256 4.539 1.00 88.06 337 ILE A CA 1
ATOM 2686 C C . ILE A 1 337 ? -2.180 7.146 5.177 1.00 88.06 337 ILE A C 1
ATOM 2688 O O . ILE A 1 337 ? -2.259 6.009 4.727 1.00 88.06 337 ILE A O 1
ATOM 2692 N N . LEU A 1 338 ? -1.464 7.444 6.263 1.00 87.88 338 LEU A N 1
ATOM 2693 C CA . LEU A 1 338 ? -0.574 6.481 6.905 1.00 87.88 338 LEU A CA 1
ATOM 2694 C C . LEU A 1 338 ? -1.327 5.247 7.426 1.00 87.88 338 LEU A C 1
ATOM 2696 O O . LEU A 1 338 ? -0.826 4.140 7.296 1.00 87.88 338 LEU A O 1
ATOM 2700 N N . ALA A 1 339 ? -2.561 5.413 7.917 1.00 83.88 339 ALA A N 1
ATOM 2701 C CA . ALA A 1 339 ? -3.426 4.304 8.333 1.00 83.88 339 ALA A CA 1
ATOM 2702 C C . ALA A 1 339 ? -3.812 3.336 7.200 1.00 83.88 339 ALA A C 1
ATOM 2704 O O . ALA A 1 339 ? -4.201 2.203 7.472 1.00 83.88 339 ALA A O 1
ATOM 2705 N N . LYS A 1 340 ? -3.786 3.793 5.943 1.00 80.75 340 LYS A N 1
ATOM 2706 C CA . LYS A 1 340 ? -4.163 2.993 4.766 1.00 80.75 340 LYS A CA 1
ATOM 2707 C C . LYS A 1 340 ? -2.968 2.329 4.094 1.00 80.75 340 LYS A C 1
ATOM 2709 O O . LYS A 1 340 ? -3.166 1.442 3.269 1.00 80.75 340 LYS A O 1
ATOM 2714 N N . LEU A 1 341 ? -1.758 2.793 4.391 1.00 81.56 341 LEU A N 1
ATOM 2715 C CA . LEU A 1 341 ? -0.543 2.280 3.784 1.00 81.56 341 LEU A CA 1
ATOM 2716 C C . LEU A 1 341 ? -0.078 1.041 4.535 1.00 81.56 341 LEU A C 1
ATOM 2718 O O . LEU A 1 341 ? -0.013 1.017 5.760 1.00 81.56 341 LEU A O 1
ATOM 2722 N N . GLN A 1 342 ? 0.305 0.030 3.774 1.00 79.19 342 GLN A N 1
ATOM 2723 C CA . GLN A 1 342 ? 1.075 -1.098 4.265 1.00 79.19 342 GLN A CA 1
ATOM 2724 C C . GLN A 1 342 ? 2.296 -1.170 3.344 1.00 79.19 342 GLN A C 1
ATOM 2726 O O . GLN A 1 342 ? 2.114 -1.179 2.133 1.00 79.19 342 GLN A O 1
ATOM 2731 N N . HIS A 1 343 ? 3.529 -1.099 3.888 1.00 85.06 343 HIS A N 1
ATOM 2732 C CA . HIS A 1 343 ? 4.791 -1.264 3.131 1.00 85.06 343 HIS A CA 1
ATOM 2733 C C . HIS A 1 343 ? 5.949 -1.938 3.905 1.00 85.06 343 HIS A C 1
ATOM 2735 O O . HIS A 1 343 ? 6.315 -1.326 4.904 1.00 85.06 343 HIS A O 1
ATOM 2741 N N . PRO A 1 344 ? 6.669 -3.051 3.523 1.00 87.12 344 PRO A N 1
ATOM 2742 C CA . PRO A 1 344 ? 7.977 -3.401 4.101 1.00 87.12 344 PRO A CA 1
ATOM 2743 C C . PRO A 1 344 ? 8.947 -2.253 4.280 1.00 87.12 344 PRO A C 1
ATOM 2745 O O . PRO A 1 344 ? 9.789 -2.321 5.171 1.00 87.12 344 PRO A O 1
ATOM 2748 N N . PHE A 1 345 ? 8.829 -1.227 3.442 1.00 96.00 345 PHE A N 1
ATOM 2749 C CA . PHE A 1 345 ? 9.683 -0.041 3.460 1.00 96.00 345 PHE A CA 1
ATOM 2750 C C . PHE A 1 345 ? 8.950 1.253 3.858 1.00 96.00 345 PHE A C 1
ATOM 2752 O O . PHE A 1 345 ? 9.513 2.323 3.691 1.00 96.00 345 PHE A O 1
ATOM 2759 N N . ILE A 1 346 ? 7.725 1.201 4.390 1.00 95.81 346 ILE A N 1
ATOM 2760 C CA . ILE A 1 346 ? 7.045 2.351 5.022 1.00 95.81 346 ILE A CA 1
ATOM 2761 C C . ILE A 1 346 ? 6.854 2.015 6.503 1.00 95.81 346 ILE A C 1
ATOM 2763 O O . ILE A 1 346 ? 6.679 0.852 6.872 1.00 95.81 346 ILE A O 1
ATOM 2767 N N . VAL A 1 347 ? 6.962 3.025 7.360 1.00 94.06 347 VAL A N 1
ATOM 2768 C CA . VAL A 1 347 ? 6.670 2.910 8.793 1.00 94.06 347 VAL A CA 1
ATOM 2769 C C . VAL A 1 347 ? 5.193 2.579 8.999 1.00 94.06 347 VAL A C 1
ATOM 2771 O O . VAL A 1 347 ? 4.320 3.305 8.527 1.00 94.06 347 VAL A O 1
ATOM 2774 N N . ASN A 1 348 ? 4.913 1.516 9.751 1.00 88.81 348 ASN A N 1
ATOM 2775 C CA . ASN A 1 348 ? 3.542 1.157 10.109 1.00 88.81 348 ASN A CA 1
ATOM 2776 C C . ASN A 1 348 ? 2.986 2.076 11.214 1.00 88.81 348 ASN A C 1
ATOM 2778 O O . ASN A 1 348 ? 3.705 2.460 12.143 1.00 88.81 348 ASN A O 1
ATOM 2782 N N . MET A 1 349 ? 1.687 2.387 11.149 1.00 90.31 349 MET A N 1
ATOM 2783 C CA . MET A 1 349 ? 0.946 3.029 12.241 1.00 90.31 349 MET A CA 1
ATOM 2784 C C . MET A 1 349 ? 0.070 1.992 12.943 1.00 90.31 349 MET A C 1
ATOM 2786 O O . MET A 1 349 ? -0.834 1.426 12.339 1.00 90.31 349 MET A O 1
ATOM 2790 N N . PHE A 1 350 ? 0.317 1.777 14.232 1.00 88.44 350 PHE A N 1
ATOM 2791 C CA . PHE A 1 350 ? -0.377 0.773 15.040 1.00 88.44 350 PHE A CA 1
ATOM 2792 C C . PHE A 1 350 ? -1.559 1.335 15.827 1.00 88.44 350 PHE A C 1
ATOM 2794 O O . PHE A 1 350 ? -2.364 0.579 16.350 1.00 88.44 350 PHE A O 1
ATOM 2801 N N . GLY A 1 351 ? -1.680 2.654 15.948 1.00 90.31 351 GLY A N 1
ATOM 2802 C CA . GLY A 1 351 ? -2.794 3.263 16.660 1.00 90.31 351 GLY A CA 1
ATOM 2803 C C . GLY A 1 351 ? -2.694 4.777 16.717 1.00 90.31 351 GLY A C 1
ATOM 2804 O O . GLY A 1 351 ? -1.658 5.372 16.414 1.00 90.31 351 GLY A O 1
ATOM 2805 N N . SER A 1 352 ? -3.784 5.409 17.128 1.00 93.50 352 SER A N 1
ATOM 2806 C CA . SER A 1 352 ? -3.851 6.846 17.362 1.00 93.50 352 SER A CA 1
ATOM 2807 C C . SER A 1 352 ? -4.801 7.131 18.518 1.00 93.50 352 SER A C 1
ATOM 2809 O O . SER A 1 352 ? -5.794 6.435 18.693 1.00 93.50 352 SER A O 1
ATOM 2811 N N . PHE A 1 353 ? -4.489 8.139 19.326 1.00 94.50 353 PHE A N 1
ATOM 2812 C CA . PHE A 1 353 ? -5.347 8.587 20.424 1.00 94.50 353 PHE A CA 1
ATOM 2813 C C . PHE A 1 353 ? -5.083 10.062 20.720 1.00 94.50 353 PHE A C 1
ATOM 2815 O O . PHE A 1 353 ? -4.157 10.661 20.170 1.00 94.50 353 PHE A O 1
ATOM 2822 N N . HIS A 1 354 ? -5.913 10.683 21.550 1.00 94.38 354 HIS A N 1
ATOM 2823 C CA . HIS A 1 354 ? -5.789 12.100 21.867 1.00 94.38 354 HIS A CA 1
ATOM 2824 C C . HIS A 1 354 ? -6.175 12.387 23.317 1.00 94.38 354 HIS A C 1
ATOM 2826 O O . HIS A 1 354 ? -6.888 11.619 23.956 1.00 94.38 354 HIS A O 1
ATOM 2832 N N . ASP A 1 355 ? -5.745 13.540 23.815 1.00 93.19 355 ASP A N 1
ATOM 2833 C CA . ASP A 1 355 ? -6.177 14.104 25.093 1.00 93.19 355 ASP A CA 1
ATOM 2834 C C . ASP A 1 355 ? -6.559 15.592 24.896 1.00 93.19 355 ASP A C 1
ATOM 2836 O O . ASP A 1 355 ? -6.607 16.058 23.750 1.00 93.19 355 ASP A O 1
ATOM 2840 N N . PRO A 1 356 ? -6.885 16.372 25.943 1.00 94.06 356 PRO A N 1
ATOM 2841 C CA . PRO A 1 356 ? -7.238 17.787 25.778 1.00 94.06 356 PRO A CA 1
ATOM 2842 C C . PRO A 1 356 ? -6.130 18.691 25.200 1.00 94.06 356 PRO A C 1
ATOM 2844 O O . PRO A 1 356 ? -6.403 19.827 24.823 1.00 94.06 356 PRO A O 1
ATOM 2847 N N . ARG A 1 357 ? -4.872 18.246 25.155 1.00 94.00 357 ARG A N 1
ATOM 2848 C CA . ARG A 1 357 ? -3.687 19.053 24.809 1.00 94.00 357 ARG A CA 1
ATOM 2849 C C . ARG A 1 357 ? -2.961 18.544 23.564 1.00 94.00 357 ARG A C 1
ATOM 2851 O O . ARG A 1 357 ? -2.384 19.343 22.816 1.00 94.00 357 ARG A O 1
ATOM 2858 N N . TYR A 1 358 ? -3.000 17.241 23.326 1.00 94.75 358 TYR A N 1
ATOM 2859 C CA . TYR A 1 358 ? -2.183 16.552 22.344 1.00 94.75 358 TYR A CA 1
ATOM 2860 C C . TYR A 1 358 ? -2.982 15.547 21.518 1.00 94.75 358 TYR A C 1
ATOM 2862 O O . TYR A 1 358 ? -4.003 15.006 21.943 1.00 94.75 358 TYR A O 1
ATOM 2870 N N . ILE A 1 359 ? -2.461 15.279 20.328 1.00 95.12 359 ILE A N 1
ATOM 2871 C CA . ILE A 1 359 ? -2.777 14.092 19.536 1.00 95.12 359 ILE A CA 1
ATOM 2872 C C . ILE A 1 359 ? -1.539 13.203 19.458 1.00 95.12 359 ILE A C 1
ATOM 2874 O O . ILE A 1 359 ? -0.402 13.692 19.468 1.00 95.12 359 ILE A O 1
ATOM 2878 N N . TYR A 1 360 ? -1.783 11.903 19.363 1.00 95.31 360 TYR A N 1
ATOM 2879 C CA . TYR A 1 360 ? -0.770 10.864 19.402 1.00 95.31 360 TYR A CA 1
ATOM 2880 C C . TYR A 1 360 ? -0.932 9.917 18.215 1.00 95.31 360 TYR A C 1
ATOM 2882 O O . TYR A 1 360 ? -2.049 9.493 17.906 1.00 95.31 360 TYR A O 1
ATOM 2890 N N . MET A 1 361 ? 0.187 9.566 17.581 1.00 95.06 361 MET A N 1
ATOM 2891 C CA . MET A 1 361 ? 0.286 8.455 16.629 1.00 95.06 361 MET A CA 1
ATOM 2892 C C . MET A 1 361 ? 1.313 7.454 17.153 1.00 95.06 361 MET A C 1
ATOM 2894 O O . MET A 1 361 ? 2.445 7.831 17.470 1.00 95.06 361 MET A O 1
ATOM 2898 N N . VAL A 1 362 ? 0.909 6.191 17.255 1.00 95.31 362 VAL A N 1
ATOM 2899 C CA . VAL A 1 362 ? 1.764 5.074 17.659 1.00 95.31 362 VAL A CA 1
ATOM 2900 C C . VAL A 1 362 ? 2.354 4.463 16.395 1.00 95.31 362 VAL A C 1
ATOM 2902 O O . VAL A 1 362 ? 1.641 3.834 15.616 1.00 95.31 362 VAL A O 1
ATOM 2905 N N . LEU A 1 363 ? 3.645 4.685 16.175 1.00 95.19 363 LEU A N 1
ATOM 2906 C CA . LEU A 1 363 ? 4.362 4.286 14.968 1.00 95.19 363 LEU A CA 1
ATOM 2907 C C . LEU A 1 363 ? 5.349 3.153 15.256 1.00 95.19 363 LEU A C 1
ATOM 2909 O O . LEU A 1 363 ? 5.786 2.946 16.392 1.00 95.19 363 LEU A O 1
ATOM 2913 N N . GLU A 1 364 ? 5.731 2.438 14.205 1.00 93.00 364 GLU A N 1
ATOM 2914 C CA . GLU A 1 364 ? 6.834 1.483 14.230 1.00 93.00 364 GLU A CA 1
ATOM 2915 C C . GLU A 1 364 ? 8.139 2.159 14.670 1.00 93.00 364 GLU A C 1
ATOM 2917 O O . GLU A 1 364 ? 8.533 3.206 14.152 1.00 93.00 364 GLU A O 1
ATOM 2922 N N . TYR A 1 365 ? 8.815 1.557 15.649 1.00 95.19 365 TYR A N 1
ATOM 2923 C CA . TYR A 1 365 ? 10.122 2.023 16.088 1.00 95.19 365 TYR A CA 1
ATOM 2924 C C . TYR A 1 365 ? 11.227 1.433 15.210 1.00 95.19 365 TYR A C 1
ATOM 2926 O O . TYR A 1 365 ? 11.447 0.223 15.213 1.00 95.19 365 TYR A O 1
ATOM 2934 N N . ILE A 1 366 ? 11.948 2.297 14.492 1.00 95.69 366 ILE A N 1
ATOM 2935 C CA . ILE A 1 366 ? 13.047 1.898 13.607 1.00 95.69 366 ILE A CA 1
ATOM 2936 C C . ILE A 1 366 ? 14.386 2.187 14.281 1.00 95.69 366 ILE A C 1
ATOM 2938 O O . ILE A 1 366 ? 14.844 3.322 14.337 1.00 95.69 366 ILE A O 1
ATOM 2942 N N . VAL A 1 367 ? 15.020 1.144 14.805 1.00 93.81 367 VAL A N 1
ATOM 2943 C CA . VAL A 1 367 ? 16.156 1.255 15.737 1.00 93.81 367 VAL A CA 1
ATOM 2944 C C . VAL A 1 367 ? 17.438 1.850 15.136 1.00 93.81 367 VAL A C 1
ATOM 2946 O O . VAL A 1 367 ? 18.258 2.426 15.852 1.00 93.81 367 VAL A O 1
ATOM 2949 N N . GLY A 1 368 ? 17.638 1.733 13.823 1.00 94.00 368 GLY A N 1
ATOM 2950 C CA . GLY A 1 368 ? 18.881 2.163 13.184 1.00 94.00 368 GLY A CA 1
ATOM 2951 C C . GLY A 1 368 ? 18.970 3.662 12.900 1.00 94.00 368 GLY A C 1
ATOM 2952 O O . GLY A 1 368 ? 20.026 4.104 12.462 1.00 94.00 368 GLY A O 1
ATOM 2953 N N . GLY A 1 369 ? 17.935 4.454 13.197 1.00 94.38 369 GLY A N 1
ATOM 2954 C CA . GLY A 1 369 ? 17.981 5.916 13.097 1.00 94.38 369 GLY A CA 1
ATOM 2955 C C . GLY A 1 369 ? 17.904 6.463 11.669 1.00 94.38 369 GLY A C 1
ATOM 2956 O O . GLY A 1 369 ? 17.560 5.751 10.722 1.00 94.38 369 GLY A O 1
ATOM 2957 N N . GLU A 1 370 ? 18.194 7.757 11.531 1.00 95.19 370 GLU A N 1
ATOM 2958 C CA . GLU A 1 370 ? 18.031 8.508 10.283 1.00 95.19 370 GLU A CA 1
ATOM 2959 C C . GLU A 1 370 ? 19.103 8.173 9.242 1.00 95.19 370 GLU A C 1
ATOM 2961 O O . GLU A 1 370 ? 20.307 8.151 9.515 1.00 95.19 370 GLU A O 1
ATOM 2966 N N . PHE A 1 371 ? 18.661 7.989 8.002 1.00 96.75 371 PHE A N 1
ATOM 2967 C CA . PHE A 1 371 ? 19.515 7.779 6.840 1.00 96.75 371 PHE A CA 1
ATOM 2968 C C . PHE A 1 371 ? 20.463 8.961 6.612 1.00 96.75 371 PHE A C 1
ATOM 2970 O O . PHE A 1 371 ? 21.627 8.751 6.268 1.00 96.75 371 PHE A O 1
ATOM 2977 N N . PHE A 1 372 ? 19.996 10.189 6.868 1.00 95.19 372 PHE A N 1
ATOM 2978 C CA . PHE A 1 372 ? 20.810 11.407 6.834 1.00 95.19 372 PHE A CA 1
ATOM 2979 C C . PHE A 1 372 ? 22.092 11.274 7.668 1.00 95.19 372 PHE A C 1
ATOM 2981 O O . PHE A 1 372 ? 23.191 11.509 7.162 1.00 95.19 372 PHE A O 1
ATOM 2988 N N . THR A 1 373 ? 21.974 10.829 8.920 1.00 94.19 373 THR A N 1
ATOM 2989 C CA . THR A 1 373 ? 23.109 10.676 9.840 1.00 94.19 373 THR A CA 1
ATOM 2990 C C . THR A 1 373 ? 24.126 9.663 9.323 1.00 94.19 373 THR A C 1
ATOM 2992 O O . THR A 1 373 ? 25.335 9.902 9.395 1.00 94.19 373 THR A O 1
ATOM 2995 N N . HIS A 1 374 ? 23.661 8.550 8.751 1.00 95.81 374 HIS A N 1
ATOM 2996 C CA . HIS A 1 374 ? 24.542 7.540 8.155 1.00 95.81 374 HIS A CA 1
ATOM 2997 C C . HIS A 1 374 ? 25.235 8.049 6.892 1.00 95.81 374 HIS A C 1
ATOM 2999 O O . HIS A 1 374 ? 26.439 7.843 6.737 1.00 95.81 374 HIS A O 1
ATOM 3005 N N . LEU A 1 375 ? 24.519 8.773 6.028 1.00 97.00 375 LEU A N 1
ATOM 3006 C CA . LEU A 1 375 ? 25.097 9.376 4.828 1.00 97.00 375 LEU A CA 1
ATOM 3007 C C . LEU A 1 375 ? 26.158 10.423 5.180 1.00 97.00 375 LEU A C 1
ATOM 3009 O O . LEU A 1 375 ? 27.249 10.409 4.614 1.00 97.00 375 LEU A O 1
ATOM 3013 N N . ARG A 1 376 ? 25.885 11.291 6.161 1.00 95.81 376 ARG A N 1
ATOM 3014 C CA . ARG A 1 376 ? 26.846 12.301 6.630 1.00 95.81 376 ARG A CA 1
ATOM 3015 C C . ARG A 1 376 ? 28.092 11.669 7.244 1.00 95.81 376 ARG A C 1
ATOM 3017 O O . ARG A 1 376 ? 29.194 12.115 6.938 1.00 95.81 376 ARG A O 1
ATOM 3024 N N . LYS A 1 377 ? 27.939 10.611 8.050 1.00 94.69 377 LYS A N 1
ATOM 3025 C CA . LYS A 1 377 ? 29.067 9.858 8.631 1.00 94.69 377 LYS A CA 1
ATOM 3026 C C . LYS A 1 377 ? 29.920 9.168 7.564 1.00 94.69 377 LYS A C 1
ATOM 3028 O O . LYS A 1 377 ? 31.142 9.182 7.669 1.00 94.69 377 LYS A O 1
ATOM 3033 N N . ALA A 1 378 ? 29.293 8.589 6.541 1.00 95.31 378 ALA A N 1
ATOM 3034 C CA . ALA A 1 378 ? 30.000 7.968 5.420 1.00 95.31 378 ALA A CA 1
ATOM 3035 C C . ALA A 1 378 ? 30.606 8.999 4.448 1.00 95.31 378 ALA A C 1
ATOM 3037 O O . ALA A 1 378 ? 31.484 8.673 3.650 1.00 95.31 378 ALA A O 1
ATOM 3038 N N . GLY A 1 379 ? 30.119 10.242 4.475 1.00 97.00 379 GLY A N 1
ATOM 3039 C CA . GLY A 1 379 ? 30.422 11.295 3.508 1.00 97.00 379 GLY A CA 1
ATOM 3040 C C . GLY A 1 379 ? 29.688 11.096 2.181 1.00 97.00 379 GLY A C 1
ATOM 3041 O O . GLY A 1 379 ? 29.069 12.028 1.679 1.00 97.00 379 GLY A O 1
ATOM 3042 N N . ARG A 1 380 ? 29.739 9.885 1.620 1.00 96.12 380 ARG A N 1
ATOM 3043 C CA . ARG A 1 380 ? 28.972 9.441 0.448 1.00 96.12 380 ARG A CA 1
ATOM 3044 C C . ARG A 1 380 ? 28.827 7.923 0.463 1.00 96.12 380 ARG A C 1
ATOM 3046 O O . ARG A 1 380 ? 29.637 7.229 1.073 1.00 96.12 380 ARG A O 1
ATOM 3053 N N . PHE A 1 381 ? 27.852 7.412 -0.269 1.00 97.50 381 PHE A N 1
ATOM 3054 C CA . PHE A 1 381 ? 27.649 5.986 -0.476 1.00 97.50 381 PHE A CA 1
ATOM 3055 C C . PHE A 1 381 ? 28.261 5.502 -1.782 1.00 97.50 381 PHE A C 1
ATOM 3057 O O . PHE A 1 381 ? 28.395 6.230 -2.772 1.00 97.50 381 PHE A O 1
ATOM 3064 N N . GLU A 1 382 ? 28.640 4.229 -1.781 1.00 96.25 382 GLU A N 1
ATOM 3065 C CA . GLU A 1 382 ? 29.087 3.555 -2.989 1.00 96.25 382 GLU A CA 1
ATOM 3066 C C . GLU A 1 382 ? 27.912 3.282 -3.934 1.00 96.25 382 GLU A C 1
ATOM 3068 O O . GLU A 1 382 ? 26.737 3.419 -3.578 1.00 96.25 382 GLU A O 1
ATOM 3073 N N . ASN A 1 383 ? 28.224 2.905 -5.174 1.00 95.62 383 ASN A N 1
ATOM 3074 C CA . ASN A 1 383 ? 27.202 2.680 -6.194 1.00 95.62 383 ASN A CA 1
ATOM 3075 C C . ASN A 1 383 ? 26.221 1.566 -5.798 1.00 95.62 383 ASN A C 1
ATOM 3077 O O . ASN A 1 383 ? 25.025 1.733 -6.000 1.00 95.62 383 ASN A O 1
ATOM 3081 N N . GLU A 1 384 ? 26.717 0.458 -5.246 1.00 96.00 384 GLU A N 1
ATOM 3082 C CA . GLU A 1 384 ? 25.887 -0.678 -4.823 1.00 96.00 384 GLU A CA 1
ATOM 3083 C C . GLU A 1 384 ? 24.940 -0.291 -3.683 1.00 96.00 384 GLU A C 1
ATOM 3085 O O . GLU A 1 384 ? 23.736 -0.521 -3.765 1.00 96.00 384 GLU A O 1
ATOM 3090 N N . GLN A 1 385 ? 25.463 0.408 -2.675 1.00 97.12 385 GLN A N 1
ATOM 3091 C CA . GLN A 1 385 ? 24.670 0.933 -1.567 1.00 97.12 385 GLN A CA 1
ATOM 3092 C C . GLN A 1 385 ? 23.609 1.938 -2.040 1.00 97.12 385 GLN A C 1
ATOM 3094 O O . GLN A 1 385 ? 22.444 1.844 -1.657 1.00 97.12 385 GLN A O 1
ATOM 3099 N N . SER A 1 386 ? 23.987 2.859 -2.930 1.00 98.25 386 SER A N 1
ATOM 3100 C CA . SER A 1 386 ? 23.060 3.837 -3.512 1.00 98.25 386 SER A CA 1
ATOM 3101 C C . SER A 1 386 ? 21.962 3.165 -4.346 1.00 98.25 386 SER A C 1
ATOM 3103 O O . SER A 1 386 ? 20.808 3.581 -4.288 1.00 98.25 386 SER A O 1
ATOM 3105 N N . LEU A 1 387 ? 22.307 2.123 -5.110 1.00 98.50 387 LEU A N 1
ATOM 3106 C CA . LEU A 1 387 ? 21.369 1.325 -5.905 1.00 98.50 387 LEU A CA 1
ATOM 3107 C C . LEU A 1 387 ? 20.365 0.609 -5.004 1.00 98.50 387 LEU A C 1
ATOM 3109 O O . LEU A 1 387 ? 19.161 0.720 -5.231 1.00 98.50 387 LEU A O 1
ATOM 3113 N N . PHE A 1 388 ? 20.847 -0.076 -3.966 1.00 98.56 388 PHE A N 1
ATOM 3114 C CA . PHE A 1 388 ? 20.012 -0.825 -3.030 1.00 98.56 388 PHE A CA 1
ATOM 3115 C C . PHE A 1 388 ? 18.941 0.056 -2.372 1.00 98.56 388 PHE A C 1
ATOM 3117 O O . PHE A 1 388 ? 17.770 -0.325 -2.309 1.00 98.56 388 PHE A O 1
ATOM 3124 N N . TYR A 1 389 ? 19.310 1.259 -1.930 1.00 98.69 389 TYR A N 1
ATOM 3125 C CA . TYR A 1 389 ? 18.362 2.194 -1.324 1.00 98.69 389 TYR A CA 1
ATOM 3126 C C . TYR A 1 389 ? 17.442 2.859 -2.350 1.00 98.69 389 TYR A C 1
ATOM 3128 O O . TYR A 1 389 ? 16.236 2.950 -2.123 1.00 98.69 389 TYR A O 1
ATOM 3136 N N . ALA A 1 390 ? 17.967 3.261 -3.512 1.00 98.75 390 ALA A N 1
ATOM 3137 C CA . ALA A 1 390 ? 17.153 3.836 -4.583 1.00 98.75 390 ALA A CA 1
ATOM 3138 C C . ALA A 1 390 ? 16.066 2.871 -5.076 1.00 98.75 390 ALA A C 1
ATOM 3140 O O . ALA A 1 390 ? 14.954 3.300 -5.390 1.00 98.75 390 ALA A O 1
ATOM 3141 N N . ALA A 1 391 ? 16.366 1.572 -5.120 1.00 98.69 391 ALA A N 1
ATOM 3142 C CA . ALA A 1 391 ? 15.398 0.555 -5.495 1.00 98.69 391 ALA A CA 1
ATOM 3143 C C . ALA A 1 391 ? 14.242 0.460 -4.484 1.00 98.69 391 ALA A C 1
ATOM 3145 O O . ALA A 1 391 ? 13.082 0.425 -4.880 1.00 98.69 391 ALA A O 1
ATOM 3146 N N . GLN A 1 392 ? 14.528 0.521 -3.181 1.00 98.56 392 GLN A N 1
ATOM 3147 C CA . GLN A 1 392 ? 13.488 0.500 -2.144 1.00 98.56 392 GLN A CA 1
ATOM 3148 C C . GLN A 1 392 ? 12.573 1.728 -2.226 1.00 98.56 392 GLN A C 1
ATOM 3150 O O . GLN A 1 392 ? 11.353 1.581 -2.174 1.00 98.56 392 GLN A O 1
ATOM 3155 N N . ILE A 1 393 ? 13.141 2.925 -2.431 1.00 98.69 393 ILE A N 1
ATOM 3156 C CA . ILE A 1 393 ? 12.356 4.153 -2.654 1.00 98.69 393 ILE A CA 1
ATOM 3157 C C . ILE A 1 393 ? 11.522 4.057 -3.938 1.00 98.69 393 ILE A C 1
ATOM 3159 O O . ILE A 1 393 ? 10.378 4.506 -3.963 1.00 98.69 393 ILE A O 1
ATOM 3163 N N . THR A 1 394 ? 12.054 3.419 -4.985 1.00 98.62 394 THR A N 1
ATOM 3164 C CA . THR A 1 394 ? 11.306 3.173 -6.227 1.00 98.62 394 THR A CA 1
ATOM 3165 C C . THR A 1 394 ? 10.059 2.325 -5.968 1.00 98.62 394 THR A C 1
ATOM 3167 O O . THR A 1 394 ? 8.983 2.706 -6.423 1.00 98.62 394 THR A O 1
ATOM 3170 N N . CYS A 1 395 ? 10.170 1.243 -5.185 1.00 94.88 395 CYS A N 1
ATOM 3171 C CA . CYS A 1 395 ? 9.016 0.424 -4.798 1.00 94.88 395 CYS A CA 1
ATOM 3172 C C . CYS A 1 395 ? 7.980 1.219 -3.986 1.00 94.88 395 CYS A C 1
ATOM 3174 O O . CYS A 1 395 ? 6.786 1.120 -4.251 1.00 94.88 395 CYS A O 1
ATOM 3176 N N . ILE A 1 396 ? 8.434 2.047 -3.036 1.00 97.31 396 ILE A N 1
ATOM 3177 C CA . ILE A 1 396 ? 7.538 2.874 -2.210 1.00 97.31 396 ILE A CA 1
ATOM 3178 C C . ILE A 1 396 ? 6.718 3.833 -3.073 1.00 97.31 396 ILE A C 1
ATOM 3180 O O . ILE A 1 396 ? 5.514 3.985 -2.861 1.00 97.31 396 ILE A O 1
ATOM 3184 N N . PHE A 1 397 ? 7.360 4.491 -4.040 1.00 98.25 397 PHE A N 1
ATOM 3185 C CA . PHE A 1 397 ? 6.675 5.422 -4.931 1.00 98.25 397 PHE A CA 1
ATOM 3186 C C . PHE A 1 397 ? 5.733 4.725 -5.896 1.00 98.25 397 PHE A C 1
ATOM 3188 O O . PHE A 1 397 ? 4.619 5.208 -6.058 1.00 98.25 397 PHE A O 1
ATOM 3195 N N . GLU A 1 398 ? 6.131 3.592 -6.477 1.00 95.88 398 GLU A N 1
ATOM 3196 C CA . GLU A 1 398 ? 5.244 2.762 -7.299 1.00 95.88 398 GLU A CA 1
ATOM 3197 C C . GLU A 1 398 ? 3.951 2.431 -6.531 1.00 95.88 398 GLU A C 1
ATOM 3199 O O . GLU A 1 398 ? 2.870 2.821 -6.973 1.00 95.88 398 GLU A O 1
ATOM 3204 N N . TYR A 1 399 ? 4.073 1.890 -5.315 1.00 92.19 399 TYR A N 1
ATOM 3205 C CA . TYR A 1 399 ? 2.936 1.564 -4.449 1.00 92.19 399 TYR A CA 1
ATOM 3206 C C . TYR A 1 399 ? 2.060 2.776 -4.092 1.00 92.19 399 TYR A C 1
ATOM 3208 O O . TYR A 1 399 ? 0.836 2.755 -4.249 1.00 92.19 399 TYR A O 1
ATOM 3216 N N . CYS A 1 400 ? 2.669 3.869 -3.613 1.00 90.38 400 CYS A N 1
ATOM 3217 C CA . CYS A 1 400 ? 1.918 5.076 -3.258 1.00 90.38 400 CYS A CA 1
ATOM 3218 C C . CYS A 1 400 ? 1.162 5.624 -4.476 1.00 90.38 400 CYS A C 1
ATOM 3220 O O . CYS A 1 400 ? -0.002 6.018 -4.376 1.00 90.38 400 CYS A O 1
ATOM 3222 N N . HIS A 1 401 ? 1.809 5.633 -5.642 1.00 92.75 401 HIS A N 1
ATOM 3223 C CA . HIS A 1 401 ? 1.254 6.196 -6.866 1.00 92.75 401 HIS A CA 1
ATOM 3224 C C . HIS A 1 401 ? 0.097 5.366 -7.411 1.00 92.75 401 HIS A C 1
ATOM 3226 O O . HIS A 1 401 ? -0.838 5.956 -7.956 1.00 92.75 401 HIS A O 1
ATOM 3232 N N . GLU A 1 402 ? 0.105 4.047 -7.251 1.00 85.69 402 GLU A N 1
ATOM 3233 C CA . GLU A 1 402 ? -1.028 3.182 -7.600 1.00 85.69 402 GLU A CA 1
ATOM 3234 C C . GLU A 1 402 ? -2.267 3.483 -6.733 1.00 85.69 402 GLU A C 1
ATOM 3236 O O . GLU A 1 402 ? -3.389 3.500 -7.239 1.00 85.69 402 GLU A O 1
ATOM 3241 N N . LEU A 1 403 ? -2.068 3.900 -5.475 1.00 82.25 403 LEU A N 1
ATOM 3242 C CA . LEU A 1 403 ? -3.121 4.415 -4.581 1.00 82.25 403 LEU A CA 1
ATOM 3243 C C . LEU A 1 403 ? -3.474 5.899 -4.810 1.00 82.25 403 LEU A C 1
ATOM 3245 O O . LEU A 1 403 ? -4.222 6.493 -4.032 1.00 82.25 403 LEU A O 1
ATOM 3249 N N . ASN A 1 404 ? -2.929 6.525 -5.858 1.00 85.44 404 ASN A N 1
ATOM 3250 C CA . ASN A 1 404 ? -3.017 7.967 -6.124 1.00 85.44 404 ASN A CA 1
ATOM 3251 C C . ASN A 1 404 ? -2.466 8.860 -4.999 1.00 85.44 404 ASN A C 1
ATOM 3253 O O . ASN A 1 404 ? -2.812 10.038 -4.924 1.00 85.44 404 ASN A O 1
ATOM 3257 N N . ILE A 1 405 ? -1.583 8.340 -4.150 1.00 90.19 405 ILE A N 1
ATOM 3258 C CA . ILE A 1 405 ? -0.895 9.091 -3.099 1.00 90.19 405 ILE A CA 1
ATOM 3259 C C . ILE A 1 405 ? 0.434 9.603 -3.653 1.00 90.19 405 ILE A C 1
ATOM 3261 O O . ILE A 1 405 ? 1.220 8.842 -4.203 1.00 90.19 405 ILE A O 1
ATOM 3265 N N . VAL A 1 406 ? 0.699 10.899 -3.497 1.00 96.00 406 VAL A N 1
ATOM 3266 C CA . VAL A 1 406 ? 1.985 11.528 -3.839 1.00 96.00 406 VAL A CA 1
ATOM 3267 C C . VAL A 1 406 ? 2.645 11.977 -2.543 1.00 96.00 406 VAL A C 1
ATOM 3269 O O . VAL A 1 406 ? 1.996 12.666 -1.753 1.00 96.00 406 VAL A O 1
ATOM 3272 N N . TYR A 1 407 ? 3.901 11.590 -2.319 1.00 96.81 407 TYR A N 1
ATOM 3273 C CA . TYR A 1 407 ? 4.590 11.743 -1.034 1.00 96.81 407 TYR A CA 1
ATOM 3274 C C . TYR A 1 407 ? 5.107 13.172 -0.792 1.00 96.81 407 TYR A C 1
ATOM 3276 O O . TYR A 1 407 ? 4.835 13.757 0.254 1.00 96.81 407 TYR A O 1
ATOM 3284 N N . ARG A 1 408 ? 5.762 13.775 -1.794 1.00 95.81 408 ARG A N 1
ATOM 3285 C CA . ARG A 1 408 ? 6.156 15.199 -1.871 1.00 95.81 408 ARG A CA 1
ATOM 3286 C C . ARG A 1 408 ? 7.206 15.717 -0.874 1.00 95.81 408 ARG A C 1
ATOM 3288 O O . ARG A 1 408 ? 7.527 16.901 -0.956 1.00 95.81 408 ARG A O 1
ATOM 3295 N N . ASP A 1 409 ? 7.768 14.892 0.013 1.00 95.62 409 ASP A N 1
ATOM 3296 C CA . ASP A 1 409 ? 8.843 15.316 0.940 1.00 95.62 409 ASP A CA 1
ATOM 3297 C C . ASP A 1 409 ? 9.979 14.295 1.077 1.00 95.62 409 ASP A C 1
ATOM 3299 O O . ASP A 1 409 ? 10.461 14.022 2.174 1.00 95.62 409 ASP A O 1
ATOM 3303 N N . LEU A 1 410 ? 10.403 13.673 -0.026 1.00 98.00 410 LEU A N 1
ATOM 3304 C CA . LEU A 1 410 ? 11.557 12.775 0.032 1.00 98.00 410 LEU A CA 1
ATOM 3305 C C . LEU A 1 410 ? 12.819 13.577 0.315 1.00 98.00 410 LEU A C 1
ATOM 3307 O O . LEU A 1 410 ? 13.151 14.493 -0.430 1.00 98.00 410 LEU A O 1
ATOM 3311 N N . LYS A 1 411 ? 13.510 13.174 1.378 1.00 96.38 411 LYS A N 1
ATOM 3312 C CA . LYS A 1 411 ? 14.821 13.655 1.804 1.00 96.38 411 LYS A CA 1
ATOM 3313 C C . LYS A 1 411 ? 15.455 12.623 2.746 1.00 96.38 411 LYS A C 1
ATOM 3315 O O . LYS A 1 411 ? 14.717 11.798 3.299 1.00 96.38 411 LYS A O 1
ATOM 3320 N N . PRO A 1 412 ? 16.782 12.637 2.944 1.00 96.94 412 PRO A N 1
ATOM 3321 C CA . PRO A 1 412 ? 17.464 11.669 3.798 1.00 96.94 412 PRO A CA 1
ATOM 3322 C C . PRO A 1 412 ? 16.947 11.636 5.248 1.00 96.94 412 PRO A C 1
ATOM 3324 O O . PRO A 1 412 ? 17.001 10.595 5.891 1.00 96.94 412 PRO A O 1
ATOM 3327 N N . GLU A 1 413 ? 16.427 12.743 5.769 1.00 94.31 413 GLU A N 1
ATOM 3328 C CA . GLU A 1 413 ? 15.887 12.872 7.129 1.00 94.31 413 GLU A CA 1
ATOM 3329 C C . GLU A 1 413 ? 14.584 12.080 7.318 1.00 94.31 413 GLU A C 1
ATOM 3331 O O . GLU A 1 413 ? 14.311 11.566 8.399 1.00 94.31 413 GLU A O 1
ATOM 3336 N N . ASN A 1 414 ? 13.796 11.913 6.250 1.00 96.06 414 ASN A N 1
ATOM 3337 C CA . ASN A 1 414 ? 12.526 11.181 6.292 1.00 96.06 414 ASN A CA 1
ATOM 3338 C C . ASN A 1 414 ? 12.685 9.681 5.985 1.00 96.06 414 ASN A C 1
ATOM 3340 O O . ASN A 1 414 ? 11.698 8.951 5.864 1.00 96.06 414 ASN A O 1
ATOM 3344 N N . ILE A 1 415 ? 13.921 9.202 5.844 1.00 98.12 415 ILE A N 1
ATOM 3345 C CA . ILE A 1 415 ? 14.241 7.797 5.602 1.00 98.12 415 ILE A CA 1
ATOM 3346 C C . ILE A 1 415 ? 14.939 7.269 6.853 1.00 98.12 415 ILE A C 1
ATOM 3348 O O . ILE A 1 415 ? 15.952 7.810 7.287 1.00 98.12 415 ILE A O 1
ATOM 3352 N N . LEU A 1 416 ? 14.414 6.196 7.434 1.00 97.44 416 LEU A N 1
ATOM 3353 C CA . LEU A 1 416 ? 15.036 5.500 8.558 1.00 97.44 416 LEU A CA 1
ATOM 3354 C C . LEU A 1 416 ? 15.678 4.204 8.065 1.00 97.44 416 LEU A C 1
ATOM 3356 O O . LEU A 1 416 ? 15.179 3.598 7.120 1.00 97.44 416 LEU A O 1
ATOM 3360 N N . ILE A 1 417 ? 16.760 3.758 8.699 1.00 96.31 417 ILE A N 1
ATOM 3361 C CA . ILE A 1 417 ? 17.389 2.458 8.414 1.00 96.31 417 ILE A CA 1
ATOM 3362 C C . ILE A 1 417 ? 17.087 1.520 9.578 1.00 96.31 417 ILE A C 1
ATOM 3364 O O . ILE A 1 417 ? 17.303 1.877 10.732 1.00 96.31 417 ILE A O 1
ATOM 3368 N N . ASN A 1 418 ? 16.575 0.324 9.305 1.00 94.06 418 ASN A N 1
ATOM 3369 C CA . ASN A 1 418 ? 16.302 -0.673 10.337 1.00 94.06 418 ASN A CA 1
ATOM 3370 C C . ASN A 1 418 ? 17.540 -1.552 10.621 1.00 94.06 418 ASN A C 1
ATOM 3372 O O . ASN A 1 418 ? 18.544 -1.486 9.917 1.00 94.06 418 ASN A O 1
ATOM 3376 N N . ALA A 1 419 ? 17.491 -2.390 11.661 1.00 92.62 419 ALA A N 1
ATOM 3377 C CA . ALA A 1 419 ? 18.599 -3.280 12.032 1.00 92.62 419 ALA A CA 1
ATOM 3378 C C . ALA A 1 419 ? 18.993 -4.278 10.922 1.00 92.62 419 ALA A C 1
ATOM 3380 O O . ALA A 1 419 ? 20.149 -4.690 10.840 1.00 92.62 419 ALA A O 1
ATOM 3381 N N . ASP A 1 420 ? 18.045 -4.652 10.058 1.00 91.81 420 ASP A N 1
ATOM 3382 C CA . ASP A 1 420 ? 18.276 -5.501 8.882 1.00 91.81 420 ASP A CA 1
ATOM 3383 C C . ASP A 1 420 ? 18.994 -4.763 7.731 1.00 91.81 420 ASP A C 1
ATOM 3385 O O . ASP A 1 420 ? 19.426 -5.408 6.776 1.00 91.81 420 ASP A O 1
ATOM 3389 N N . GLY A 1 421 ? 19.164 -3.440 7.840 1.00 95.88 421 GLY A N 1
ATOM 3390 C CA . GLY A 1 421 ? 19.766 -2.565 6.833 1.00 95.88 421 GLY A CA 1
ATOM 3391 C C . GLY A 1 421 ? 18.788 -2.061 5.766 1.00 95.88 421 GLY A C 1
ATOM 3392 O O . GLY A 1 421 ? 19.187 -1.293 4.893 1.00 95.88 421 GLY A O 1
ATOM 3393 N N . TYR A 1 422 ? 17.512 -2.451 5.823 1.00 97.50 422 TYR A N 1
ATOM 3394 C CA . TYR A 1 422 ? 16.478 -1.955 4.913 1.00 97.50 422 TYR A CA 1
ATOM 3395 C C . TYR A 1 422 ? 15.933 -0.604 5.372 1.00 97.50 422 TYR A C 1
ATOM 3397 O O . TYR A 1 422 ? 15.937 -0.284 6.565 1.00 97.50 422 TYR A O 1
ATOM 3405 N N . VAL A 1 423 ? 15.440 0.189 4.419 1.00 98.06 423 VAL A N 1
ATOM 3406 C CA . VAL A 1 423 ? 14.871 1.501 4.720 1.00 98.06 423 VAL A CA 1
ATOM 3407 C C . VAL A 1 423 ? 13.402 1.415 5.109 1.00 98.06 423 VAL A C 1
ATOM 3409 O O . VAL A 1 423 ? 12.664 0.531 4.676 1.00 98.06 423 VAL A O 1
ATOM 3412 N N . LYS A 1 424 ? 12.976 2.386 5.908 1.00 97.50 424 LYS A N 1
ATOM 3413 C CA . LYS A 1 424 ? 11.594 2.655 6.286 1.00 97.50 424 LYS A CA 1
ATOM 3414 C C . LYS A 1 424 ? 11.328 4.144 6.076 1.00 97.50 424 LYS A C 1
ATOM 3416 O O . LYS A 1 424 ? 11.889 4.979 6.781 1.00 97.50 424 LYS A O 1
ATOM 3421 N N . LEU A 1 425 ? 10.503 4.477 5.089 1.00 97.94 425 LEU A N 1
ATOM 3422 C CA . LEU A 1 425 ? 10.042 5.836 4.840 1.00 97.94 425 LEU A CA 1
ATOM 3423 C C . LEU A 1 425 ? 9.052 6.240 5.932 1.00 97.94 425 LEU A C 1
ATOM 3425 O O . LEU A 1 425 ? 8.128 5.488 6.258 1.00 97.94 425 LEU A O 1
ATOM 3429 N N . THR A 1 426 ? 9.256 7.425 6.490 1.00 95.25 426 THR A N 1
ATOM 3430 C CA . THR A 1 426 ? 8.423 8.002 7.545 1.00 95.25 426 THR A CA 1
ATOM 3431 C C . THR A 1 426 ? 7.898 9.378 7.126 1.00 95.25 426 THR A C 1
ATOM 3433 O O . THR A 1 426 ? 8.149 9.834 6.018 1.00 95.25 426 THR A O 1
ATOM 3436 N N . ASP A 1 427 ? 7.143 10.022 8.012 1.00 90.88 427 ASP A N 1
ATOM 3437 C CA . ASP A 1 427 ? 6.616 11.386 7.883 1.00 90.88 427 ASP A CA 1
ATOM 3438 C C . ASP A 1 427 ? 5.807 11.655 6.598 1.00 90.88 427 ASP A C 1
ATOM 3440 O O . ASP A 1 427 ? 6.307 12.142 5.588 1.00 90.88 427 ASP A O 1
ATOM 3444 N N . PHE A 1 428 ? 4.506 11.357 6.647 1.00 93.31 428 PHE A N 1
ATOM 3445 C CA . PHE A 1 428 ? 3.573 11.546 5.528 1.00 93.31 428 PHE A CA 1
ATOM 3446 C C . PHE A 1 428 ? 2.845 12.900 5.602 1.00 93.31 428 PHE A C 1
ATOM 3448 O O . PHE A 1 428 ? 1.790 13.078 4.994 1.00 93.31 428 PHE A O 1
ATOM 3455 N N . GLY A 1 429 ? 3.402 13.878 6.327 1.00 89.06 429 GLY A N 1
ATOM 3456 C CA . GLY A 1 429 ? 2.787 15.189 6.562 1.00 89.06 429 GLY A CA 1
ATOM 3457 C C . GLY A 1 429 ? 2.488 15.999 5.294 1.00 89.06 429 GLY A C 1
ATOM 3458 O O . GLY A 1 429 ? 1.531 16.774 5.265 1.00 89.06 429 GLY A O 1
ATOM 3459 N N . PHE A 1 430 ? 3.267 15.807 4.222 1.00 90.25 430 PHE A N 1
ATOM 3460 C CA . PHE A 1 430 ? 2.999 16.402 2.905 1.00 90.25 430 PHE A CA 1
ATOM 3461 C C . PHE A 1 430 ? 2.406 15.412 1.904 1.00 90.25 430 PHE A C 1
ATOM 3463 O O . PHE A 1 430 ? 2.103 15.808 0.773 1.00 90.25 430 PHE A O 1
ATOM 3470 N N . ALA A 1 431 ? 2.156 14.165 2.297 1.00 93.56 431 ALA A N 1
ATOM 3471 C CA . ALA A 1 431 ? 1.518 13.212 1.413 1.00 93.56 431 ALA A CA 1
ATOM 3472 C C . ALA A 1 431 ? 0.080 13.647 1.103 1.00 93.56 431 ALA A C 1
ATOM 3474 O O . ALA A 1 431 ? -0.618 14.234 1.934 1.00 93.56 431 ALA A O 1
ATOM 3475 N N . LYS A 1 432 ? -0.373 13.396 -0.125 1.00 89.19 432 LYS A N 1
ATOM 3476 C CA . LYS A 1 432 ? -1.725 13.770 -0.550 1.00 89.19 432 LYS A CA 1
ATOM 3477 C C . LYS A 1 432 ? -2.258 12.816 -1.603 1.00 89.19 432 LYS A C 1
ATOM 3479 O O . LYS A 1 432 ? -1.533 12.456 -2.526 1.00 89.19 432 LYS A O 1
ATOM 3484 N N . VAL A 1 433 ? -3.542 12.480 -1.498 1.00 87.44 433 VAL A N 1
ATOM 3485 C CA . VAL A 1 433 ? -4.275 11.800 -2.571 1.00 87.44 433 VAL A CA 1
ATOM 3486 C C . VAL A 1 433 ? -4.562 12.811 -3.687 1.00 87.44 433 VAL A C 1
ATOM 3488 O O . VAL A 1 433 ? -5.196 13.841 -3.447 1.00 87.44 433 VAL A O 1
ATOM 3491 N N . ILE A 1 434 ? -4.054 12.561 -4.894 1.00 84.44 434 ILE A N 1
ATOM 3492 C CA . ILE A 1 434 ? -4.159 13.456 -6.052 1.00 84.44 434 ILE A CA 1
ATOM 3493 C C . ILE A 1 434 ? -4.681 12.665 -7.255 1.00 84.44 434 ILE A C 1
ATOM 3495 O O . ILE A 1 434 ? -3.946 11.892 -7.862 1.00 84.44 434 ILE A O 1
ATOM 3499 N N . GLU A 1 435 ? -5.932 12.917 -7.644 1.00 73.81 435 GLU A N 1
ATOM 3500 C CA . GLU A 1 435 ? -6.534 12.337 -8.859 1.00 73.81 435 GLU A CA 1
ATOM 3501 C C . GLU A 1 435 ? -6.050 13.028 -10.142 1.00 73.81 435 GLU A C 1
ATOM 3503 O O . GLU A 1 435 ? -5.890 12.400 -11.189 1.00 73.81 435 GLU A O 1
ATOM 3508 N N . HIS A 1 436 ? -5.805 14.339 -10.068 1.00 77.25 436 HIS A N 1
ATOM 3509 C CA . HIS A 1 436 ? -5.385 15.153 -11.209 1.00 77.25 436 HIS A CA 1
ATOM 3510 C C . HIS A 1 436 ? -4.123 15.956 -10.883 1.00 77.25 436 HIS A C 1
ATOM 3512 O O . HIS A 1 436 ? -3.007 15.477 -11.079 1.00 77.25 436 HIS A O 1
ATOM 3518 N N . ARG A 1 437 ? -4.274 17.190 -10.389 1.00 86.44 437 ARG A N 1
ATOM 3519 C CA . ARG A 1 437 ? -3.158 18.076 -10.039 1.00 86.44 437 ARG A CA 1
ATOM 3520 C C . ARG A 1 437 ? -3.417 18.781 -8.718 1.00 86.44 437 ARG A C 1
ATOM 3522 O O . ARG A 1 437 ? -4.555 19.092 -8.381 1.00 86.44 437 A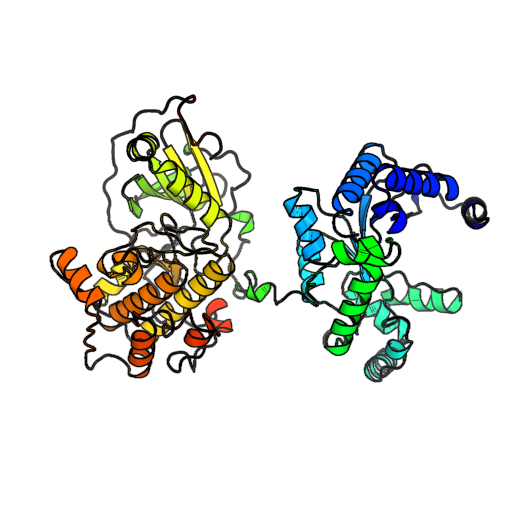RG A O 1
ATOM 3529 N N . THR A 1 438 ? -2.341 19.083 -8.005 1.00 89.06 438 THR A N 1
ATOM 3530 C CA . THR A 1 438 ? -2.338 19.983 -6.850 1.00 89.06 438 THR A CA 1
ATOM 3531 C C . THR A 1 438 ? -1.440 21.189 -7.132 1.00 89.06 438 THR A C 1
ATOM 3533 O O . THR A 1 438 ? -0.564 21.135 -7.995 1.00 89.06 438 THR A O 1
ATOM 3536 N N . TYR A 1 439 ? -1.656 22.282 -6.404 1.00 90.50 439 TYR A N 1
ATOM 3537 C CA . TYR A 1 439 ? -0.946 23.559 -6.583 1.00 90.50 439 TYR A CA 1
ATOM 3538 C C . TYR A 1 439 ? -0.218 24.012 -5.308 1.00 90.50 439 TYR A C 1
ATOM 3540 O O . TYR A 1 439 ? 0.336 25.102 -5.248 1.00 90.50 439 TYR A O 1
ATOM 3548 N N . THR A 1 440 ? -0.223 23.182 -4.264 1.00 86.75 440 THR A N 1
ATOM 3549 C CA . THR A 1 440 ? 0.413 23.500 -2.981 1.00 86.75 440 THR A CA 1
ATOM 3550 C C . THR A 1 440 ? 1.934 23.495 -3.114 1.00 86.75 440 THR A C 1
ATOM 3552 O O . THR A 1 440 ? 2.514 22.444 -3.367 1.00 86.75 440 THR A O 1
ATOM 3555 N N . LEU A 1 441 ? 2.577 24.641 -2.898 1.00 89.44 441 LEU A N 1
ATOM 3556 C CA . LEU A 1 441 ? 4.031 24.736 -2.774 1.00 89.44 441 LEU A CA 1
ATOM 3557 C C . LEU A 1 441 ? 4.467 24.099 -1.442 1.00 89.44 441 LEU A C 1
ATOM 3559 O O . LEU A 1 441 ? 4.206 24.658 -0.379 1.00 89.44 441 LEU A O 1
ATOM 3563 N N . CYS A 1 442 ? 5.080 22.919 -1.497 1.00 88.31 442 CYS A N 1
ATOM 3564 C CA . CYS A 1 442 ? 5.592 22.192 -0.334 1.00 88.31 442 CYS A CA 1
ATOM 3565 C C . CYS A 1 442 ? 6.827 21.363 -0.707 1.00 88.31 442 CYS A C 1
ATOM 3567 O O . CYS A 1 442 ? 7.134 21.201 -1.890 1.00 88.31 442 CYS A O 1
ATOM 3569 N N . GLY A 1 443 ? 7.492 20.824 0.313 1.00 89.00 443 GLY A N 1
ATOM 3570 C CA . GLY A 1 443 ? 8.732 20.067 0.183 1.00 89.00 443 GLY A CA 1
ATOM 3571 C C . GLY A 1 443 ? 9.954 20.882 0.596 1.00 89.00 443 GLY A C 1
ATOM 3572 O O . GLY A 1 443 ? 9.862 22.055 0.965 1.00 89.00 443 GLY A O 1
ATOM 3573 N N . THR A 1 444 ? 11.106 20.227 0.541 1.00 90.88 444 THR A N 1
ATOM 3574 C CA . THR A 1 444 ? 12.390 20.785 0.977 1.00 90.88 444 THR A CA 1
ATOM 3575 C C . THR A 1 444 ? 13.093 21.485 -0.204 1.00 90.88 444 THR A C 1
ATOM 3577 O O . THR A 1 444 ? 13.068 20.931 -1.310 1.00 90.88 444 THR A O 1
ATOM 3580 N N . PRO A 1 445 ? 13.673 22.697 -0.039 1.00 93.56 445 PRO A N 1
ATOM 3581 C CA . PRO A 1 445 ? 14.153 23.525 -1.155 1.00 93.56 445 PRO A CA 1
ATOM 3582 C C . PRO A 1 445 ? 15.085 22.822 -2.150 1.00 93.56 445 PRO A C 1
ATOM 3584 O O . PRO A 1 445 ? 14.932 22.990 -3.355 1.00 93.56 445 PRO A O 1
ATOM 3587 N N . GLU A 1 446 ? 16.011 22.000 -1.667 1.00 95.19 446 GLU A N 1
ATOM 3588 C CA . GLU A 1 446 ? 17.012 21.267 -2.450 1.00 95.19 446 GLU A CA 1
ATOM 3589 C C . GLU A 1 446 ? 16.401 20.136 -3.295 1.00 95.19 446 GLU A C 1
ATOM 3591 O O . GLU A 1 446 ? 16.991 19.695 -4.284 1.00 95.19 446 GLU A O 1
ATOM 3596 N N . TYR A 1 447 ? 15.209 19.674 -2.913 1.00 97.25 447 TYR A N 1
ATOM 3597 C CA . TYR A 1 447 ? 14.522 18.516 -3.484 1.00 97.25 447 TYR A CA 1
ATOM 3598 C C . TYR A 1 447 ? 13.356 18.891 -4.403 1.00 97.25 447 TYR A C 1
ATOM 3600 O O . TYR A 1 447 ? 12.862 18.053 -5.160 1.00 97.25 447 TYR A O 1
ATOM 3608 N N . ILE A 1 448 ? 12.910 20.145 -4.368 1.00 95.38 448 ILE A N 1
ATOM 3609 C CA . ILE A 1 448 ? 11.684 20.566 -5.040 1.00 95.38 448 ILE A CA 1
ATOM 3610 C C . ILE A 1 448 ? 11.798 20.491 -6.575 1.00 95.38 448 ILE A C 1
ATOM 3612 O O . ILE A 1 448 ? 12.807 20.859 -7.179 1.00 95.38 448 ILE A O 1
ATOM 3616 N N . ALA A 1 449 ? 10.743 20.005 -7.231 1.00 96.69 449 ALA A N 1
ATOM 3617 C CA . ALA A 1 449 ? 10.698 19.888 -8.687 1.00 96.69 449 ALA A CA 1
ATOM 3618 C C . ALA A 1 449 ? 10.388 21.243 -9.364 1.00 96.69 449 ALA A C 1
ATOM 3620 O O . ALA A 1 449 ? 9.633 22.056 -8.815 1.00 96.69 449 ALA A O 1
ATOM 3621 N N . PRO A 1 450 ? 10.901 21.504 -10.584 1.00 96.75 450 PRO A N 1
ATOM 3622 C CA . PRO A 1 450 ? 10.762 22.803 -11.247 1.00 96.75 450 PRO A CA 1
ATOM 3623 C C . PRO A 1 450 ? 9.302 23.197 -11.510 1.00 96.75 450 PRO A C 1
ATOM 3625 O O . PRO A 1 450 ? 8.946 24.368 -11.417 1.00 96.75 450 PRO A O 1
ATOM 3628 N N . GLU A 1 451 ? 8.419 22.244 -11.809 1.00 95.69 451 GLU A N 1
ATOM 3629 C CA . GLU A 1 451 ? 6.995 22.516 -12.029 1.00 95.69 451 GLU A CA 1
ATOM 3630 C C . GLU A 1 451 ? 6.239 22.959 -10.766 1.00 95.69 451 GLU A C 1
ATOM 3632 O O . GLU A 1 451 ? 5.223 23.652 -10.886 1.00 95.69 451 GLU A O 1
ATOM 3637 N N . VAL A 1 452 ? 6.739 22.601 -9.576 1.00 95.38 452 VAL A N 1
ATOM 3638 C CA . VAL A 1 452 ? 6.188 23.049 -8.290 1.00 95.38 452 VAL A CA 1
ATOM 3639 C C . VAL A 1 452 ? 6.545 24.522 -8.075 1.00 95.38 452 VAL A C 1
ATOM 3641 O O . VAL A 1 452 ? 5.660 25.321 -7.780 1.00 95.38 452 VAL A O 1
ATOM 3644 N N . LEU A 1 453 ? 7.803 24.904 -8.338 1.00 93.88 453 LEU A N 1
ATOM 3645 C CA . LEU A 1 453 ? 8.273 26.298 -8.280 1.00 93.88 453 LEU A CA 1
ATOM 3646 C C . LEU A 1 453 ? 7.553 27.208 -9.281 1.00 93.88 453 LEU A C 1
ATOM 3648 O O . LEU A 1 453 ? 7.247 28.358 -8.983 1.00 93.88 453 LEU A O 1
ATOM 3652 N N . LEU A 1 454 ? 7.260 26.685 -10.473 1.00 91.81 454 LEU A N 1
ATOM 3653 C CA . LEU A 1 454 ? 6.551 27.416 -11.527 1.00 91.81 454 LEU A CA 1
ATOM 3654 C C . LEU A 1 454 ? 5.025 27.425 -11.347 1.00 91.81 454 LEU A C 1
ATOM 3656 O O . LEU A 1 454 ? 4.327 27.958 -12.209 1.00 91.81 454 LEU A O 1
ATOM 3660 N N . ASN A 1 455 ? 4.501 26.807 -10.283 1.00 90.25 455 ASN A N 1
ATOM 3661 C CA . ASN A 1 455 ? 3.071 26.702 -9.990 1.00 90.25 455 ASN A CA 1
ATOM 3662 C C . ASN A 1 455 ? 2.222 26.173 -11.175 1.00 90.25 455 ASN A C 1
ATOM 3664 O O . ASN A 1 455 ? 1.090 26.600 -11.399 1.00 90.25 455 ASN A O 1
ATOM 3668 N N . LYS A 1 456 ? 2.755 25.226 -11.965 1.00 85.75 456 LYS A N 1
ATOM 3669 C CA . LYS A 1 456 ? 2.089 24.691 -13.181 1.00 85.75 456 LYS A CA 1
ATOM 3670 C C . LYS A 1 456 ? 1.039 23.603 -12.895 1.00 85.75 456 LYS A C 1
ATOM 3672 O O . LYS A 1 456 ? 0.459 23.025 -13.821 1.00 85.75 456 LYS A O 1
ATOM 3677 N N . GLY A 1 457 ? 0.782 23.342 -11.614 1.00 86.81 457 GLY A N 1
ATOM 3678 C CA . GLY A 1 457 ? 0.061 22.170 -11.129 1.00 86.81 457 GLY A CA 1
ATOM 3679 C C . GLY A 1 457 ? 0.921 20.910 -11.254 1.00 86.81 457 GLY A C 1
ATOM 3680 O O . GLY A 1 457 ? 1.527 20.662 -12.295 1.00 86.81 457 GLY A O 1
ATOM 3681 N N . HIS A 1 458 ? 0.978 20.110 -10.195 1.00 91.19 458 HIS A N 1
ATOM 3682 C CA . HIS A 1 458 ? 1.855 18.943 -10.108 1.00 91.19 458 HIS A CA 1
ATOM 3683 C C . HIS A 1 458 ? 1.133 17.713 -9.542 1.00 91.19 458 HIS A C 1
ATOM 3685 O O . HIS A 1 458 ? 0.031 17.816 -9.002 1.00 91.19 458 HIS A O 1
ATOM 3691 N N . GLY A 1 459 ? 1.756 16.545 -9.692 1.00 94.19 459 GLY A N 1
ATOM 3692 C CA . GLY A 1 459 ? 1.244 15.249 -9.243 1.00 94.19 459 GLY A CA 1
ATOM 3693 C C . GLY A 1 459 ? 2.392 14.257 -9.058 1.00 94.19 459 GLY A C 1
ATOM 3694 O O . GLY A 1 459 ? 3.509 14.675 -8.770 1.00 94.19 459 GLY A O 1
ATOM 3695 N N . LYS A 1 460 ? 2.139 12.970 -9.301 1.00 95.81 460 LYS A N 1
ATOM 3696 C CA . LYS A 1 460 ? 3.092 11.844 -9.182 1.00 95.81 460 LYS A CA 1
ATOM 3697 C C . LYS A 1 460 ? 4.535 12.113 -9.679 1.00 95.81 460 LYS A C 1
ATOM 3699 O O . LYS A 1 460 ? 5.473 11.702 -9.001 1.00 95.81 460 LYS A O 1
ATOM 3704 N N . PRO A 1 461 ? 4.780 12.850 -10.788 1.00 97.06 461 PRO A N 1
ATOM 3705 C CA . PRO A 1 461 ? 6.137 13.051 -11.321 1.00 97.06 461 PRO A CA 1
ATOM 3706 C C . PRO A 1 461 ? 7.120 13.814 -10.429 1.00 97.06 461 PRO A C 1
ATOM 3708 O O . PRO A 1 461 ? 8.322 13.787 -10.712 1.00 97.06 461 PRO A O 1
ATOM 3711 N N . VAL A 1 462 ? 6.641 14.518 -9.398 1.00 97.81 462 VAL A N 1
ATOM 3712 C CA . VAL A 1 462 ? 7.520 15.234 -8.459 1.00 97.81 462 VAL A CA 1
ATOM 3713 C C . VAL A 1 462 ? 8.296 14.267 -7.572 1.00 97.81 462 VAL A C 1
ATOM 3715 O O . VAL A 1 462 ? 9.468 14.505 -7.307 1.00 97.81 462 VAL A O 1
ATOM 3718 N N . ASP A 1 463 ? 7.698 13.136 -7.195 1.00 98.44 463 ASP A N 1
ATOM 3719 C CA . ASP A 1 463 ? 8.369 12.125 -6.376 1.00 98.44 463 ASP A CA 1
ATOM 3720 C C . ASP A 1 463 ? 9.538 11.504 -7.162 1.00 98.44 463 ASP A C 1
ATOM 3722 O O . ASP A 1 463 ? 10.663 11.423 -6.671 1.00 98.44 463 ASP A O 1
ATOM 3726 N N . TRP A 1 464 ? 9.345 11.206 -8.450 1.00 98.62 464 TRP A N 1
ATOM 3727 C CA . TRP A 1 464 ? 10.425 10.715 -9.315 1.00 98.62 464 TRP A CA 1
ATOM 3728 C C . TRP A 1 464 ? 11.566 11.725 -9.501 1.00 98.62 464 TRP A C 1
ATOM 3730 O O . TRP A 1 464 ? 12.729 11.330 -9.597 1.00 98.62 464 TRP A O 1
ATOM 3740 N N . TRP A 1 465 ? 11.267 13.030 -9.494 1.00 98.62 465 TRP A N 1
ATOM 3741 C CA . TRP A 1 465 ? 12.305 14.064 -9.446 1.00 98.62 465 TRP A CA 1
ATOM 3742 C C . TRP A 1 465 ? 13.097 13.983 -8.138 1.00 98.62 465 TRP A C 1
ATOM 3744 O O . TRP A 1 465 ? 14.325 13.911 -8.177 1.00 98.62 465 TRP A O 1
ATOM 3754 N N . THR A 1 466 ? 12.409 13.916 -6.994 1.00 98.56 466 THR A N 1
ATOM 3755 C CA . THR A 1 466 ? 13.066 13.811 -5.681 1.00 98.56 466 THR A CA 1
ATOM 3756 C C . THR A 1 466 ? 13.928 12.551 -5.552 1.00 98.56 466 THR A C 1
ATOM 3758 O O . THR A 1 466 ? 15.013 12.620 -4.980 1.00 98.56 466 THR A O 1
ATOM 3761 N N . LEU A 1 467 ? 13.535 11.424 -6.166 1.00 98.81 467 LEU A N 1
ATOM 3762 C CA . LEU A 1 467 ? 14.375 10.222 -6.253 1.00 98.81 467 LEU A CA 1
ATOM 3763 C C . LEU A 1 467 ? 15.688 10.503 -7.000 1.00 98.81 467 LEU A C 1
ATOM 3765 O O . LEU A 1 467 ? 16.752 10.045 -6.588 1.00 98.81 467 LEU A O 1
ATOM 3769 N N . GLY A 1 468 ? 15.635 11.279 -8.085 1.00 98.69 468 GLY A N 1
ATOM 3770 C CA . GLY A 1 468 ? 16.828 11.700 -8.819 1.00 98.69 468 GLY A CA 1
ATOM 3771 C C . GLY A 1 468 ? 17.776 12.554 -7.972 1.00 98.69 468 GLY A C 1
ATOM 3772 O O . GLY A 1 468 ? 18.993 12.370 -8.054 1.00 98.69 468 GLY A O 1
ATOM 3773 N N . ILE A 1 469 ? 17.224 13.446 -7.140 1.00 98.62 469 ILE A N 1
ATOM 3774 C CA . ILE A 1 469 ? 17.988 14.257 -6.181 1.00 98.62 469 ILE A CA 1
ATOM 3775 C C . ILE A 1 469 ? 18.636 13.354 -5.127 1.00 98.62 469 ILE A C 1
ATOM 3777 O O . ILE A 1 469 ? 19.847 13.445 -4.927 1.00 98.62 469 ILE A O 1
ATOM 3781 N N . LEU A 1 470 ? 17.873 12.424 -4.542 1.00 98.69 470 LEU A N 1
ATOM 3782 C CA . LEU A 1 470 ? 18.368 11.491 -3.527 1.00 98.69 470 LEU A CA 1
ATOM 3783 C C . LEU A 1 470 ? 19.506 10.610 -4.061 1.00 98.69 470 LEU A C 1
ATOM 3785 O O . LEU A 1 470 ? 20.532 10.468 -3.405 1.00 98.69 470 LEU A O 1
ATOM 3789 N N . ILE A 1 471 ? 19.367 10.041 -5.267 1.00 98.75 471 ILE A N 1
ATOM 3790 C CA . ILE A 1 471 ? 20.428 9.224 -5.887 1.00 98.75 471 ILE A CA 1
ATOM 3791 C C . ILE A 1 471 ? 21.703 10.045 -6.083 1.00 98.75 471 ILE A C 1
ATOM 3793 O O . ILE A 1 471 ? 22.805 9.549 -5.841 1.00 98.75 471 ILE A O 1
ATOM 3797 N N . TYR A 1 472 ? 21.568 11.298 -6.524 1.00 98.62 472 TYR A N 1
ATOM 3798 C CA . TYR A 1 472 ? 22.714 12.187 -6.656 1.00 98.62 472 TYR A CA 1
ATOM 3799 C C . TYR A 1 472 ? 23.370 12.441 -5.294 1.00 98.62 472 TYR A C 1
ATOM 3801 O O . TYR A 1 472 ? 24.585 12.281 -5.172 1.00 98.62 472 TYR A O 1
ATOM 3809 N N . GLU A 1 473 ? 22.582 12.792 -4.277 1.00 98.31 473 GLU A N 1
ATOM 3810 C CA . GLU A 1 473 ? 23.089 13.095 -2.940 1.00 98.31 473 GLU A CA 1
ATOM 3811 C C . GLU A 1 473 ? 23.762 11.884 -2.286 1.00 98.31 473 GLU A C 1
ATOM 3813 O O . GLU A 1 473 ? 24.838 12.040 -1.717 1.00 98.31 473 GLU A O 1
ATOM 3818 N N . MET A 1 474 ? 23.226 10.671 -2.444 1.00 98.50 474 MET A N 1
ATOM 3819 C CA . MET A 1 474 ? 23.883 9.451 -1.961 1.00 98.50 474 MET A CA 1
ATOM 3820 C C . MET A 1 474 ? 25.277 9.272 -2.575 1.00 98.50 474 MET A C 1
ATOM 3822 O O . MET A 1 474 ? 26.238 9.012 -1.859 1.00 98.50 474 MET A O 1
ATOM 3826 N N . ILE A 1 475 ? 25.412 9.446 -3.892 1.00 98.12 475 ILE A N 1
ATOM 3827 C CA . ILE A 1 475 ? 26.669 9.182 -4.614 1.00 98.12 475 ILE A CA 1
ATOM 3828 C C . ILE A 1 475 ? 27.706 10.294 -4.394 1.00 98.12 475 ILE A C 1
ATOM 3830 O O . ILE A 1 475 ? 28.915 10.037 -4.411 1.00 98.12 475 ILE A O 1
ATOM 3834 N N . VAL A 1 476 ? 27.253 11.539 -4.242 1.00 97.38 476 VAL A N 1
ATOM 3835 C CA . VAL A 1 476 ? 28.116 12.730 -4.198 1.00 97.38 476 VAL A CA 1
ATOM 3836 C C . VAL A 1 476 ? 28.351 13.236 -2.771 1.00 97.38 476 VAL A C 1
ATOM 3838 O O . VAL A 1 476 ? 29.408 13.807 -2.508 1.00 97.38 476 VAL A O 1
ATOM 3841 N N . GLY A 1 477 ? 27.413 12.994 -1.854 1.00 96.38 477 GLY A N 1
ATOM 3842 C CA . GLY A 1 477 ? 27.419 13.462 -0.461 1.00 96.38 477 GLY A CA 1
ATOM 3843 C C . GLY A 1 477 ? 26.657 14.772 -0.218 1.00 96.38 477 GLY A C 1
ATOM 3844 O O . GLY A 1 477 ? 26.525 15.221 0.922 1.00 96.38 477 GLY A O 1
ATOM 3845 N N . TYR A 1 478 ? 26.174 15.416 -1.280 1.00 95.31 478 TYR A N 1
ATOM 3846 C CA . TYR A 1 478 ? 25.379 16.645 -1.232 1.00 95.31 478 TYR A CA 1
ATOM 3847 C C . TYR A 1 478 ? 24.461 16.730 -2.466 1.00 95.31 478 TYR A C 1
ATOM 3849 O O . TYR A 1 478 ? 24.779 16.119 -3.495 1.00 95.31 478 TYR A O 1
ATOM 3857 N N . PRO A 1 479 ? 23.328 17.456 -2.397 1.00 96.62 479 PRO A N 1
ATOM 3858 C CA . PRO A 1 479 ? 22.373 17.525 -3.501 1.00 96.62 479 PRO A CA 1
ATOM 3859 C C . PRO A 1 479 ? 22.941 18.292 -4.714 1.00 96.62 479 PRO A C 1
ATOM 3861 O O . PRO A 1 479 ? 23.901 19.052 -4.591 1.00 96.62 479 PRO A O 1
ATOM 3864 N N . PRO A 1 480 ? 22.385 18.117 -5.927 1.00 96.88 480 PRO A N 1
ATOM 3865 C CA . PRO A 1 480 ? 22.928 18.724 -7.144 1.00 96.88 480 PRO A CA 1
ATOM 3866 C C . PRO A 1 480 ? 22.705 20.240 -7.226 1.00 96.88 480 PRO A C 1
ATOM 3868 O O . PRO A 1 480 ? 23.432 20.925 -7.948 1.00 96.88 480 PRO A O 1
ATOM 3871 N N . PHE A 1 481 ? 21.709 20.762 -6.507 1.00 96.38 481 PHE A N 1
ATOM 3872 C CA . PHE A 1 481 ? 21.375 22.181 -6.458 1.00 96.38 481 PHE A CA 1
ATOM 3873 C C . PHE A 1 481 ? 21.569 22.682 -5.028 1.00 96.38 481 PHE A C 1
ATOM 3875 O O . PHE A 1 481 ? 20.738 22.434 -4.163 1.00 96.38 481 PHE A O 1
ATOM 3882 N N . VAL A 1 482 ? 22.685 23.366 -4.788 1.00 92.38 482 VAL A N 1
ATOM 3883 C CA . VAL A 1 482 ? 23.038 23.929 -3.478 1.00 92.38 482 VAL A CA 1
ATOM 3884 C C . VAL A 1 482 ? 23.334 25.403 -3.651 1.00 92.38 482 VAL A C 1
ATOM 3886 O O . VAL A 1 482 ? 24.034 25.785 -4.592 1.00 92.38 482 VAL A O 1
ATOM 3889 N N . ASP A 1 483 ? 22.819 26.219 -2.748 1.00 94.31 483 ASP A N 1
ATOM 3890 C CA . ASP A 1 483 ? 23.126 27.635 -2.596 1.00 94.31 483 ASP A CA 1
ATOM 3891 C C . ASP A 1 483 ? 22.973 28.012 -1.115 1.00 94.31 483 ASP A C 1
ATOM 3893 O O . ASP A 1 483 ? 22.397 27.241 -0.350 1.00 94.31 483 ASP A O 1
ATOM 3897 N N . GLU A 1 484 ? 23.496 29.169 -0.715 1.00 91.75 484 GLU A N 1
ATOM 3898 C CA . GLU A 1 484 ? 23.310 29.685 0.647 1.00 91.75 484 GLU A CA 1
ATOM 3899 C C . GLU A 1 484 ? 21.897 30.250 0.837 1.00 91.75 484 GLU A C 1
ATOM 3901 O O . GLU A 1 484 ? 21.349 30.187 1.936 1.00 91.75 484 GLU A O 1
ATOM 3906 N N . ASP A 1 485 ? 21.293 30.772 -0.238 1.00 92.75 485 ASP A N 1
ATOM 3907 C CA . ASP A 1 485 ? 19.941 31.324 -0.222 1.00 92.75 485 ASP A CA 1
ATOM 3908 C C . ASP A 1 485 ? 18.939 30.415 -0.967 1.00 92.75 485 ASP A C 1
ATOM 3910 O O . ASP A 1 485 ? 19.208 29.988 -2.099 1.00 92.75 485 ASP A O 1
ATOM 3914 N N . PRO A 1 486 ? 17.739 30.159 -0.405 1.00 91.69 486 PRO A N 1
ATOM 3915 C CA . PRO A 1 486 ? 16.713 29.355 -1.067 1.00 91.69 486 PRO A CA 1
ATOM 3916 C C . PRO A 1 486 ? 16.344 29.837 -2.477 1.00 91.69 486 PRO A C 1
ATOM 3918 O O . PRO A 1 486 ? 16.081 29.015 -3.355 1.00 91.69 486 PRO A O 1
ATOM 3921 N N . MET A 1 487 ? 16.362 31.148 -2.748 1.00 93.25 487 MET A N 1
ATOM 3922 C CA . MET A 1 487 ? 16.103 31.665 -4.094 1.00 93.25 487 MET A CA 1
ATOM 3923 C C . MET A 1 487 ? 17.220 31.279 -5.069 1.00 93.25 487 MET A C 1
ATOM 3925 O O . MET A 1 487 ? 16.939 30.970 -6.228 1.00 93.25 487 MET A O 1
ATOM 3929 N N . GLY A 1 488 ? 18.473 31.243 -4.609 1.00 96.06 488 GLY A N 1
ATOM 3930 C CA . GLY A 1 488 ? 19.608 30.742 -5.386 1.00 96.06 488 GLY A CA 1
ATOM 3931 C C . GLY A 1 488 ? 19.447 29.264 -5.757 1.00 96.06 488 GLY A C 1
ATOM 3932 O O . GLY A 1 488 ? 19.671 28.882 -6.911 1.00 96.06 488 GLY A O 1
ATOM 3933 N N . ILE A 1 489 ? 18.956 28.441 -4.821 1.00 95.69 489 ILE A N 1
ATOM 3934 C CA . ILE A 1 489 ? 18.602 27.033 -5.077 1.00 95.69 489 ILE A CA 1
ATOM 3935 C C . ILE A 1 489 ? 17.520 26.953 -6.164 1.00 95.69 489 ILE A C 1
ATOM 3937 O O . ILE A 1 489 ? 17.690 26.245 -7.160 1.00 95.69 489 ILE A O 1
ATOM 3941 N N . TYR A 1 490 ? 16.442 27.731 -6.036 1.00 95.44 490 TYR A N 1
ATOM 3942 C CA . TYR A 1 490 ? 15.344 27.742 -7.008 1.00 95.44 490 TYR A CA 1
ATOM 3943 C C . TYR A 1 490 ? 15.805 28.159 -8.408 1.00 95.44 490 TYR A C 1
ATOM 3945 O O . TYR A 1 490 ? 15.439 27.522 -9.397 1.00 95.44 490 TYR A O 1
ATOM 3953 N N . GLN A 1 491 ? 16.660 29.179 -8.513 1.00 96.00 491 GLN A N 1
ATOM 3954 C CA . GLN A 1 491 ? 17.243 29.600 -9.789 1.00 96.00 491 GLN A CA 1
ATOM 3955 C C . GLN A 1 491 ? 18.072 28.482 -10.436 1.00 96.00 491 GLN A C 1
ATOM 3957 O O . GLN A 1 491 ? 17.971 28.260 -11.645 1.00 96.00 491 GLN A O 1
ATOM 3962 N N . LYS A 1 492 ? 18.852 27.736 -9.644 1.00 96.44 492 LYS A N 1
ATOM 3963 C CA . LYS A 1 492 ? 19.647 26.592 -10.121 1.00 96.44 492 LYS A CA 1
ATOM 3964 C C . LYS A 1 492 ? 18.770 25.431 -10.594 1.00 96.44 492 LYS A C 1
ATOM 3966 O O . LYS A 1 492 ? 19.042 24.877 -11.662 1.00 96.44 492 LYS A O 1
ATOM 3971 N N . ILE A 1 493 ? 17.698 25.119 -9.863 1.00 96.38 493 ILE A N 1
ATOM 3972 C CA . ILE A 1 493 ? 16.708 24.102 -10.252 1.00 96.38 493 ILE A CA 1
ATOM 3973 C C . ILE A 1 493 ? 16.071 24.464 -11.597 1.00 96.38 493 ILE A C 1
ATOM 3975 O O . ILE A 1 493 ? 16.044 23.642 -12.513 1.00 96.38 493 ILE A O 1
ATOM 3979 N N . LEU A 1 494 ? 15.614 25.710 -11.751 1.00 94.69 494 LEU A N 1
ATOM 3980 C CA . LEU A 1 494 ? 14.989 26.188 -12.988 1.00 94.69 494 LEU A CA 1
ATOM 3981 C C . LEU A 1 494 ? 15.973 26.242 -14.166 1.00 94.69 494 LEU A C 1
ATOM 3983 O O . LEU A 1 494 ? 15.574 26.004 -15.306 1.00 94.69 494 LEU A O 1
ATOM 3987 N N . ALA A 1 495 ? 17.256 26.509 -13.905 1.00 94.75 495 ALA A N 1
ATOM 3988 C CA . ALA A 1 495 ? 18.302 26.449 -14.922 1.00 94.75 495 ALA A CA 1
ATOM 3989 C C . ALA A 1 495 ? 18.609 25.011 -15.384 1.00 94.75 495 ALA A C 1
ATOM 3991 O O . ALA A 1 495 ? 19.114 24.828 -16.494 1.00 94.75 495 ALA A O 1
ATOM 3992 N N . GLY A 1 496 ? 18.345 23.997 -14.549 1.00 91.25 496 GLY A N 1
ATOM 3993 C CA . GLY A 1 496 ? 18.482 22.576 -14.891 1.00 91.25 496 GLY A CA 1
ATOM 3994 C C . GLY A 1 496 ? 19.915 22.116 -15.193 1.00 91.25 496 GLY A C 1
ATOM 3995 O O . GLY A 1 496 ? 20.115 21.076 -15.824 1.00 91.25 496 GLY A O 1
ATOM 3996 N N . LYS A 1 497 ? 20.931 22.888 -14.786 1.00 91.88 497 LYS A N 1
ATOM 3997 C CA . LYS A 1 497 ? 22.345 22.570 -15.032 1.00 91.88 497 LYS A CA 1
ATOM 3998 C C . LYS A 1 497 ? 22.895 21.704 -13.902 1.00 91.88 497 LYS A C 1
ATOM 4000 O O . LYS A 1 497 ? 23.134 22.203 -12.810 1.00 91.88 497 LYS A O 1
ATOM 4005 N N . ILE A 1 498 ? 23.138 20.426 -14.191 1.00 94.94 498 ILE A N 1
ATOM 4006 C CA . ILE A 1 498 ? 23.695 19.462 -13.232 1.00 94.94 498 ILE A CA 1
ATOM 4007 C C . ILE A 1 498 ? 25.109 19.066 -13.656 1.00 94.94 498 ILE A C 1
ATOM 4009 O O . ILE A 1 498 ? 25.332 18.606 -14.782 1.00 94.94 498 ILE A O 1
ATOM 4013 N N . THR A 1 499 ? 26.057 19.190 -12.732 1.00 94.69 499 THR A N 1
ATOM 4014 C CA . THR A 1 499 ? 27.442 18.745 -12.919 1.00 94.69 499 THR A CA 1
ATOM 4015 C C . THR A 1 499 ? 27.617 17.370 -12.294 1.00 94.69 499 THR A C 1
ATOM 4017 O O . THR A 1 499 ? 27.294 17.177 -11.136 1.00 94.69 499 THR A O 1
ATOM 4020 N N . PHE A 1 500 ? 28.154 16.405 -13.043 1.00 96.62 500 PHE A N 1
ATOM 4021 C CA . PHE A 1 500 ? 28.399 15.056 -12.525 1.00 96.62 500 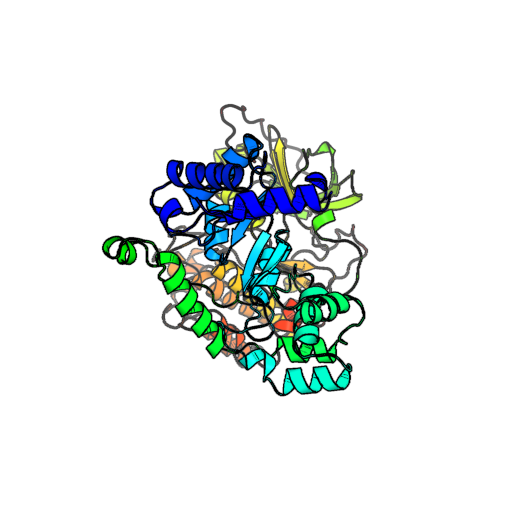PHE A CA 1
ATOM 4022 C C . PHE A 1 500 ? 29.903 14.835 -12.329 1.00 96.62 500 PHE A C 1
ATOM 4024 O O . PHE A 1 500 ? 30.631 14.874 -13.330 1.00 96.62 500 PHE A O 1
ATOM 4031 N N . PRO A 1 501 ? 30.381 14.574 -11.099 1.00 95.06 501 PRO A N 1
ATOM 4032 C CA . PRO A 1 501 ? 31.792 14.297 -10.851 1.00 95.06 501 PRO A CA 1
ATOM 4033 C C . PRO A 1 501 ? 32.222 12.952 -11.461 1.00 95.06 501 PRO A C 1
ATOM 4035 O O . PRO A 1 501 ? 31.397 12.097 -11.780 1.00 95.06 501 PRO A O 1
ATOM 4038 N N . LYS A 1 502 ? 33.537 12.739 -11.618 1.00 94.31 502 LYS A N 1
ATOM 4039 C CA . LYS A 1 502 ? 34.090 11.511 -12.231 1.00 94.31 502 LYS A CA 1
ATOM 4040 C C . LYS A 1 502 ? 33.737 10.229 -11.467 1.00 94.31 502 LYS A C 1
ATOM 4042 O O . LYS A 1 502 ? 33.680 9.170 -12.077 1.00 94.31 502 LYS A O 1
ATOM 4047 N N . ILE A 1 503 ? 33.481 10.340 -10.163 1.00 93.00 503 ILE A N 1
ATOM 4048 C CA . ILE A 1 503 ? 33.064 9.228 -9.295 1.00 93.00 503 ILE A CA 1
ATOM 4049 C C . ILE A 1 503 ? 31.673 8.676 -9.637 1.00 93.00 503 ILE A C 1
ATOM 4051 O O . ILE A 1 503 ? 31.311 7.601 -9.172 1.00 93.00 503 ILE A O 1
ATOM 4055 N N . PHE A 1 504 ? 30.875 9.408 -10.417 1.00 95.44 504 PHE A N 1
ATOM 4056 C CA . PHE A 1 504 ? 29.492 9.046 -10.686 1.00 95.44 504 PHE A CA 1
ATOM 4057 C C . PHE A 1 504 ? 29.424 7.878 -11.674 1.00 95.44 504 PHE A C 1
ATOM 4059 O O . PHE A 1 504 ? 29.810 8.015 -12.839 1.00 95.44 504 PHE A O 1
ATOM 4066 N N . HIS A 1 505 ? 28.895 6.739 -11.223 1.00 95.06 505 HIS A N 1
ATOM 4067 C CA . HIS A 1 505 ? 28.750 5.551 -12.058 1.00 95.06 505 HIS A CA 1
ATOM 4068 C C . HIS A 1 505 ? 27.931 5.854 -13.324 1.00 95.06 505 HIS A C 1
ATOM 4070 O O . HIS A 1 505 ? 26.913 6.550 -13.280 1.00 95.06 505 HIS A O 1
ATOM 4076 N N . LYS A 1 506 ? 28.370 5.330 -14.475 1.00 97.50 506 LYS A N 1
ATOM 4077 C CA . LYS A 1 506 ? 27.812 5.675 -15.794 1.00 97.50 506 LYS A CA 1
ATOM 4078 C C . LYS A 1 506 ? 26.307 5.409 -15.887 1.00 97.50 506 LYS A C 1
ATOM 4080 O O . LYS A 1 506 ? 25.568 6.265 -16.376 1.00 97.50 506 LYS A O 1
ATOM 4085 N N . GLU A 1 507 ? 25.856 4.254 -15.404 1.00 98.12 507 GLU A N 1
ATOM 4086 C CA . GLU A 1 507 ? 24.440 3.871 -15.475 1.00 98.12 507 GLU A CA 1
ATOM 4087 C C . GLU A 1 507 ? 23.585 4.653 -14.467 1.00 98.12 507 GLU A C 1
ATOM 4089 O O . GLU A 1 507 ? 22.489 5.091 -14.818 1.00 98.12 507 GLU A O 1
ATOM 4094 N N . ALA A 1 508 ? 24.117 4.944 -13.273 1.00 98.00 508 ALA A N 1
ATOM 4095 C CA . ALA A 1 508 ? 23.452 5.807 -12.294 1.00 98.00 508 ALA A CA 1
ATOM 4096 C C . ALA A 1 508 ? 23.258 7.218 -12.868 1.00 98.00 508 ALA A C 1
ATOM 4098 O O . ALA A 1 508 ? 22.167 7.778 -12.836 1.00 98.00 508 ALA A O 1
ATOM 4099 N N . LYS A 1 509 ? 24.311 7.774 -13.486 1.00 98.38 509 LYS A N 1
ATOM 4100 C CA . LYS A 1 509 ? 24.278 9.082 -14.157 1.00 98.38 509 LYS A CA 1
ATOM 4101 C C . LYS A 1 509 ? 23.229 9.123 -15.265 1.00 98.38 509 LYS A C 1
ATOM 4103 O O . LYS A 1 509 ? 22.558 10.138 -15.432 1.00 98.38 509 LYS A O 1
ATOM 4108 N N . SER A 1 510 ? 23.105 8.044 -16.040 1.00 98.31 510 SER A N 1
ATOM 4109 C CA . SER A 1 510 ? 22.073 7.922 -17.075 1.00 98.31 510 SER A CA 1
ATOM 4110 C C . SER A 1 510 ? 20.667 7.986 -16.473 1.00 98.31 510 SER A C 1
ATOM 4112 O O . SER A 1 510 ? 19.842 8.751 -16.971 1.00 98.31 510 SER A O 1
ATOM 4114 N N . LEU A 1 511 ? 20.406 7.246 -15.389 1.00 98.62 511 LEU A N 1
ATOM 4115 C CA . LEU A 1 511 ? 19.104 7.265 -14.722 1.00 98.62 511 LEU A CA 1
ATOM 4116 C C . LEU A 1 511 ? 18.796 8.640 -14.116 1.00 98.62 511 LEU A C 1
ATOM 4118 O O . LEU A 1 511 ? 17.743 9.207 -14.394 1.00 98.62 511 LEU A O 1
ATOM 4122 N N . VAL A 1 512 ? 19.734 9.219 -13.360 1.00 98.62 512 VAL A N 1
ATOM 4123 C CA . VAL A 1 512 ? 19.554 10.529 -12.713 1.00 98.62 512 VAL A CA 1
ATOM 4124 C C . VAL A 1 512 ? 19.244 11.620 -13.732 1.00 98.62 512 VAL A C 1
ATOM 4126 O O . VAL A 1 512 ? 18.360 12.433 -13.495 1.00 98.62 512 VAL A O 1
ATOM 4129 N N . LYS A 1 513 ? 19.884 11.619 -14.908 1.00 98.25 513 LYS A N 1
ATOM 4130 C CA . LYS A 1 513 ? 19.539 12.569 -15.981 1.00 98.25 513 LYS A CA 1
ATOM 4131 C C . LYS A 1 513 ? 18.089 12.438 -16.459 1.00 98.25 513 LYS A C 1
ATOM 4133 O O . LYS A 1 513 ? 17.469 13.447 -16.779 1.00 98.25 513 LYS A O 1
ATOM 4138 N N . LYS A 1 514 ? 17.555 11.217 -16.521 1.00 98.31 514 LYS A N 1
ATOM 4139 C CA . LYS A 1 514 ? 16.177 10.943 -16.964 1.00 98.31 514 LYS A CA 1
ATOM 4140 C C . LYS A 1 514 ? 15.135 11.272 -15.890 1.00 98.31 514 LYS A C 1
ATOM 4142 O O . LYS A 1 514 ? 14.029 11.683 -16.230 1.00 98.31 514 LYS A O 1
ATOM 4147 N N . LEU A 1 515 ? 15.491 11.128 -14.614 1.00 98.50 515 LEU A N 1
ATOM 4148 C CA . LEU A 1 515 ? 14.664 11.548 -13.476 1.00 98.50 515 LEU A CA 1
ATOM 4149 C C . LEU A 1 515 ? 14.668 13.076 -13.315 1.00 98.50 515 LEU A C 1
ATOM 4151 O O . LEU A 1 515 ? 13.617 13.700 -13.197 1.00 98.50 515 LEU A O 1
ATOM 4155 N N . LEU A 1 516 ? 15.842 13.703 -13.417 1.00 98.12 516 LEU A N 1
ATOM 4156 C CA . LEU A 1 516 ? 16.031 15.154 -13.327 1.00 98.12 516 LEU A CA 1
ATOM 4157 C C . LEU A 1 516 ? 15.815 15.850 -14.678 1.00 98.12 516 LEU A C 1
ATOM 4159 O O . LEU A 1 516 ? 16.587 16.711 -15.101 1.00 98.12 516 LEU A O 1
ATOM 4163 N N . THR A 1 517 ? 14.752 15.454 -15.379 1.00 97.06 517 THR A N 1
ATOM 4164 C CA . THR A 1 517 ? 14.319 16.064 -16.638 1.00 97.06 517 THR A CA 1
ATOM 4165 C C . THR A 1 517 ? 13.153 17.028 -16.370 1.00 97.06 517 THR A C 1
ATOM 4167 O O . THR A 1 517 ? 12.092 16.581 -15.929 1.00 97.06 517 THR A O 1
ATOM 4170 N N . PRO A 1 518 ? 13.293 18.347 -16.627 1.00 94.50 518 PRO A N 1
ATOM 4171 C CA . PRO A 1 518 ? 12.213 19.315 -16.395 1.00 94.50 518 PRO A CA 1
ATOM 4172 C C . PRO A 1 518 ? 10.973 19.082 -17.269 1.00 94.50 518 PRO A C 1
ATOM 4174 O O . PRO A 1 518 ? 9.855 19.366 -16.852 1.00 94.50 518 PRO A O 1
ATOM 4177 N N . ASP A 1 519 ? 11.170 18.558 -18.479 1.00 95.00 519 ASP A N 1
ATOM 4178 C CA . ASP A 1 519 ? 10.092 18.210 -19.404 1.00 95.00 519 ASP A CA 1
ATOM 4179 C C . ASP A 1 519 ? 9.354 16.949 -18.926 1.00 95.00 519 ASP A C 1
ATOM 4181 O O . ASP A 1 519 ? 9.870 15.832 -19.012 1.00 95.00 519 ASP A O 1
ATOM 4185 N N . LEU A 1 520 ? 8.123 17.128 -18.439 1.00 94.88 520 LEU A N 1
ATOM 4186 C CA . LEU A 1 520 ? 7.281 16.039 -17.938 1.00 94.88 520 LEU A CA 1
ATOM 4187 C C . LEU A 1 520 ? 6.984 14.972 -19.000 1.00 94.88 520 LEU A C 1
ATOM 4189 O O . LEU A 1 520 ? 6.792 13.815 -18.638 1.00 94.88 520 LEU A O 1
ATOM 4193 N N . GLY A 1 521 ? 6.993 15.318 -20.293 1.00 95.19 521 GLY A N 1
ATOM 4194 C CA . GLY A 1 521 ? 6.805 14.353 -21.381 1.00 95.19 521 GLY A CA 1
ATOM 4195 C C . GLY A 1 521 ? 8.015 13.445 -21.621 1.00 95.19 521 GLY A C 1
ATOM 4196 O O . GLY A 1 521 ? 7.954 12.557 -22.467 1.00 95.19 521 GLY A O 1
ATOM 4197 N N . LYS A 1 522 ? 9.125 13.679 -20.910 1.00 96.81 522 LYS A N 1
ATOM 4198 C CA . LYS A 1 522 ? 10.388 12.934 -21.034 1.00 96.81 522 LYS A CA 1
ATOM 4199 C C . LYS A 1 522 ? 10.913 12.395 -19.702 1.00 96.81 522 LYS A C 1
ATOM 4201 O O . LYS A 1 522 ? 11.875 11.628 -19.706 1.00 96.81 522 LYS A O 1
ATOM 4206 N N . ARG A 1 523 ? 10.307 12.781 -18.576 1.00 98.31 523 ARG A N 1
ATOM 4207 C CA . ARG A 1 523 ? 10.733 12.343 -17.246 1.00 98.31 523 ARG A CA 1
ATOM 4208 C C . ARG A 1 523 ? 10.354 10.883 -17.005 1.00 98.31 523 ARG A C 1
ATOM 4210 O O . ARG A 1 523 ? 9.190 10.508 -17.142 1.00 98.31 523 ARG A O 1
ATOM 4217 N N . PHE A 1 524 ? 11.335 10.081 -16.602 1.00 97.88 524 PHE A N 1
ATOM 4218 C CA . PHE A 1 524 ? 11.104 8.691 -16.196 1.00 97.88 524 PHE A CA 1
ATOM 4219 C C . PHE A 1 524 ? 10.150 8.629 -14.995 1.00 97.88 524 PHE A C 1
ATOM 4221 O O . PHE A 1 524 ? 10.189 9.505 -14.132 1.00 97.88 524 PHE A O 1
ATOM 4228 N N . GLY A 1 525 ? 9.265 7.629 -14.975 1.00 95.00 525 GLY A N 1
ATOM 4229 C CA . GLY A 1 525 ? 8.162 7.548 -14.013 1.00 95.00 525 GLY A CA 1
ATOM 4230 C C . GLY A 1 525 ? 6.866 8.237 -14.466 1.00 95.00 525 GLY A C 1
ATOM 4231 O O . GLY A 1 525 ? 5.811 7.962 -13.903 1.00 95.00 525 GLY A O 1
ATOM 4232 N N . ASN A 1 526 ? 6.913 9.100 -15.494 1.00 95.56 526 ASN A N 1
ATOM 4233 C CA . ASN A 1 526 ? 5.738 9.800 -16.045 1.00 95.56 526 ASN A CA 1
ATOM 4234 C C . ASN A 1 526 ? 5.442 9.468 -17.521 1.00 95.56 526 ASN A C 1
ATOM 4236 O O . ASN A 1 526 ? 4.544 10.054 -18.125 1.00 95.56 526 ASN A O 1
ATOM 4240 N N . LEU A 1 527 ? 6.216 8.572 -18.135 1.00 94.25 527 LEU A N 1
ATOM 4241 C CA . LEU A 1 527 ? 5.953 8.128 -19.505 1.00 94.25 527 LEU A CA 1
ATOM 4242 C C . LEU A 1 527 ? 4.913 7.002 -19.501 1.00 94.25 527 LEU A C 1
ATOM 4244 O O . LEU A 1 527 ? 4.384 6.619 -18.459 1.00 94.25 527 LEU A O 1
ATOM 4248 N N . LYS A 1 528 ? 4.631 6.444 -20.681 1.00 88.62 528 LYS A N 1
ATOM 4249 C CA . LYS A 1 528 ? 3.619 5.395 -20.862 1.00 88.62 528 LYS A CA 1
ATOM 4250 C C . LYS A 1 528 ? 3.838 4.171 -19.958 1.00 88.62 528 LYS A C 1
ATOM 4252 O O . LYS A 1 528 ? 2.852 3.584 -19.530 1.00 88.62 528 LYS A O 1
ATOM 4257 N N . ASN A 1 529 ? 5.089 3.804 -19.669 1.00 83.81 529 ASN A N 1
ATOM 4258 C CA . ASN A 1 529 ? 5.400 2.637 -18.840 1.00 83.81 529 ASN A CA 1
ATOM 4259 C C . ASN A 1 529 ? 5.520 2.980 -17.340 1.00 83.81 529 ASN A C 1
ATOM 4261 O O . ASN A 1 529 ? 5.777 2.095 -16.529 1.00 83.81 529 ASN A O 1
ATOM 4265 N N . GLY A 1 530 ? 5.346 4.249 -16.949 1.00 92.50 530 GLY A N 1
ATOM 4266 C CA . GLY A 1 530 ? 5.365 4.674 -15.549 1.00 92.50 530 GLY A CA 1
ATOM 4267 C C . GLY A 1 530 ? 6.654 4.281 -14.819 1.00 92.50 530 GLY A C 1
ATOM 4268 O O . GLY A 1 530 ? 7.758 4.580 -15.279 1.00 92.50 530 GLY A O 1
ATOM 4269 N N . ALA A 1 531 ? 6.510 3.614 -13.670 1.00 92.38 531 ALA A N 1
ATOM 4270 C CA . ALA A 1 531 ? 7.626 3.146 -12.847 1.00 92.38 531 ALA A CA 1
ATOM 4271 C C . ALA A 1 531 ? 8.505 2.093 -13.552 1.00 92.38 531 ALA A C 1
ATOM 4273 O O . ALA A 1 531 ? 9.699 2.002 -13.254 1.00 92.38 531 ALA A O 1
ATOM 4274 N N . ALA A 1 532 ? 7.969 1.347 -14.527 1.00 91.44 532 ALA A N 1
ATOM 4275 C CA . ALA A 1 532 ? 8.728 0.318 -15.238 1.00 91.44 532 ALA A CA 1
ATOM 4276 C C . ALA A 1 532 ? 9.926 0.902 -16.005 1.00 91.44 532 ALA A C 1
ATOM 4278 O O . ALA A 1 532 ? 10.996 0.300 -16.001 1.00 91.44 532 ALA A O 1
ATOM 4279 N N . ASP A 1 533 ? 9.822 2.129 -16.539 1.00 94.50 533 ASP A N 1
ATOM 4280 C CA . ASP A 1 533 ? 10.964 2.799 -17.188 1.00 94.50 533 ASP A CA 1
ATOM 4281 C C . ASP A 1 533 ? 12.160 2.964 -16.230 1.00 94.50 533 ASP A C 1
ATOM 4283 O O . ASP A 1 533 ? 13.320 2.943 -16.647 1.00 94.50 533 ASP A O 1
ATOM 4287 N N . ILE A 1 534 ? 11.890 3.130 -14.932 1.00 98.00 534 ILE A N 1
ATOM 4288 C CA . ILE A 1 534 ? 12.913 3.220 -13.887 1.00 98.00 534 ILE A CA 1
ATOM 4289 C C . ILE A 1 534 ? 13.418 1.819 -13.548 1.00 98.00 534 ILE A C 1
ATOM 4291 O O . ILE A 1 534 ? 14.631 1.606 -13.556 1.00 98.00 534 ILE A O 1
ATOM 4295 N N . LYS A 1 535 ? 12.509 0.868 -13.296 1.00 96.25 535 LYS A N 1
ATOM 4296 C CA . LYS A 1 535 ? 12.840 -0.492 -12.840 1.00 96.25 535 LYS A CA 1
ATOM 4297 C C . LYS A 1 535 ? 13.632 -1.305 -13.866 1.00 96.25 535 LYS A C 1
ATOM 4299 O O . LYS A 1 535 ? 14.528 -2.057 -13.495 1.00 96.25 535 LYS A O 1
ATOM 4304 N N . GLU A 1 536 ? 13.356 -1.101 -15.150 1.00 96.00 536 GLU A N 1
ATOM 4305 C CA . GLU A 1 536 ? 14.038 -1.754 -16.275 1.00 96.00 536 GLU A CA 1
ATOM 4306 C C . GLU A 1 536 ? 15.313 -1.012 -16.714 1.00 96.00 536 GLU A C 1
ATOM 4308 O O . GLU A 1 536 ? 16.022 -1.433 -17.636 1.00 96.00 536 GLU A O 1
ATOM 4313 N N . HIS A 1 537 ? 15.647 0.117 -16.077 1.00 98.50 537 HIS A N 1
ATOM 4314 C CA . HIS A 1 537 ? 16.858 0.850 -16.411 1.00 98.50 537 HIS A CA 1
ATOM 4315 C C . HIS A 1 537 ? 18.100 -0.013 -16.154 1.00 98.50 537 HIS A C 1
ATOM 4317 O O . HIS A 1 537 ? 18.233 -0.649 -15.113 1.00 98.50 537 HIS A O 1
ATOM 4323 N N . LYS A 1 538 ? 19.100 0.080 -17.042 1.00 98.19 538 LYS A N 1
ATOM 4324 C CA . LYS A 1 538 ? 20.380 -0.660 -16.971 1.00 98.19 538 LYS A CA 1
ATOM 4325 C C . LYS A 1 538 ? 21.133 -0.567 -15.640 1.00 98.19 538 LYS A C 1
ATOM 4327 O O . LYS A 1 538 ? 22.036 -1.361 -15.406 1.00 98.19 538 LYS A O 1
ATOM 4332 N N . TRP A 1 539 ? 20.801 0.412 -14.802 1.00 98.44 539 TRP A N 1
ATOM 4333 C CA . TRP A 1 539 ? 21.395 0.543 -13.475 1.00 98.44 539 TRP A CA 1
ATOM 4334 C C . TRP A 1 539 ? 20.884 -0.536 -12.515 1.00 98.44 539 TRP A C 1
ATOM 4336 O O . TRP A 1 539 ? 21.669 -1.006 -11.710 1.00 98.44 539 TRP A O 1
ATOM 4346 N N . PHE A 1 540 ? 19.637 -0.992 -12.670 1.00 98.19 540 PHE A N 1
ATOM 4347 C CA . PHE A 1 540 ? 19.009 -2.051 -11.875 1.00 98.19 540 PHE A CA 1
ATOM 4348 C C . PHE A 1 540 ? 18.990 -3.416 -12.581 1.00 98.19 540 PHE A C 1
ATOM 4350 O O . PHE A 1 540 ? 18.294 -4.321 -12.143 1.00 98.19 540 PHE A O 1
ATOM 4357 N N . LYS A 1 541 ? 19.737 -3.592 -13.680 1.00 96.00 541 LYS A N 1
ATOM 4358 C CA . LYS A 1 541 ? 19.644 -4.790 -14.539 1.00 96.00 541 LYS A CA 1
ATOM 4359 C C . LYS A 1 541 ? 19.902 -6.122 -13.810 1.00 96.00 541 LYS A C 1
ATOM 4361 O O . LYS A 1 541 ? 19.359 -7.138 -14.218 1.00 96.00 541 LYS A O 1
ATOM 4366 N N . ASP A 1 542 ? 20.747 -6.103 -12.778 1.00 94.38 542 ASP A N 1
ATOM 4367 C CA . ASP A 1 542 ? 21.159 -7.290 -12.018 1.00 94.38 542 ASP A CA 1
ATOM 4368 C C . ASP A 1 542 ? 20.366 -7.420 -10.700 1.00 94.38 542 ASP A C 1
ATOM 4370 O O . ASP A 1 542 ? 20.629 -8.308 -9.894 1.00 94.38 542 ASP A O 1
ATOM 4374 N N . LEU A 1 543 ? 19.407 -6.517 -10.455 1.00 93.94 543 LEU A N 1
ATOM 4375 C CA . LEU A 1 543 ? 18.594 -6.490 -9.247 1.00 93.94 543 LEU A CA 1
ATOM 4376 C C . LEU A 1 543 ? 17.323 -7.328 -9.435 1.00 93.94 543 LEU A C 1
ATOM 4378 O O . LEU A 1 543 ? 16.515 -7.068 -10.325 1.00 93.94 543 LEU A O 1
ATOM 4382 N N . SER A 1 544 ? 17.096 -8.270 -8.524 1.00 92.94 544 SER A N 1
ATOM 4383 C CA . SER A 1 544 ? 15.805 -8.943 -8.376 1.00 92.94 544 SER A CA 1
ATOM 4384 C C . SER A 1 544 ? 14.864 -8.076 -7.532 1.00 92.94 544 SER A C 1
ATOM 4386 O O . SER A 1 544 ? 15.034 -7.956 -6.319 1.00 92.94 544 SER A O 1
ATOM 4388 N N . TRP A 1 545 ? 13.871 -7.447 -8.170 1.00 90.31 545 TRP A N 1
ATOM 4389 C CA . TRP A 1 545 ? 12.848 -6.646 -7.477 1.00 90.31 545 TRP A CA 1
ATOM 4390 C C . TRP A 1 545 ? 12.017 -7.488 -6.506 1.00 90.31 545 TRP A C 1
ATOM 4392 O O . TRP A 1 545 ? 11.652 -7.008 -5.433 1.00 90.31 545 TRP A O 1
ATOM 4402 N N . GLU A 1 546 ? 11.766 -8.749 -6.870 1.00 84.00 546 GLU A N 1
ATOM 4403 C CA . GLU A 1 546 ? 11.109 -9.725 -6.006 1.00 84.00 546 GLU A CA 1
ATOM 4404 C C . GLU A 1 546 ? 11.952 -9.957 -4.748 1.00 84.00 546 GLU A C 1
ATOM 4406 O O . GLU A 1 546 ? 11.484 -9.706 -3.645 1.00 84.00 546 GLU A O 1
ATOM 4411 N N . ASP A 1 547 ? 13.224 -10.336 -4.880 1.00 84.38 547 ASP A N 1
ATOM 4412 C CA . ASP A 1 547 ? 14.065 -10.612 -3.710 1.00 84.38 547 ASP A CA 1
ATOM 4413 C C . ASP A 1 547 ? 14.336 -9.366 -2.854 1.00 84.38 547 ASP A C 1
ATOM 4415 O O . ASP A 1 547 ? 14.516 -9.484 -1.638 1.00 84.38 547 ASP A O 1
ATOM 4419 N N . LEU A 1 548 ? 14.336 -8.171 -3.458 1.00 89.62 548 LEU A N 1
ATOM 4420 C CA . LEU A 1 548 ? 14.443 -6.913 -2.722 1.00 89.62 548 LEU A CA 1
ATOM 4421 C C . LEU A 1 548 ? 13.237 -6.714 -1.810 1.00 89.62 548 LEU A C 1
ATOM 4423 O O . LEU A 1 548 ? 13.402 -6.537 -0.605 1.00 89.62 548 LEU A O 1
ATOM 4427 N N . LEU A 1 549 ? 12.028 -6.756 -2.376 1.00 79.56 549 LEU A N 1
ATOM 4428 C CA . LEU A 1 549 ? 10.793 -6.648 -1.605 1.00 79.56 549 LEU A CA 1
ATOM 4429 C C . LEU A 1 549 ? 10.715 -7.774 -0.556 1.00 79.56 549 LEU A C 1
ATOM 4431 O O . LEU A 1 549 ? 10.231 -7.531 0.548 1.00 79.56 549 LEU A O 1
ATOM 4435 N N . ALA A 1 550 ? 11.305 -8.942 -0.857 1.00 76.69 550 ALA A N 1
ATOM 4436 C CA . ALA A 1 550 ? 11.498 -10.085 0.042 1.00 76.69 550 ALA A CA 1
ATOM 4437 C C . ALA A 1 550 ? 12.378 -9.902 1.232 1.00 76.69 550 ALA A C 1
ATOM 4439 O O . ALA A 1 550 ? 12.389 -10.778 2.102 1.00 76.69 550 ALA A O 1
ATOM 4440 N N . LYS A 1 551 ? 13.143 -8.823 1.239 1.00 85.62 551 LYS A N 1
ATOM 4441 C CA . LYS A 1 551 ? 14.266 -8.684 2.138 1.00 85.62 551 LYS A CA 1
ATOM 4442 C C . LYS A 1 551 ? 15.234 -9.879 2.075 1.00 85.62 551 LYS A C 1
ATOM 4444 O O . LYS A 1 551 ? 15.888 -10.196 3.062 1.00 85.62 551 LYS A O 1
ATOM 4449 N N . LYS A 1 552 ? 15.326 -10.556 0.921 1.00 87.56 552 LYS A N 1
ATOM 4450 C CA . LYS A 1 552 ? 16.262 -11.673 0.681 1.00 87.56 552 LYS A CA 1
ATOM 4451 C C . LYS A 1 552 ? 17.630 -11.188 0.209 1.00 87.56 552 LYS A C 1
ATOM 4453 O O . LYS A 1 552 ? 18.596 -11.941 0.285 1.00 87.56 552 LYS A O 1
ATOM 4458 N N . ILE A 1 553 ? 17.715 -9.955 -0.289 1.00 91.25 553 ILE A N 1
ATOM 4459 C CA . ILE A 1 553 ? 18.987 -9.334 -0.664 1.00 91.25 553 ILE A CA 1
ATOM 4460 C C . ILE A 1 553 ? 19.724 -8.924 0.613 1.00 91.25 553 ILE A C 1
ATOM 4462 O O . ILE A 1 553 ? 19.141 -8.318 1.515 1.00 91.25 553 ILE A O 1
ATOM 4466 N N . GLU A 1 554 ? 21.008 -9.250 0.712 1.00 94.94 554 GLU A N 1
ATOM 4467 C CA . GLU A 1 554 ? 21.817 -8.804 1.840 1.00 94.94 554 GLU A CA 1
ATOM 4468 C C . GLU A 1 554 ? 22.022 -7.286 1.778 1.00 94.94 554 GLU A C 1
ATOM 4470 O O . GLU A 1 554 ? 22.460 -6.745 0.764 1.00 94.94 554 GLU A O 1
ATOM 4475 N N . ALA A 1 555 ? 21.683 -6.587 2.864 1.00 95.94 555 ALA A N 1
ATOM 4476 C CA . ALA A 1 555 ? 21.864 -5.146 2.920 1.00 95.94 555 ALA A CA 1
ATOM 4477 C C . ALA A 1 555 ? 23.367 -4.790 2.934 1.00 95.94 555 ALA A C 1
ATOM 4479 O O . ALA A 1 555 ? 24.105 -5.326 3.766 1.00 95.94 555 ALA A O 1
ATOM 4480 N N . PRO A 1 556 ? 23.813 -3.836 2.095 1.00 94.69 556 PRO A N 1
ATOM 4481 C CA . PRO A 1 556 ? 25.219 -3.434 1.986 1.00 94.69 556 PRO A CA 1
ATOM 4482 C C . PRO A 1 556 ? 25.727 -2.700 3.233 1.00 94.69 556 PRO A C 1
ATOM 4484 O O . PRO A 1 556 ? 26.928 -2.543 3.433 1.00 94.69 556 PRO A O 1
ATOM 4487 N N . PHE A 1 557 ? 24.813 -2.230 4.080 1.00 94.56 557 PHE A N 1
ATOM 4488 C CA . PHE A 1 557 ? 25.118 -1.611 5.357 1.00 94.56 557 PHE A CA 1
ATOM 4489 C C . PHE A 1 557 ? 24.060 -2.006 6.382 1.00 94.56 557 PHE A C 1
ATOM 4491 O O . PHE A 1 557 ? 22.864 -1.937 6.103 1.00 94.56 557 PHE A O 1
ATOM 4498 N N . LYS A 1 558 ? 24.507 -2.375 7.584 1.00 94.94 558 LYS A N 1
ATOM 4499 C CA . LYS A 1 558 ? 23.646 -2.606 8.746 1.00 94.94 558 LYS A CA 1
ATOM 4500 C C . LYS A 1 558 ? 24.112 -1.688 9.876 1.00 94.94 558 LYS A C 1
ATOM 4502 O O . LYS A 1 558 ? 25.306 -1.694 10.191 1.00 94.94 558 LYS A O 1
ATOM 4507 N N . PRO A 1 559 ? 23.216 -0.890 10.477 1.00 93.00 559 PRO A N 1
ATOM 4508 C CA . PRO A 1 559 ? 23.583 -0.004 11.571 1.00 93.00 559 PRO A CA 1
ATOM 4509 C C . PRO A 1 559 ? 24.005 -0.815 12.801 1.00 93.00 559 PRO A C 1
ATOM 4511 O O . PRO A 1 559 ? 23.482 -1.899 13.064 1.00 93.00 559 PRO A O 1
ATOM 4514 N N . ALA A 1 560 ? 24.948 -0.282 13.579 1.00 92.62 560 ALA A N 1
ATOM 4515 C CA . ALA A 1 560 ? 25.326 -0.885 14.850 1.00 92.62 560 ALA A CA 1
ATOM 4516 C C . ALA A 1 560 ? 24.185 -0.700 15.861 1.00 92.62 560 ALA A C 1
ATOM 4518 O O . ALA A 1 560 ? 23.791 0.428 16.156 1.00 92.62 560 ALA A O 1
ATOM 4519 N N . VAL A 1 561 ? 23.652 -1.807 16.379 1.00 92.56 561 VAL A N 1
ATOM 4520 C CA . VAL A 1 561 ? 22.509 -1.823 17.299 1.00 92.56 561 VAL A CA 1
ATOM 4521 C C . VAL A 1 561 ? 22.816 -2.775 18.453 1.00 92.56 561 VAL A C 1
ATOM 4523 O O . VAL A 1 561 ? 23.208 -3.919 18.233 1.00 92.56 561 VAL A O 1
ATOM 4526 N N . LYS A 1 562 ? 22.643 -2.309 19.692 1.00 88.25 562 LYS A N 1
ATOM 4527 C CA . LYS A 1 562 ? 22.914 -3.079 20.923 1.00 88.25 562 LYS A CA 1
ATOM 4528 C C . LYS A 1 562 ? 21.735 -3.946 21.373 1.00 88.25 562 LYS A C 1
ATOM 4530 O O . LYS A 1 562 ? 21.920 -4.847 22.185 1.00 88.25 562 LYS A O 1
ATOM 4535 N N . GLY A 1 563 ? 20.530 -3.666 20.882 1.00 86.12 563 GLY A N 1
ATOM 4536 C CA . GLY A 1 563 ? 19.306 -4.390 21.223 1.00 86.12 563 GLY A CA 1
ATOM 4537 C C . GLY A 1 563 ? 18.043 -3.625 20.825 1.00 86.12 563 GLY A C 1
ATOM 4538 O O . GLY A 1 563 ? 18.117 -2.536 20.265 1.00 86.12 563 GLY A O 1
ATOM 4539 N N . ALA A 1 564 ? 16.873 -4.183 21.143 1.00 84.25 564 ALA A N 1
ATOM 4540 C CA . ALA A 1 564 ? 15.572 -3.637 20.735 1.00 84.25 564 ALA A CA 1
ATOM 4541 C C . ALA A 1 564 ? 15.197 -2.291 21.393 1.00 84.25 564 ALA A C 1
ATOM 4543 O O . ALA A 1 564 ? 14.292 -1.607 20.923 1.00 84.25 564 ALA A O 1
ATOM 4544 N N . THR A 1 565 ? 15.887 -1.908 22.468 1.00 89.31 565 THR A N 1
ATOM 4545 C CA . THR A 1 565 ? 15.695 -0.644 23.200 1.00 89.31 565 THR A CA 1
ATOM 4546 C C . THR A 1 565 ? 16.767 0.402 22.882 1.00 89.31 565 THR A C 1
ATOM 4548 O O . THR A 1 565 ? 16.820 1.447 23.529 1.00 89.31 565 THR A O 1
ATOM 4551 N N . ASP A 1 566 ? 17.669 0.117 21.938 1.00 91.12 566 ASP A N 1
ATOM 4552 C CA . ASP A 1 566 ? 18.846 0.943 21.690 1.00 91.12 566 ASP A CA 1
ATOM 4553 C C . ASP A 1 566 ? 18.519 2.231 20.932 1.00 91.12 566 ASP A C 1
ATOM 4555 O O . ASP A 1 566 ? 18.262 2.222 19.736 1.00 91.12 566 ASP A O 1
ATOM 4559 N N . THR A 1 567 ? 18.638 3.369 21.608 1.00 92.31 567 THR A N 1
ATOM 4560 C CA . THR A 1 567 ? 18.426 4.694 21.015 1.00 92.31 567 THR A CA 1
ATOM 4561 C C . THR A 1 567 ? 19.728 5.416 20.643 1.00 92.31 567 THR A C 1
ATOM 4563 O O . THR A 1 567 ? 19.723 6.638 20.506 1.00 92.31 567 THR A O 1
ATOM 4566 N N . SER A 1 568 ? 20.864 4.713 20.538 1.00 92.38 568 SER A N 1
ATOM 4567 C CA . SER A 1 568 ? 22.182 5.331 20.295 1.00 92.38 568 SER A CA 1
ATOM 4568 C C . SER A 1 568 ? 22.407 5.834 18.865 1.00 92.38 568 SER A C 1
ATOM 4570 O O . SER A 1 568 ? 23.288 6.661 18.645 1.00 92.38 568 SER A O 1
ATOM 4572 N N . ASN A 1 569 ? 21.588 5.393 17.905 1.00 92.50 569 ASN A N 1
ATOM 4573 C CA . ASN A 1 569 ? 21.595 5.909 16.531 1.00 92.50 569 ASN A CA 1
ATOM 4574 C C . ASN A 1 569 ? 20.787 7.209 16.354 1.00 92.50 569 ASN A C 1
ATOM 4576 O O . ASN A 1 569 ? 20.690 7.711 15.237 1.00 92.50 569 ASN A O 1
ATOM 4580 N N . PHE A 1 570 ? 20.216 7.746 17.435 1.00 90.62 570 PHE A N 1
ATOM 4581 C CA . PHE A 1 570 ? 19.448 8.988 17.442 1.00 90.62 570 PHE A CA 1
ATOM 4582 C C . PHE A 1 570 ? 20.169 10.065 18.245 1.00 90.62 570 PHE A C 1
ATOM 4584 O O . PHE A 1 570 ? 20.729 9.781 19.311 1.00 90.62 570 PHE A O 1
ATOM 4591 N N . ASP A 1 571 ? 20.075 11.306 17.779 1.00 87.94 571 ASP A N 1
ATOM 4592 C CA . ASP A 1 571 ? 20.638 12.459 18.475 1.00 87.94 571 ASP A CA 1
ATOM 4593 C C . ASP A 1 571 ? 19.974 12.685 19.843 1.00 87.94 571 ASP A C 1
ATOM 4595 O O . ASP A 1 571 ? 18.884 12.185 20.148 1.00 87.94 571 ASP A O 1
ATOM 4599 N N . ASP A 1 572 ? 20.675 13.393 20.726 1.00 85.44 572 ASP A N 1
ATOM 4600 C CA . ASP A 1 572 ? 20.160 13.760 22.041 1.00 85.44 572 ASP A CA 1
ATOM 4601 C C . ASP A 1 572 ? 19.353 15.057 21.950 1.00 85.44 572 ASP A C 1
ATOM 4603 O O . ASP A 1 572 ? 19.900 16.146 21.776 1.00 85.44 572 ASP A O 1
ATOM 4607 N N . TYR A 1 573 ? 18.034 14.942 22.110 1.00 85.69 573 TYR A N 1
ATOM 4608 C CA . TYR A 1 573 ? 17.135 16.090 22.192 1.00 85.69 573 TYR A CA 1
ATOM 4609 C C . TYR A 1 573 ? 16.729 16.354 23.644 1.00 85.69 573 TYR A C 1
ATOM 4611 O O . TYR A 1 573 ? 16.311 15.417 24.334 1.00 85.69 573 TYR A O 1
ATOM 4619 N N . PRO A 1 574 ? 16.779 17.613 24.116 1.00 81.31 574 PRO A N 1
ATOM 4620 C CA . PRO A 1 574 ? 16.314 17.946 25.451 1.00 81.31 574 PRO A CA 1
ATOM 4621 C C . PRO A 1 574 ? 14.804 17.717 25.580 1.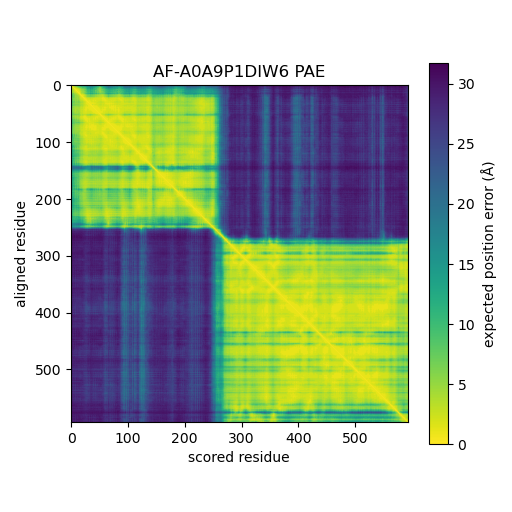00 81.31 574 PRO A C 1
ATOM 4623 O O . PRO A 1 574 ? 14.007 17.961 24.658 1.00 81.31 574 PRO A O 1
ATOM 4626 N N . ASP A 1 575 ? 14.390 17.276 26.765 1.00 73.56 575 ASP A N 1
ATOM 4627 C CA . ASP A 1 575 ? 12.975 17.240 27.087 1.00 73.56 575 ASP A CA 1
ATOM 4628 C C . ASP A 1 575 ? 12.408 18.669 27.172 1.00 73.56 575 ASP A C 1
ATOM 4630 O O . ASP A 1 575 ? 13.097 19.612 27.548 1.00 73.56 575 ASP A O 1
ATOM 4634 N N . SER A 1 576 ? 11.179 18.864 26.679 1.00 69.56 576 SER A N 1
ATOM 4635 C CA . SER A 1 576 ? 10.503 20.164 26.756 1.00 69.56 576 SER A CA 1
ATOM 4636 C C . SER A 1 576 ? 9.554 20.128 27.934 1.00 69.56 576 SER A C 1
ATOM 4638 O O . SER A 1 576 ? 8.596 19.359 27.919 1.00 69.56 576 SER A O 1
ATOM 4640 N N . ASP A 1 577 ? 9.794 21.015 28.891 1.00 61.88 577 ASP A N 1
ATOM 4641 C CA . ASP A 1 577 ? 9.004 21.117 30.122 1.00 61.88 577 ASP A CA 1
ATOM 4642 C C . ASP A 1 577 ? 7.723 21.955 29.949 1.00 61.88 577 ASP A C 1
ATOM 4644 O O . ASP A 1 577 ? 6.972 22.172 30.897 1.00 61.88 577 ASP A O 1
ATOM 4648 N N . GLN A 1 578 ? 7.455 22.467 28.741 1.00 73.56 578 GLN A N 1
ATOM 4649 C CA . GLN A 1 578 ? 6.316 23.349 28.485 1.00 73.56 578 GLN A CA 1
ATOM 4650 C C . GLN A 1 578 ? 5.106 22.591 27.939 1.00 73.56 578 GLN A C 1
ATOM 4652 O O . GLN A 1 578 ? 5.025 22.277 26.741 1.00 73.56 578 GLN A O 1
ATOM 4657 N N . GLU A 1 579 ? 4.120 22.390 28.813 1.00 82.88 579 GLU A N 1
ATOM 4658 C CA . GLU A 1 579 ? 2.792 21.926 28.428 1.00 82.88 579 GLU A CA 1
ATOM 4659 C C . GLU A 1 579 ? 2.042 22.985 27.597 1.00 82.88 579 GLU A C 1
ATOM 4661 O O . GLU A 1 579 ? 1.915 24.138 28.021 1.00 82.88 579 GLU A O 1
ATOM 4666 N N . PRO A 1 580 ? 1.493 22.627 26.422 1.00 87.69 580 PRO A N 1
ATOM 4667 C CA . PRO A 1 580 ? 0.616 23.511 25.671 1.00 87.69 580 PRO A CA 1
ATOM 4668 C C . PRO A 1 580 ? -0.719 23.676 26.409 1.00 87.69 580 PRO A C 1
ATOM 4670 O O . PRO A 1 580 ? -1.143 22.757 27.117 1.00 87.69 580 PRO A O 1
ATOM 4673 N N . PRO A 1 581 ? -1.426 24.804 26.223 1.00 91.06 581 PRO A N 1
ATOM 4674 C CA . PRO A 1 581 ? -2.754 24.987 26.798 1.00 91.06 581 PRO A CA 1
ATOM 4675 C C . PRO A 1 581 ? -3.720 23.908 26.292 1.00 91.06 581 PRO A C 1
ATOM 4677 O O . PRO A 1 581 ? -3.627 23.468 25.143 1.00 91.06 581 PRO A O 1
ATOM 4680 N N . ALA A 1 582 ? -4.652 23.496 27.154 1.00 91.62 582 ALA A N 1
ATOM 4681 C CA . ALA A 1 582 ? -5.736 22.608 26.757 1.00 91.62 582 ALA A CA 1
ATOM 4682 C C . ALA A 1 582 ? -6.658 23.309 25.751 1.00 91.62 582 ALA A C 1
ATOM 4684 O O . ALA A 1 582 ? -6.932 24.506 25.865 1.00 91.62 582 ALA A O 1
ATOM 4685 N N . VAL A 1 583 ? -7.131 22.555 24.765 1.00 91.12 583 VAL A N 1
ATOM 4686 C CA . VAL A 1 583 ? -8.117 23.008 23.788 1.00 91.12 583 VAL A CA 1
ATOM 4687 C C . VAL A 1 583 ? -9.503 22.679 24.330 1.00 91.12 583 VAL A C 1
ATOM 4689 O O . VAL A 1 583 ? -9.758 21.564 24.783 1.00 91.12 583 VAL A O 1
ATOM 4692 N N . ASN A 1 584 ? -10.406 23.660 24.309 1.00 87.88 584 ASN A N 1
ATOM 4693 C CA . ASN A 1 584 ? -11.792 23.447 24.715 1.00 87.88 584 ASN A CA 1
ATOM 4694 C C . ASN A 1 584 ? -12.455 22.409 23.805 1.00 87.88 584 ASN A C 1
ATOM 4696 O O . ASN A 1 584 ? -12.335 22.507 22.587 1.00 87.88 584 ASN A O 1
ATOM 4700 N N . ALA A 1 585 ? -13.223 21.478 24.377 1.00 83.50 585 ALA A N 1
ATOM 4701 C CA . ALA A 1 585 ? -13.860 20.393 23.623 1.00 83.50 585 ALA A CA 1
ATOM 4702 C C . ALA A 1 585 ? -14.760 20.886 22.471 1.00 83.50 585 ALA A C 1
ATOM 4704 O O . ALA A 1 585 ? -14.818 20.256 21.422 1.00 83.50 585 ALA A O 1
ATOM 4705 N N . SER A 1 586 ? -15.417 22.041 22.629 1.00 84.88 586 SER A N 1
ATOM 4706 C CA . SER A 1 586 ? -16.241 22.662 21.578 1.00 84.88 586 SER A CA 1
ATOM 4707 C C . SER A 1 586 ? -15.437 23.246 20.410 1.00 84.88 586 SER A C 1
ATOM 4709 O O . SER A 1 586 ? -16.007 23.550 19.366 1.00 84.88 586 SER A O 1
ATOM 4711 N N . GLN A 1 587 ? -14.129 23.434 20.588 1.00 83.56 587 GLN A N 1
ATOM 4712 C CA . GLN A 1 587 ? -13.201 24.014 19.616 1.00 83.56 587 GLN A CA 1
ATOM 4713 C C . GLN A 1 587 ? -12.140 23.004 19.160 1.00 83.56 587 GLN A C 1
ATOM 4715 O O . GLN A 1 587 ? -11.226 23.377 18.428 1.00 83.56 587 GLN A O 1
ATOM 4720 N N . ASP A 1 588 ? -12.231 21.750 19.610 1.00 89.19 588 ASP A N 1
ATOM 4721 C CA . ASP A 1 588 ? -11.260 20.706 19.313 1.00 89.19 588 ASP A CA 1
ATOM 4722 C C . ASP A 1 588 ? -11.644 19.970 18.018 1.00 89.19 588 ASP A C 1
ATOM 4724 O O . ASP A 1 588 ? -12.625 19.220 17.997 1.00 89.19 588 ASP A O 1
ATOM 4728 N N . PRO A 1 589 ? -10.891 20.151 16.918 1.00 88.69 589 PRO A N 1
ATOM 4729 C CA . PRO A 1 589 ? -11.191 19.480 15.660 1.00 88.69 589 PRO A CA 1
ATOM 4730 C C . PRO A 1 589 ? -10.777 17.998 15.661 1.00 88.69 589 PRO A C 1
ATOM 4732 O O . PRO A 1 589 ? -11.072 17.285 14.707 1.00 88.69 589 PRO A O 1
ATOM 4735 N N . PHE A 1 590 ? -10.104 17.521 16.713 1.00 88.81 590 PHE A N 1
ATOM 4736 C CA . PHE A 1 590 ? -9.566 16.163 16.823 1.00 88.81 590 PHE A CA 1
ATOM 4737 C C . PHE A 1 590 ? -10.436 15.248 17.698 1.00 88.81 590 PHE A C 1
ATOM 4739 O O . PHE A 1 590 ? -9.938 14.283 18.264 1.00 88.81 590 PHE A O 1
ATOM 4746 N N . THR A 1 591 ? -11.730 15.543 17.832 1.00 81.62 591 THR A N 1
ATOM 4747 C CA . THR A 1 591 ? -12.678 14.732 18.624 1.00 81.62 591 THR A CA 1
ATOM 4748 C C . THR A 1 591 ? -12.916 13.330 18.056 1.00 81.62 591 THR A C 1
ATOM 4750 O O . THR A 1 591 ? -13.285 12.434 18.806 1.00 81.62 591 THR A O 1
ATOM 4753 N N . ASN A 1 592 ? -12.674 13.134 16.755 1.00 74.62 592 ASN A N 1
ATOM 4754 C CA . ASN A 1 592 ? -12.743 11.840 16.061 1.00 74.62 592 ASN A CA 1
ATOM 4755 C C . ASN A 1 592 ? -11.347 11.324 15.651 1.00 74.62 592 ASN A C 1
ATOM 4757 O O . ASN A 1 592 ? -11.207 10.667 14.614 1.00 74.62 592 ASN A O 1
ATOM 4761 N N . TRP A 1 593 ?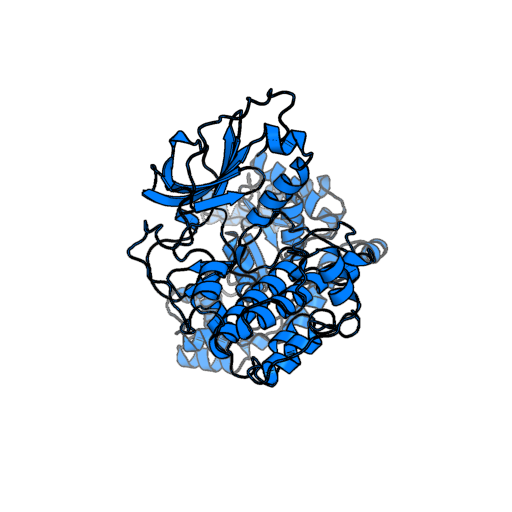 -10.307 11.717 16.391 1.00 84.56 593 TRP A N 1
ATOM 4762 C CA . TRP A 1 593 ? -8.934 11.261 16.162 1.00 84.56 593 TRP A CA 1
ATOM 4763 C C . TRP A 1 593 ? -8.772 9.782 16.495 1.00 84.56 593 TRP A C 1
ATOM 4765 O O . TRP A 1 593 ? -8.084 9.089 15.702 1.00 84.56 593 TRP A O 1
#

Mean predicted aligned error: 15.94 Å

Nearest PDB structures (foldseek):
  4z84-assembly1_A  TM=9.529E-01  e=9.868E-39  Bos taurus
  4wb6-assembly1_A  TM=9.484E-01  e=6.093E-39  Homo sapiens
  1rdq-assembly1_E  TM=9.477E-01  e=1.041E-38  Mus musculus
  2vo6-assembly1_A  TM=9.498E-01  e=3.766E-38  Bos taurus
  2gnf-assembly1_A  TM=9.458E-01  e=4.667E-38  Bos taurus

Foldseek 3Di:
DDPVLVVQVVVCVVVVPDPVNDQAEDEDALLQLQVFLVSLVVVLVVVCVSNVHQAHQEYEYAFCQFPRNLRSVVSVVVCCVVVNYVFYAYEPDAPVNQVVCVVVVHDHGQEYEYADWLQQHLPQRQVVCVVVNYAYAHDPLCHQVPDNVQQVDPLLVVVCVVFVAHSLLLSLLLCVVVVHNYDDDDPDPVVVVRNVCNVVDHDDPVSSVSSNPNHDPVSLVVSVVVSQCRSCVNPPPVVSVVRGDPDGDSHDDRVVLQADPFPPDDDDDDVVLLAPAPPQDDPVQWDWDAFQAADPFFTWTWIAGNVNRAIWTKTKGFQVSCVVVVLVVLVVQLVVLQQPDDAPAAKHWRHWDDDLTITITTIHDAQQGFQLLVLVVVLAAALVQLLLQLLRLLSVLVNCVVQQKAQQADDRRQWGAHQQRHIHGHDSSVIDRDPDFDQDQDYDLLLFALCNVVSVTDGSLSSLSSSLQSSQCRQRVHGQQDDPDSVSSNVCLNVLDGDDDPSQDPQNVVLSNLSSDNPLCRRALNHPVHSVSVCVRPSCVVPDSVCSSNSVDRNPDGHDAPDSSRSPSGDHDDDDPDGDDGDDPVRRPVPVD

InterPro domains:
  IPR000719 Protein kinase domain [PF00069] (287-540)
  IPR000719 Protein kinase domain [PS50011] (286-540)
  IPR000719 Protein kinase domain [SM00220] (286-540)
  IPR000961 AGC-kinase, C-terminal [PS51285] (541-593)
  IPR000961 AGC-kinase, C-terminal [SM00133] (541-592)
  IPR008271 Serine/threonine-protein kinase, active site [PS00108] (405-417)
  IPR011009 Protein kinase-like domain superfamily [SSF56112] (271-589)
  IPR017441 Protein kinase, ATP binding site [PS00107] (292-324)
  IPR018170 Aldo/keto reductase, conserved site [PS00062] (76-93)
  IPR020471 Aldo-keto reductase [PR00069] (46-64)
  IPR020471 Aldo-keto reductase [PR00069] (76-93)
  IPR020471 Aldo-keto reductase [PR00069] (110-139)
  IPR020471 Aldo-keto reductase [PR00069] (150-174)
  IPR023210 NADP-dependent oxidoreductase domain [PF00248] (18-214)
  IPR036812 NAD(P)-dependent oxidoreductase domain superfamily [G3DSA:3.20.20.100] (6-251)
  IPR036812 NAD(P)-dependent oxidoreductase domain superfamily [SSF51430] (10-216)

Secondary structure (DSSP, 8-state):
--HHHHHHHHHHHHTT--GGG---EEEE-HHHHHH-HHHHHHHHHHHHHHTT-S-EEEEEESS--TTTHHHHHHHHHHHHHTTSEEEEEEES--HHHHHHHHHTTPPPPSEEEEE-BTTB--HHHHHHHHHTT-EEEEESTT-BTTBGGGTS-HHHHHHHHHHT--HHHHHHHHHHHTT-EE----S-HHHHHHHHGGGS----HHHHHHHHTT--HHHHHHHHHHHHHHHTTTS-HHHHHHT--S---SSPPPGGGTT-----S--S--GGGT--TTS---GGGEEEEEEEEEETTEEEEEEEETTT--EEEEEEEEHHHHHHTT-HHHHHHHHHHHTT---TTB--EEEEEE-SSEEEEEEE--TT-BHHHHHHHHSS--HHHHHHHHHHHHHHHHHHHHTTEE-----GGGEEE-TTS-EEE---TT-EE-SS-B----S-TTT--HHHHTTS-B-THHHHHHHHHHHHHHHHSS-SS--SSHHHHHHHHHHT-----TTS-HHHHHHHHHHS-S-TTTSTTSSTTTTHHHHTSTTSTT--HHHHHTT-SPPS------STT--TTS--PPPP--PPPPPPGGG-TTTT-

Radius of gyration: 29.7 Å; Cα contacts (8 Å, |Δi|>4): 972; chains: 1; bounding box: 80×77×54 Å

=== Feature glossary ===
Key to the feature types in this record:

pLDDT. pLDDT is the predicted lDDT-Cα score: AlphaFold's confidence that the local environment of each residue (all inter-atomic distances within 15 Å) is correctly placed. It is a per-residue number between 0 and 100, with higher meaning more reliable.

Radius of gyration, Cα contacts, bounding box. The geometric summary reports three shape descriptors. Rg (radius of gyration) measures how spread out the Cα atoms are about their centre of mass; compact globular proteins have small Rg, elongated or unfolded ones large. Cα contacts (<8 Å, |i−j|>4) count long-range residue pairs in spatial proximity — high for tightly packed folds, near zero for rods or random coil. The bounding-box extents give the protein's footprint along x, y, z in Å.

Backbone torsions (φ/ψ). Backbone dihedral angles. Every residue except chain termini has a φ (preceding-C → N → Cα → C) and a ψ (N → Cα → C → next-N). They are reported in degrees following the IUPAC sign convention. Secondary structure is essentially a statement about which (φ, ψ) basin each residue occupies.

Contact-map, Ramachandran, and PAE plots. Plot images: a contact map (which residues are close in 3D, as an N×N binary image), a Ramachandran scatter (backbone torsion angles, revealing secondary-structure composition at a glance), and — for AlphaFold structures — a PAE heatmap (pairwise prediction confidence).

Predicted aligned error. Predicted Aligned Error (PAE) is an AlphaFold confidence matrix: entry (i, j) is the expected error in the position of residue j, in ångströms, when the prediction is superimposed on the true structure at residue i. Low PAE within a block of residues means that block is internally rigid and well-predicted; high PAE between two blocks means their relative placement is uncertain even if each block individually is confident.

Secondary structure (3-state, P-SEA). Three-state secondary structure (P-SEA) collapses the eight DSSP classes into helix (a), strand (b), and coil (c). P-SEA assigns these from Cα geometry alone — distances and angles — without requiring backbone oxygens, so it works on any Cα trace.

Solvent-accessible surface area. Solvent-accessible surface area (SASA) is the area in Å² traced out by the centre of a 1.4 Å probe sphere (a water molecule) rolled over the protein's van der Waals surface (Shrake–Rupley / Lee–Richards construction). Buried residues have near-zero SASA; fully exposed residues can exceed 200 Å². The total SASA scales roughly with the number of surface residues.

Foldseek 3Di. The Foldseek 3Di string encodes local tertiary geometry as a 20-letter alphabet — one character per residue — derived from the relative positions of nearby Cα atoms. Unlike the amino-acid sequence, 3Di is a direct function of the 3D structure, so two proteins with the same fold have similar 3Di strings even at low sequence identity.

B-factor. For experimental (PDB) structures, the B-factor (temperature factor) quantifies the positional spread of each atom in the crystal — a combination of thermal vibration and static disorder — in units of Å². High B-factors mark flexible loops or poorly resolved regions; low B-factors mark the rigid, well-ordered core.

mmCIF coordinates. The mmCIF block holds the 3D Cartesian coordinates of each backbone atom (N, Cα, C, O) in ångströms. mmCIF is the PDB's canonical archive format — a tagged-loop text representation of the atomic model.

InterPro / GO / CATH / organism. Functional annotations link the protein to curated databases. InterPro entries identify conserved domains and families by matching the sequence against member-database signatures (Pfam, PROSITE, CDD, …). Gene Ontology (GO) terms describe molecular function, biological process, and cellular component in a controlled vocabulary. CATH places the structure in a hierarchical fold classification (Class/Architecture/Topology/Homologous-superfamily). The organism is the source species.

Rendered structure images. Structure images are PyMOL renders from six orthogonal camera directions. Cartoon representation draws helices as coils and strands as arrows; sticks shows the backbone as bonds; surface shows the solvent-excluded envelope. Rainbow coloring maps sequence position to hue (blue→red, N→C); chain coloring assigns a distinct color per polypeptide.

Sequence. This is the polypeptide sequence — one letter per residue, N-terminus first. Length ranges from a few dozen residues for small domains to over a thousand for large multi-domain proteins.

Secondary structure (8-state, DSSP). The SS8 string is DSSP's per-residue secondary-structure call. α-helix (H) means an i→i+4 H-bond ladder; β-strand (E) means the residue participates in a β-sheet; 3₁₀ (G) and π (I) are tighter and wider helices; T/S are turns/bends; '-' is loop.

Nearest PDB structures. Structural nearest neighbors (via Foldseek easy-search vs the PDB). Reported per hit: target PDB id, E-value, and alignment TM-score. A TM-score above ~0.5 is the conventional threshold for 'same fold'.